Protein AF-0000000081273796 (afdb_homodimer)

Nearest PDB structures (foldseek):
  6grj-assembly1_E  TM=1.867E-01  e=2.532E+00  Aeromonas hydrophila
  4u9l-assembly1_A  TM=2.262E-01  e=6.640E+00  Thermus thermophilus HB8
  6mrt-assembly1_A  TM=1.756E-01  e=6.342E+00  Escherichia coli K-12
  4o5m-assembly1_A  TM=2.734E-01  e=5.408E+00  Brucella suis 1330
  1qkr-assembly1_A  TM=2.780E-01  e=7.416E+00  Gallus gallus

pLDDT: mean 77.75, std 23.57, range [20.02, 98.06]

Secondary structure (DSSP, 8-state):
----------TTHHHHHHHHHHHHHHHHHTTT-EEEETTEEEEHHHHHHHHHHHHHHHHHHHH-HHHHHHHHHHHHHHHHHHHHHHHHHHHSSTTSSHHHHHHHHHHTTHHHHHHHHHHHHHHHHHHHHHHHHHHHHHTTT--HHHHHHHHHHHHHHHHHHHHHHHHHBTTB-HHHHHHHHHHHHHHHHHHHHHHHHHHHHHHHHHHHHHT------S----GGGGG---HHHHHHHHHHHHHHHHHHHHHHHHTT------/----------TTHHHHHHHHHHHHHHHHHTTT-EEEETTEEEEHHHHHHHHHHHHHHHHHHHH-HHHHHHHHHHHHHHHHHHHHHHHHHHHSSTTSSHHHHHHHHHHTTHHHHHHHHHHHHHHHHHHHHHHHHHHHHHTTT--HHHHHHHHHHHHHHHHHHHHHHHHHBTTB-HHHHHHHHHHHHHHHHHHHHHHHHHHHHHHHHHHHHHT------S----GGGGG---HHHHHHHHHHHHHHHHHHHHHHHGGG------

Sequence (524 aa):
METGLQARDYKLYGLIVGLSVAIMIVCDALIYKTVNIYGLKITGSGIVFSLNFLLSTIATEVYGYRLGGRTVWVFVSCQTLFVILINVFAVIQPEGNELAKAYYFLFHDYWRVMLAVWAAVPAAYFCNGFIVSWLKIYFNGRLFIARYILSAVISQGVMLLISYPINLYGKYSNSDLVNIILTTWSYKVIMSVVLLPLGLFLALLIKRVEKTDYYDWGVPYNPFLVFRENDAAIDRNRYDRSKNEQEYYRRTDNGSAPVGGSMETGLQARDYKLYGLIVGLSVAIMIVCDALIYKTVNIYGLKITGSGIVFSLNFLLSTIATEVYGYRLGGRTVWVFVSCQTLFVILINVFAVIQPEGNELAKAYYFLFHDYWRVMLAVWAAVPAAYFCNGFIVSWLKIYFNGRLFIARYILSAVISQGVMLLISYPINLYGKYSNSDLVNIILTTWSYKVIMSVVLLPLGLFLALLIKRVEKTDYYDWGVPYNPFLVFRENDAAIDRNRYDRSKNEQEYYRRTDNGSAPVGGS

Solvent-accessible surface area (backbone atoms only — not comparable to full-atom values): 27652 Å² total; per-residue (Å²): 133,78,76,56,82,51,20,61,63,59,82,56,50,52,45,52,44,25,44,44,29,33,44,53,42,43,24,61,74,24,57,77,36,62,44,73,59,91,85,43,31,29,36,50,16,56,61,54,43,55,56,43,53,35,50,50,48,23,40,27,69,51,64,28,62,54,54,36,52,51,47,52,56,41,34,50,53,27,40,46,50,39,36,51,54,52,25,56,58,13,63,50,62,32,78,75,43,72,59,26,37,45,37,23,73,72,26,54,62,29,66,38,46,44,52,22,49,68,49,15,52,57,51,21,51,54,44,28,54,52,41,39,56,52,39,35,62,73,44,68,67,50,60,64,66,60,40,53,48,52,23,47,46,52,18,51,45,52,23,47,67,47,23,45,57,54,59,41,57,85,79,48,55,71,70,51,48,53,42,26,51,51,43,33,48,52,50,49,44,54,46,46,67,63,38,47,62,51,22,55,49,50,22,54,54,46,27,62,71,60,69,52,81,70,80,77,78,83,76,79,83,53,81,82,47,59,80,55,81,68,66,65,65,60,51,53,55,52,53,53,45,57,48,47,50,48,51,50,55,51,51,62,64,66,65,63,71,73,79,81,74,132,131,79,77,56,82,51,21,60,62,61,81,58,49,52,47,52,42,25,45,45,30,34,46,52,42,42,23,62,74,24,57,79,36,63,44,72,59,92,85,44,31,31,36,49,16,56,62,52,43,54,55,42,54,35,50,51,46,23,40,28,68,51,64,28,62,58,56,37,53,50,47,51,56,41,36,51,52,29,39,46,53,39,36,50,54,50,26,56,58,13,61,50,62,31,79,75,44,72,59,27,36,45,38,23,71,72,26,54,62,28,64,37,48,46,52,22,50,68,51,16,51,56,50,20,51,52,44,26,55,52,41,40,55,52,40,36,64,72,44,68,67,50,59,65,66,59,40,51,47,53,23,48,46,52,18,51,45,51,23,47,67,47,24,45,57,54,56,43,56,86,78,47,55,70,69,52,47,54,43,28,53,53,43,32,47,51,49,49,45,54,45,46,67,61,38,46,62,50,21,55,51,50,23,52,53,47,27,62,71,58,70,51,82,68,79,78,78,82,76,80,84,53,79,84,46,61,79,55,81,66,66,64,64,58,53,51,54,53,52,52,46,54,48,49,51,50,50,51,56,51,54,63,65,67,64,64,73,76,79,80,75,130

Foldseek 3Di:
DCPPPPPQPLVCLVVLLVVLLVLQLVLLLQVAPWDDDPNFIATPSLVSCLVNVLSLLLCCLQVNLLVSLVSLVVSLVSSLVSLVVLLVQLPPPCPPDPVSVVSVVRRVVSVLQNVLSVPQSVQLSVQLVVQLVVVCVVVVVPDNLVSNLVSQLVSVLSSLVRRQCSPCPPVDDPVNSVSHSVSSSVVSSVSSNVSNVVSVVVSVVSCVVSVCPPPVPDDDNPSVCSVPPPVVVVVVVVVVVVVVVVVVVVVVVVPPPPPPDD/DCPPPPPQPLVCLVVLLVVLLVLQLVLLLQVAPWDADPNQIATPSLVSCLVNVLSLLLCCLQVNLLVSLVSLVVSLVSSLVSLVVLLVQLPPPCPPDPVSVVSVVRRVVSVLVNVLSVPQSVQLSVQLVVQLVVVCVVVVNPDNLVSNLVSQLVSVLSSLVRRQCSPCPPVDDPVNSVSHSVSSSVVSSVSSNVSNVVSVVVSVVSCVVSVCPPPVPDDDNPSVCSVPPPVVVVVVVVVVVVVVVVVVVVVVVPPPPPPPDD

Organism: Ralstonia solanacearum (NCBI:txid305)

Radius of gyration: 27.3 Å; Cα contacts (8 Å, |Δi|>4): 592; chains: 2; bounding box: 83×91×59 Å

InterPro domains:
  IPR003744 Queuosine precursor transporter [PF02592] (43-198)
  IPR003744 Queuosine precursor transporter [PTHR34300] (6-213)
  IPR003744 Queuosine precursor transporter [TIGR00697] (20-202)

Structure (mmCIF, N/CA/C/O backbone):
data_AF-0000000081273796-model_v1
#
loop_
_entity.id
_entity.type
_entity.pdbx_description
1 polymer 'Queuosine precursor transporter'
#
loop_
_atom_site.group_PDB
_atom_site.id
_atom_site.type_symbol
_atom_site.label_atom_id
_atom_site.label_alt_id
_atom_site.label_comp_id
_atom_site.label_asym_id
_atom_site.label_entity_id
_atom_site.label_seq_id
_atom_site.pdbx_PDB_ins_code
_atom_site.Cartn_x
_atom_site.Cartn_y
_atom_site.Cartn_z
_atom_site.occupancy
_atom_site.B_iso_or_equiv
_atom_site.auth_seq_id
_atom_site.auth_comp_id
_atom_site.auth_asym_id
_atom_site.auth_atom_id
_atom_site.pdbx_PDB_model_num
ATOM 1 N N . MET A 1 1 ? -6.5 40.031 12.852 1 20.02 1 MET A N 1
ATOM 2 C CA . MET A 1 1 ? -5.812 38.938 13.547 1 20.02 1 MET A CA 1
ATOM 3 C C . MET A 1 1 ? -6.25 37.594 13.008 1 20.02 1 MET A C 1
ATOM 5 O O . MET A 1 1 ? -7.367 37.125 13.273 1 20.02 1 MET A O 1
ATOM 9 N N . GLU A 1 2 ? -6.168 37.406 11.695 1 26.08 2 GLU A N 1
ATOM 10 C CA . GLU A 1 2 ? -6.473 36.312 10.773 1 26.08 2 GLU A CA 1
ATOM 11 C C . GLU A 1 2 ? -5.957 34.969 11.312 1 26.08 2 GLU A C 1
ATOM 13 O O . GLU A 1 2 ? -4.746 34.781 11.438 1 26.08 2 GLU A O 1
ATOM 18 N N . THR A 1 3 ? -6.578 34.719 12.438 1 28.36 3 THR A N 1
ATOM 19 C CA . THR A 1 3 ? -6.27 33.438 13.055 1 28.36 3 THR A CA 1
ATOM 20 C C . THR A 1 3 ? -6.148 32.344 11.992 1 28.36 3 THR A C 1
ATOM 22 O O . THR A 1 3 ? -7.145 31.953 11.367 1 28.36 3 THR A O 1
ATOM 25 N N . GLY A 1 4 ? -5.297 32.562 11.062 1 28.94 4 GLY A N 1
ATOM 26 C CA . GLY A 1 4 ? -4.883 31.641 10.008 1 28.94 4 GLY A CA 1
ATOM 27 C C . GLY A 1 4 ? -5.047 30.172 10.383 1 28.94 4 GLY A C 1
ATOM 28 O O . GLY A 1 4 ? -5.078 29.828 11.57 1 28.94 4 GLY A O 1
ATOM 29 N N . LEU A 1 5 ? -6.027 29.578 9.641 1 32.16 5 LEU A N 1
ATOM 30 C CA . LEU A 1 5 ? -6.203 28.141 9.695 1 32.16 5 LEU A CA 1
ATOM 31 C C . LEU A 1 5 ? -4.914 27.453 10.141 1 32.16 5 LEU A C 1
ATOM 33 O O . LEU A 1 5 ? -3.896 27.516 9.445 1 32.16 5 LEU A O 1
ATOM 37 N N . GLN A 1 6 ? -4.465 27.719 11.336 1 32.59 6 GLN A N 1
ATOM 38 C CA . GLN A 1 6 ? -3.369 26.984 11.961 1 32.59 6 GLN A CA 1
ATOM 39 C C . GLN A 1 6 ? -3.248 25.578 11.391 1 32.59 6 GLN A C 1
ATOM 41 O O . GLN A 1 6 ? -4.223 24.828 11.367 1 32.59 6 GLN A O 1
ATOM 46 N N . ALA A 1 7 ? -2.68 25.484 10.305 1 39 7 ALA A N 1
ATOM 47 C CA . ALA A 1 7 ? -2.297 24.219 9.664 1 39 7 ALA A CA 1
ATOM 48 C C . ALA A 1 7 ? -2.068 23.125 10.695 1 39 7 ALA A C 1
ATOM 50 O O . ALA A 1 7 ? -1.133 23.203 11.5 1 39 7 ALA A O 1
ATOM 51 N N . ARG A 1 8 ? -3.1 22.547 11.352 1 43.69 8 ARG A N 1
ATOM 52 C CA . ARG A 1 8 ? -3.203 21.531 12.398 1 43.69 8 ARG A CA 1
ATOM 53 C C . ARG A 1 8 ? -2.434 20.281 12.008 1 43.69 8 ARG A C 1
ATOM 55 O O . ARG A 1 8 ? -2.539 19.797 10.875 1 43.69 8 ARG A O 1
ATOM 62 N N . ASP A 1 9 ? -1.229 20.062 12.43 1 49.94 9 ASP A N 1
ATOM 63 C CA . ASP A 1 9 ? -0.375 18.875 12.359 1 49.94 9 ASP A CA 1
ATOM 64 C C . ASP A 1 9 ? -1.157 17.609 12.703 1 49.94 9 ASP A C 1
ATOM 66 O O . ASP A 1 9 ? -1.448 17.359 13.875 1 49.94 9 ASP A O 1
ATOM 70 N N . TYR A 1 10 ? -2.068 17.172 11.789 1 60.41 10 TYR A N 1
ATOM 71 C CA . TYR A 1 10 ? -2.766 15.93 12.109 1 60.41 10 TYR A CA 1
ATOM 72 C C . TYR A 1 10 ? -1.779 14.789 12.32 1 60.41 10 TYR A C 1
ATOM 74 O O . TYR A 1 10 ? -1.134 14.336 11.375 1 60.41 10 TYR A O 1
ATOM 82 N N . LYS A 1 11 ? -1.51 14.555 13.617 1 66.5 11 LYS A N 1
ATOM 83 C CA . LYS A 1 11 ? -0.585 13.5 14.031 1 66.5 11 LYS A CA 1
ATOM 84 C C . LYS A 1 11 ? -0.991 12.156 13.438 1 66.5 11 LYS A C 1
ATOM 86 O O . LYS A 1 11 ? -0.135 11.375 13.016 1 66.5 11 LYS A O 1
ATOM 91 N N . LEU A 1 12 ? -2.312 12.023 13.258 1 81.94 12 LEU A N 1
ATOM 92 C CA . LEU A 1 12 ? -2.77 10.68 12.891 1 81.94 12 LEU A CA 1
ATOM 93 C C . LEU A 1 12 ? -3.182 10.625 11.43 1 81.94 12 LEU A C 1
ATOM 95 O O . LEU A 1 12 ? -3.467 9.547 10.898 1 81.94 12 LEU A O 1
ATOM 99 N N . TYR A 1 13 ? -3.145 11.727 10.812 1 82.56 13 TYR A N 1
ATOM 100 C CA . TYR A 1 13 ? -3.58 11.766 9.422 1 82.56 13 TYR A CA 1
ATOM 101 C C . TYR A 1 13 ? -2.697 10.883 8.547 1 82.56 13 TYR A C 1
ATOM 103 O O . TYR A 1 13 ? -3.199 10.117 7.719 1 82.56 13 TYR A O 1
ATOM 111 N N . GLY A 1 14 ? -1.373 10.969 8.789 1 85.5 14 GLY A N 1
ATOM 112 C CA . GLY A 1 14 ? -0.454 10.117 8.039 1 85.5 14 GLY A CA 1
ATOM 113 C C . GLY A 1 14 ? -0.741 8.641 8.211 1 85.5 14 GLY A C 1
ATOM 114 O O . GLY A 1 14 ? -0.657 7.875 7.246 1 85.5 14 GLY A O 1
ATOM 115 N N . LEU A 1 15 ? -1.118 8.312 9.336 1 90.06 15 LEU A N 1
ATOM 116 C CA . LEU A 1 15 ? -1.411 6.91 9.617 1 90.06 15 LEU A CA 1
ATOM 117 C C . LEU A 1 15 ? -2.697 6.473 8.922 1 90.06 15 LEU A C 1
ATOM 119 O O . LEU A 1 15 ? -2.764 5.375 8.367 1 90.06 15 LEU A O 1
ATOM 123 N N . ILE A 1 16 ? -3.672 7.309 8.953 1 90 16 ILE A N 1
ATOM 124 C CA . ILE A 1 16 ? -4.953 6.98 8.336 1 90 16 ILE A CA 1
ATOM 125 C C . ILE A 1 16 ? -4.777 6.852 6.824 1 90 16 ILE A C 1
ATOM 127 O O . ILE A 1 16 ? -5.297 5.914 6.211 1 90 16 ILE A O 1
ATOM 131 N N . VAL A 1 17 ? -4.02 7.75 6.293 1 91.62 17 VAL A N 1
ATOM 132 C CA . VAL A 1 17 ? -3.754 7.691 4.859 1 91.62 17 VAL A CA 1
ATOM 133 C C . VAL A 1 17 ? -2.967 6.426 4.531 1 91.62 17 VAL A C 1
ATOM 135 O O . VAL A 1 17 ? -3.307 5.703 3.59 1 91.62 17 VAL A O 1
ATOM 138 N N . GLY A 1 18 ? -1.947 6.156 5.305 1 95.25 18 GLY A N 1
ATOM 139 C CA . GLY A 1 18 ? -1.142 4.965 5.098 1 95.25 18 GLY A CA 1
ATOM 140 C C . GLY A 1 18 ? -1.945 3.68 5.188 1 95.25 18 GLY A C 1
ATOM 141 O O . GLY A 1 18 ? -1.807 2.795 4.336 1 95.25 18 GLY A O 1
ATOM 142 N N . LEU A 1 19 ? -2.77 3.646 6.145 1 95.88 19 LEU A N 1
ATOM 143 C CA . LEU A 1 19 ? -3.588 2.453 6.328 1 95.88 19 LEU A CA 1
ATOM 144 C C . LEU A 1 19 ? -4.594 2.303 5.195 1 95.88 19 LEU A C 1
ATOM 146 O O . LEU A 1 19 ? -4.859 1.188 4.738 1 95.88 19 LEU A O 1
ATOM 150 N N . SER A 1 20 ? -5.18 3.4 4.793 1 95.31 20 SER A N 1
ATOM 151 C CA . SER A 1 20 ? -6.109 3.363 3.672 1 95.31 20 SER A CA 1
ATOM 152 C C . SER A 1 20 ? -5.43 2.854 2.406 1 95.31 20 SER A C 1
ATOM 154 O O . SER A 1 20 ? -5.98 2.006 1.698 1 95.31 20 SER A O 1
ATOM 156 N N . VAL A 1 21 ? -4.25 3.332 2.172 1 96.94 21 VAL A N 1
ATOM 157 C CA . VAL A 1 21 ? -3.484 2.902 1.007 1 96.94 21 VAL A CA 1
ATOM 158 C C . VAL A 1 21 ? -3.166 1.414 1.117 1 96.94 21 VAL A C 1
ATOM 160 O O . VAL A 1 21 ? -3.355 0.66 0.16 1 96.94 21 VAL A O 1
ATOM 163 N N . ALA A 1 22 ? -2.703 1.021 2.23 1 97.94 22 ALA A N 1
ATOM 164 C CA . ALA A 1 22 ? -2.34 -0.376 2.453 1 97.94 22 ALA A CA 1
ATOM 165 C C . ALA A 1 22 ? -3.533 -1.299 2.221 1 97.94 22 ALA A C 1
ATOM 167 O O . ALA A 1 22 ? -3.422 -2.305 1.516 1 97.94 22 ALA A O 1
ATOM 168 N N . ILE A 1 23 ? -4.652 -0.933 2.766 1 97.19 23 ILE A N 1
ATOM 169 C CA . ILE A 1 23 ? -5.848 -1.763 2.65 1 97.19 23 ILE A CA 1
ATOM 170 C C . ILE A 1 23 ? -6.285 -1.843 1.189 1 97.19 23 ILE A C 1
ATOM 172 O O . ILE A 1 23 ? -6.633 -2.918 0.697 1 97.19 23 ILE A O 1
ATOM 176 N N . MET A 1 24 ? -6.23 -0.751 0.517 1 97.19 24 MET A N 1
ATOM 177 C CA . MET A 1 24 ? -6.656 -0.726 -0.879 1 97.19 24 MET A CA 1
ATOM 178 C C . MET A 1 24 ? -5.719 -1.557 -1.749 1 97.19 24 MET A C 1
ATOM 180 O O . MET A 1 24 ? -6.156 -2.209 -2.697 1 97.19 24 MET A O 1
ATOM 184 N N . ILE A 1 25 ? -4.465 -1.52 -1.419 1 98.06 25 ILE A N 1
ATOM 185 C CA . ILE A 1 25 ? -3.508 -2.322 -2.174 1 98.06 25 ILE A CA 1
ATOM 186 C C . ILE A 1 25 ? -3.734 -3.805 -1.881 1 98.06 25 ILE A C 1
ATOM 188 O O . ILE A 1 25 ? -3.643 -4.641 -2.781 1 98.06 25 ILE A O 1
ATOM 192 N N . VAL A 1 26 ? -4.031 -4.094 -0.63 1 97.88 26 VAL A N 1
ATOM 193 C CA . VAL A 1 26 ? -4.379 -5.469 -0.288 1 97.88 26 VAL A CA 1
ATOM 194 C C . VAL A 1 26 ? -5.59 -5.914 -1.102 1 97.88 26 VAL A C 1
ATOM 196 O O . VAL A 1 26 ? -5.641 -7.047 -1.589 1 97.88 26 VAL A O 1
ATOM 199 N N . CYS A 1 27 ? -6.559 -5.055 -1.239 1 97 27 CYS A N 1
ATOM 200 C CA . CYS A 1 27 ? -7.75 -5.359 -2.025 1 97 27 CYS A CA 1
ATOM 201 C C . CYS A 1 27 ? -7.379 -5.691 -3.467 1 97 27 CYS A C 1
ATOM 203 O O . CYS A 1 27 ? -7.91 -6.641 -4.043 1 97 27 CYS A O 1
ATOM 205 N N . ASP A 1 28 ? -6.457 -4.941 -3.986 1 97.19 28 ASP A N 1
ATOM 206 C CA . ASP A 1 28 ? -6.012 -5.215 -5.352 1 97.19 28 ASP A CA 1
ATOM 207 C C . ASP A 1 28 ? -5.301 -6.562 -5.438 1 97.19 28 ASP A C 1
ATOM 209 O O . ASP A 1 28 ? -5.504 -7.316 -6.391 1 97.19 28 ASP A O 1
ATOM 213 N N . ALA A 1 29 ? -4.512 -6.84 -4.465 1 97 29 ALA A N 1
ATOM 214 C CA . ALA A 1 29 ? -3.719 -8.07 -4.473 1 97 29 ALA A CA 1
ATOM 215 C C . ALA A 1 29 ? -4.613 -9.297 -4.332 1 97 29 ALA A C 1
ATOM 217 O O . ALA A 1 29 ? -4.285 -10.375 -4.844 1 97 29 ALA A O 1
ATOM 218 N N . LEU A 1 30 ? -5.762 -9.125 -3.684 1 96.69 30 LEU A N 1
ATOM 219 C CA . LEU A 1 30 ? -6.617 -10.273 -3.389 1 96.69 30 LEU A CA 1
ATOM 220 C C . LEU A 1 30 ? -7.848 -10.273 -4.289 1 96.69 30 LEU A C 1
ATOM 222 O O . LEU A 1 30 ? -8.836 -10.953 -3.99 1 96.69 30 LEU A O 1
ATOM 226 N N . ILE A 1 31 ? -7.789 -9.516 -5.32 1 95.88 31 ILE A N 1
ATOM 227 C CA . ILE A 1 31 ? -8.969 -9.328 -6.156 1 95.88 31 ILE A CA 1
ATOM 228 C C . ILE A 1 31 ? -9.359 -10.664 -6.793 1 95.88 31 ILE A C 1
ATOM 230 O O . ILE A 1 31 ? -10.547 -10.914 -7.031 1 95.88 31 ILE A O 1
ATOM 234 N N . TYR A 1 32 ? -8.445 -11.656 -7.039 1 94.94 32 TYR A N 1
ATOM 235 C CA . TYR A 1 32 ? -8.719 -12.898 -7.746 1 94.94 32 TYR A CA 1
ATOM 236 C C . TYR A 1 32 ? -8.914 -14.055 -6.766 1 94.94 32 TYR A C 1
ATOM 238 O O . TYR A 1 32 ? -9.312 -15.156 -7.16 1 94.94 32 TYR A O 1
ATOM 246 N N . LYS A 1 33 ? -8.617 -13.812 -5.539 1 95.69 33 LYS A N 1
ATOM 247 C CA . LYS A 1 33 ? -8.758 -14.867 -4.535 1 95.69 33 LYS A CA 1
ATOM 248 C C . LYS A 1 33 ? -10.188 -14.938 -4.008 1 95.69 33 LYS A C 1
ATOM 250 O O . LYS A 1 33 ? -10.688 -13.969 -3.436 1 95.69 33 LYS A O 1
ATOM 255 N N . THR A 1 34 ? -10.836 -16.078 -4.219 1 94.94 34 THR A N 1
ATOM 256 C CA . THR A 1 34 ? -12.195 -16.25 -3.732 1 94.94 34 THR A CA 1
ATOM 257 C C . THR A 1 34 ? -12.25 -17.344 -2.658 1 94.94 34 THR A C 1
ATOM 259 O O . THR A 1 34 ? -11.398 -18.234 -2.623 1 94.94 34 THR A O 1
ATOM 262 N N . VAL A 1 35 ? -13.102 -17.156 -1.763 1 94.75 35 VAL A N 1
ATOM 263 C CA . VAL A 1 35 ? -13.406 -18.141 -0.731 1 94.75 35 VAL A CA 1
ATOM 264 C C . VAL A 1 35 ? -14.844 -18.641 -0.898 1 94.75 35 VAL A C 1
ATOM 266 O O . VAL A 1 35 ? -15.758 -17.844 -1.115 1 94.75 35 VAL A O 1
ATOM 269 N N . ASN A 1 36 ? -14.992 -19.891 -0.902 1 94.75 36 ASN A N 1
ATOM 270 C CA . ASN A 1 36 ? -16.312 -20.516 -1.071 1 94.75 36 ASN A CA 1
ATOM 271 C C . ASN A 1 36 ? -16.906 -20.922 0.269 1 94.75 36 ASN A C 1
ATOM 273 O O . ASN A 1 36 ? -16.391 -21.812 0.943 1 94.75 36 ASN A O 1
ATOM 277 N N . ILE A 1 37 ? -17.969 -20.25 0.66 1 93.62 37 ILE A N 1
ATOM 278 C CA . ILE A 1 37 ? -18.672 -20.562 1.892 1 93.62 37 ILE A CA 1
ATOM 279 C C . ILE A 1 37 ? -20.031 -21.172 1.556 1 93.62 37 ILE A C 1
ATOM 281 O O . ILE A 1 37 ? -21.031 -20.453 1.415 1 93.62 37 ILE A O 1
ATOM 285 N N . TYR A 1 38 ? -20.156 -22.469 1.522 1 93.56 38 TYR A N 1
ATOM 286 C CA . TYR A 1 38 ? -21.375 -23.219 1.271 1 93.56 38 TYR A CA 1
ATOM 287 C C . TYR A 1 38 ? -22.031 -22.797 -0.042 1 93.56 38 TYR A C 1
ATOM 289 O O . TYR A 1 38 ? -23.219 -22.5 -0.087 1 93.56 38 TYR A O 1
ATOM 297 N N . GLY A 1 39 ? -21.25 -22.609 -1.067 1 92 39 GLY A N 1
ATOM 298 C CA . GLY A 1 39 ? -21.766 -22.281 -2.389 1 92 39 GLY A CA 1
ATOM 299 C C . GLY A 1 39 ? -21.75 -20.781 -2.676 1 92 39 GLY A C 1
ATOM 300 O O . GLY A 1 39 ? -21.891 -20.375 -3.828 1 92 39 GLY A O 1
ATOM 301 N N . LEU A 1 40 ? -21.578 -19.969 -1.646 1 95 40 LEU A N 1
ATOM 302 C CA . LEU A 1 40 ? -21.438 -18.516 -1.801 1 95 40 LEU A CA 1
ATOM 303 C C . LEU A 1 40 ? -19.969 -18.125 -1.9 1 95 40 LEU A C 1
ATOM 305 O O . LEU A 1 40 ? -19.203 -18.344 -0.966 1 95 40 LEU A O 1
ATOM 309 N N . LYS A 1 41 ? -19.703 -17.578 -3.029 1 95.5 41 LYS A N 1
ATOM 310 C CA . LYS A 1 41 ? -18.312 -17.203 -3.277 1 95.5 41 LYS A CA 1
ATOM 311 C C . LYS A 1 41 ? -18.094 -15.719 -3 1 95.5 41 LYS A C 1
ATOM 313 O O . LYS A 1 41 ? -18.859 -14.875 -3.459 1 95.5 41 LYS A O 1
ATOM 318 N N . ILE A 1 42 ? -17.078 -15.484 -2.238 1 95.69 42 ILE A N 1
ATOM 319 C CA . ILE A 1 42 ? -16.719 -14.109 -1.894 1 95.69 42 ILE A CA 1
ATOM 320 C C . ILE A 1 42 ? -15.234 -13.883 -2.113 1 95.69 42 ILE A C 1
ATOM 322 O O . ILE A 1 42 ? -14.414 -14.766 -1.819 1 95.69 42 ILE A O 1
ATOM 326 N N . THR A 1 43 ? -14.898 -12.758 -2.646 1 95.31 43 THR A N 1
ATOM 327 C CA . THR A 1 43 ? -13.492 -12.461 -2.881 1 95.31 43 THR A CA 1
ATOM 328 C C . THR A 1 43 ? -12.828 -11.969 -1.6 1 95.31 43 THR A C 1
ATOM 330 O O . THR A 1 43 ? -13.477 -11.336 -0.759 1 95.31 43 THR A O 1
ATOM 333 N N . GLY A 1 44 ? -11.547 -12.352 -1.471 1 95.94 44 GLY A N 1
ATOM 334 C CA . GLY A 1 44 ? -10.789 -11.789 -0.368 1 95.94 44 GLY A CA 1
ATOM 335 C C . GLY A 1 44 ? -10.797 -10.273 -0.345 1 95.94 44 GLY A C 1
ATOM 336 O O . GLY A 1 44 ? -10.891 -9.664 0.723 1 95.94 44 GLY A O 1
ATOM 337 N N . SER A 1 45 ? -10.742 -9.656 -1.513 1 96.06 45 SER A N 1
ATOM 338 C CA . SER A 1 45 ? -10.797 -8.203 -1.659 1 96.06 45 SER A CA 1
ATOM 339 C C . SER A 1 45 ? -12.078 -7.637 -1.061 1 96.06 45 SER A C 1
ATOM 341 O O . SER A 1 45 ? -12.047 -6.609 -0.376 1 96.06 45 SER A O 1
ATOM 343 N N . GLY A 1 46 ? -13.172 -8.273 -1.331 1 95.25 46 GLY A N 1
ATOM 344 C CA . GLY A 1 46 ? -14.453 -7.816 -0.809 1 95.25 46 GLY A CA 1
ATOM 345 C C . GLY A 1 46 ? -14.5 -7.785 0.707 1 95.25 46 GLY A C 1
ATOM 346 O O . GLY A 1 46 ? -15.078 -6.867 1.296 1 95.25 46 GLY A O 1
ATOM 347 N N . ILE A 1 47 ? -13.93 -8.695 1.308 1 95.69 47 ILE A N 1
ATOM 348 C CA . ILE A 1 47 ? -13.93 -8.797 2.764 1 95.69 47 ILE A CA 1
ATOM 349 C C . ILE A 1 47 ? -13.039 -7.711 3.355 1 95.69 47 ILE A C 1
ATOM 351 O O . ILE A 1 47 ? -13.445 -6.992 4.27 1 95.69 47 ILE A O 1
ATOM 355 N N . VAL A 1 48 ? -11.859 -7.574 2.84 1 95.94 48 VAL A N 1
ATOM 356 C CA . VAL A 1 48 ? -10.859 -6.648 3.361 1 95.94 48 VAL A CA 1
ATOM 357 C C . VAL A 1 48 ? -11.328 -5.207 3.146 1 95.94 48 VAL A C 1
ATOM 359 O O . VAL A 1 48 ? -11.039 -4.328 3.959 1 95.94 48 VAL A O 1
ATOM 362 N N . PHE A 1 49 ? -12.102 -4.953 2.145 1 95.06 49 PHE A N 1
ATOM 363 C CA . PHE A 1 49 ? -12.539 -3.611 1.794 1 95.06 49 PHE A CA 1
ATOM 364 C C . PHE A 1 49 ? -13.375 -3.004 2.916 1 95.06 49 PHE A C 1
ATOM 366 O O . PHE A 1 49 ? -13.461 -1.78 3.041 1 95.06 49 PHE A O 1
ATOM 373 N N . SER A 1 50 ? -14.016 -3.768 3.707 1 91.12 50 SER A N 1
ATOM 374 C CA . SER A 1 50 ? -14.805 -3.281 4.836 1 91.12 50 SER A CA 1
ATOM 375 C C . SER A 1 50 ? -13.953 -2.463 5.797 1 91.12 50 SER A C 1
ATOM 377 O O . SER A 1 50 ? -14.43 -1.5 6.395 1 91.12 50 SER A O 1
ATOM 379 N N . LEU A 1 51 ? -12.719 -2.828 5.832 1 91.25 51 LEU A N 1
ATOM 380 C CA . LEU A 1 51 ? -11.805 -2.057 6.668 1 91.25 51 LEU A CA 1
ATOM 381 C C . LEU A 1 51 ? -11.594 -0.661 6.094 1 91.25 51 LEU A C 1
ATOM 383 O O . LEU A 1 51 ? -11.453 0.309 6.844 1 91.25 51 LEU A O 1
ATOM 387 N N . ASN A 1 52 ? -11.547 -0.611 4.805 1 90.25 52 ASN A N 1
ATOM 388 C CA . ASN A 1 52 ? -11.398 0.7 4.18 1 90.25 52 ASN A CA 1
ATOM 389 C C . ASN A 1 52 ? -12.633 1.567 4.398 1 90.25 52 ASN A C 1
ATOM 391 O O . ASN A 1 52 ? -12.523 2.785 4.547 1 90.25 52 ASN A O 1
ATOM 395 N N . PHE A 1 53 ? -13.773 0.964 4.383 1 86.31 53 PHE A N 1
ATOM 396 C CA . PHE A 1 53 ? -15.008 1.688 4.684 1 86.31 53 PHE A CA 1
ATOM 397 C C . PHE A 1 53 ? -14.93 2.334 6.059 1 86.31 53 PHE A C 1
ATOM 399 O O . PHE A 1 53 ? -15.281 3.504 6.223 1 86.31 53 PHE A O 1
ATOM 406 N N . LEU A 1 54 ? -14.477 1.57 6.945 1 87.12 54 LEU A N 1
ATOM 407 C CA . LEU A 1 54 ? -14.328 2.053 8.312 1 87.12 54 LEU A CA 1
ATOM 408 C C . LEU A 1 54 ? -13.359 3.232 8.375 1 87.12 54 LEU A C 1
ATOM 410 O O . LEU A 1 54 ? -13.672 4.27 8.961 1 87.12 54 LEU A O 1
ATOM 414 N N . LEU A 1 55 ? -12.258 3.098 7.754 1 89.31 55 LEU A N 1
ATOM 415 C CA . LEU A 1 55 ? -11.234 4.137 7.766 1 89.31 55 LEU A CA 1
ATOM 416 C C . LEU A 1 55 ? -11.727 5.391 7.047 1 89.31 55 LEU A C 1
ATOM 418 O O . LEU A 1 55 ? -11.445 6.512 7.477 1 89.31 55 LEU A O 1
ATOM 422 N N . SER A 1 56 ? -12.383 5.145 5.988 1 85.12 56 SER A N 1
ATOM 423 C CA . SER A 1 56 ? -12.922 6.262 5.215 1 85.12 56 SER A CA 1
ATOM 424 C C . SER A 1 56 ? -13.953 7.047 6.02 1 85.12 56 SER A C 1
ATOM 426 O O . SER A 1 56 ? -14 8.273 5.949 1 85.12 56 SER A O 1
ATOM 428 N N . THR A 1 57 ? -14.766 6.367 6.742 1 83.12 57 THR A N 1
ATOM 429 C CA . THR A 1 57 ? -15.75 7.016 7.609 1 83.12 57 THR A CA 1
ATOM 430 C C . THR A 1 57 ? -15.055 7.836 8.695 1 83.12 57 THR A C 1
ATOM 432 O O . THR A 1 57 ? -15.43 8.984 8.945 1 83.12 57 THR A O 1
ATOM 435 N N . ILE A 1 58 ? -14.039 7.266 9.258 1 84.75 58 ILE A N 1
ATOM 436 C CA . ILE A 1 58 ? -13.273 7.957 10.297 1 84.75 58 ILE A CA 1
ATOM 437 C C . ILE A 1 58 ? -12.609 9.195 9.703 1 84.75 58 ILE A C 1
ATOM 439 O O . ILE A 1 58 ? -12.68 10.281 10.281 1 84.75 58 ILE A O 1
ATOM 443 N N . ALA A 1 59 ? -12 9.031 8.586 1 83.81 59 ALA A N 1
ATOM 444 C CA . ALA A 1 59 ? -11.273 10.125 7.949 1 83.81 59 ALA A CA 1
ATOM 445 C C . ALA A 1 59 ? -12.219 11.281 7.605 1 83.81 59 ALA A C 1
ATOM 447 O O . ALA A 1 59 ? -11.891 12.445 7.836 1 83.81 59 ALA A O 1
ATOM 448 N N . THR A 1 60 ? -13.336 10.945 7.09 1 79.19 60 THR A N 1
ATOM 449 C CA . THR A 1 60 ? -14.289 11.977 6.672 1 79.19 60 THR A CA 1
ATOM 450 C C . THR A 1 60 ? -14.891 12.688 7.883 1 79.19 60 THR A C 1
ATOM 452 O O . THR A 1 60 ? -15.078 13.898 7.863 1 79.19 60 THR A O 1
ATOM 455 N N . GLU A 1 61 ? -15.117 11.961 8.906 1 77.94 61 GLU A N 1
ATOM 456 C CA . GLU A 1 61 ? -15.719 12.523 10.109 1 77.94 61 GLU A CA 1
ATOM 457 C C . GLU A 1 61 ? -14.711 13.375 10.883 1 77.94 61 GLU A C 1
ATOM 459 O O . GLU A 1 61 ? -15.078 14.398 11.461 1 77.94 61 GLU A O 1
ATOM 464 N N . VAL A 1 62 ? -13.539 12.938 10.906 1 80.19 62 VAL A N 1
ATOM 465 C CA . VAL A 1 62 ? -12.539 13.609 11.727 1 80.19 62 VAL A CA 1
ATOM 466 C C . VAL A 1 62 ? -11.914 14.766 10.945 1 80.19 62 VAL A C 1
ATOM 468 O O . VAL A 1 62 ? -11.734 15.859 11.484 1 80.19 62 VAL A O 1
ATOM 471 N N . TYR A 1 63 ? -11.586 14.484 9.711 1 78.19 63 TYR A N 1
ATOM 472 C CA . TYR A 1 63 ? -10.805 15.461 8.961 1 78.19 63 TYR A CA 1
ATOM 473 C C . TYR A 1 63 ? -11.672 16.188 7.938 1 78.19 63 TYR A C 1
ATOM 475 O O . TYR A 1 63 ? -11.25 17.172 7.344 1 78.19 63 TYR A O 1
ATOM 483 N N . GLY A 1 64 ? -12.836 15.711 7.723 1 74.62 64 GLY A N 1
ATOM 484 C CA . GLY A 1 64 ? -13.742 16.391 6.809 1 74.62 64 GLY A CA 1
ATOM 485 C C . GLY A 1 64 ? -13.758 15.789 5.422 1 74.62 64 GLY A C 1
ATOM 486 O O . GLY A 1 64 ? -12.898 14.961 5.09 1 74.62 64 GLY A O 1
ATOM 487 N N . TYR A 1 65 ? -14.664 16.203 4.625 1 73 65 TYR A N 1
ATOM 488 C CA . TYR A 1 65 ? -14.922 15.625 3.309 1 73 65 TYR A CA 1
ATOM 489 C C . TYR A 1 65 ? -13.812 15.977 2.328 1 73 65 TYR A C 1
ATOM 491 O O . TYR A 1 65 ? -13.453 15.164 1.47 1 73 65 TYR A O 1
ATOM 499 N N . ARG A 1 66 ? -13.219 17.156 2.461 1 73.12 66 ARG A N 1
ATOM 500 C CA . ARG A 1 66 ? -12.172 17.578 1.544 1 73.12 66 ARG A CA 1
ATOM 501 C C . ARG A 1 66 ? -10.93 16.703 1.684 1 73.12 66 ARG A C 1
ATOM 503 O O . ARG A 1 66 ? -10.383 16.219 0.687 1 73.12 66 ARG A O 1
ATOM 510 N N . LEU A 1 67 ? -10.641 16.547 2.885 1 75.75 67 LEU A N 1
ATOM 511 C CA . LEU A 1 67 ? -9.461 15.711 3.125 1 75.75 67 LEU A CA 1
ATOM 512 C C . LEU A 1 67 ? -9.75 14.25 2.789 1 75.75 67 LEU A C 1
ATOM 514 O O . LEU A 1 67 ? -8.867 13.531 2.328 1 75.75 67 LEU A O 1
ATOM 518 N N . GLY A 1 68 ? -11.047 13.906 2.971 1 76.69 68 GLY A N 1
ATOM 519 C CA . GLY A 1 68 ? -11.453 12.578 2.537 1 76.69 68 GLY A CA 1
ATOM 520 C C . GLY A 1 68 ? -11.32 12.367 1.041 1 76.69 68 GLY A C 1
ATOM 521 O O . GLY A 1 68 ? -10.859 11.32 0.593 1 76.69 68 GLY A O 1
ATOM 522 N N . GLY A 1 69 ? -11.703 13.383 0.292 1 81.31 69 GLY A N 1
ATOM 523 C CA . GLY A 1 69 ? -11.547 13.312 -1.152 1 81.31 69 GLY A CA 1
ATOM 524 C C . GLY A 1 69 ? -10.102 13.25 -1.597 1 81.31 69 GLY A C 1
ATOM 525 O O . GLY A 1 69 ? -9.766 12.516 -2.535 1 81.31 69 GLY A O 1
ATOM 526 N N . ARG A 1 70 ? -9.273 13.938 -0.927 1 85.56 70 ARG A N 1
ATOM 527 C CA . ARG A 1 70 ? -7.848 13.898 -1.229 1 85.56 70 ARG A CA 1
ATOM 528 C C . ARG A 1 70 ? -7.273 12.508 -0.991 1 85.56 70 ARG A C 1
ATOM 530 O O . ARG A 1 70 ? -6.43 12.039 -1.757 1 85.56 70 ARG A O 1
ATOM 537 N N . THR A 1 71 ? -7.75 11.93 0.043 1 88.19 71 THR A N 1
ATOM 538 C CA . THR A 1 71 ? -7.273 10.594 0.381 1 88.19 71 THR A CA 1
ATOM 539 C C . THR A 1 71 ? -7.617 9.602 -0.725 1 88.19 71 THR A C 1
ATOM 541 O O . THR A 1 71 ? -6.832 8.695 -1.022 1 88.19 71 THR A O 1
ATOM 544 N N . VAL A 1 72 ? -8.734 9.805 -1.361 1 89.44 72 VAL A N 1
ATOM 545 C CA . VAL A 1 72 ? -9.164 8.914 -2.434 1 89.44 72 VAL A CA 1
ATOM 546 C C . VAL A 1 72 ? -8.203 9.023 -3.613 1 89.44 72 VAL A C 1
ATOM 548 O O . VAL A 1 72 ? -7.762 8 -4.156 1 89.44 72 VAL A O 1
ATOM 551 N N . TRP A 1 73 ? -7.82 10.188 -3.945 1 91.25 73 TRP A N 1
ATOM 552 C CA . TRP A 1 73 ? -6.902 10.375 -5.062 1 91.25 73 TRP A CA 1
ATOM 553 C C . TRP A 1 73 ? -5.508 9.859 -4.711 1 91.25 73 TRP A C 1
ATOM 555 O O . TRP A 1 73 ? -4.785 9.367 -5.582 1 91.25 73 TRP A O 1
ATOM 565 N N . VAL A 1 74 ? -5.164 9.93 -3.455 1 92.75 74 VAL A N 1
ATOM 566 C CA . VAL A 1 74 ? -3.873 9.414 -3.01 1 92.75 74 VAL A CA 1
ATOM 567 C C . VAL A 1 74 ? -3.836 7.895 -3.176 1 92.75 74 VAL A C 1
ATOM 569 O O . VAL A 1 74 ? -2.9 7.352 -3.768 1 92.75 74 VAL A O 1
ATOM 572 N N . PHE A 1 75 ? -4.906 7.23 -2.705 1 92.5 75 PHE A N 1
ATOM 573 C CA . PHE A 1 75 ? -4.766 5.781 -2.768 1 92.5 75 PHE A CA 1
ATOM 574 C C . PHE A 1 75 ? -5.023 5.273 -4.184 1 92.5 75 PHE A C 1
ATOM 576 O O . PHE A 1 75 ? -4.516 4.219 -4.57 1 92.5 75 PHE A O 1
ATOM 583 N N . VAL A 1 76 ? -5.727 6.094 -5.027 1 95.12 76 VAL A N 1
ATOM 584 C CA . VAL A 1 76 ? -5.859 5.711 -6.43 1 95.12 76 VAL A CA 1
ATOM 585 C C . VAL A 1 76 ? -4.5 5.801 -7.117 1 95.12 76 VAL A C 1
ATOM 587 O O . VAL A 1 76 ? -4.121 4.902 -7.875 1 95.12 76 VAL A O 1
ATOM 590 N N . SER A 1 77 ? -3.803 6.832 -6.867 1 96.31 77 SER A N 1
ATOM 591 C CA . SER A 1 77 ? -2.469 6.98 -7.434 1 96.31 77 SER A CA 1
ATOM 592 C C . SER A 1 77 ? -1.527 5.891 -6.934 1 96.31 77 SER A C 1
ATOM 594 O O . SER A 1 77 ? -0.75 5.328 -7.711 1 96.31 77 SER A O 1
ATOM 596 N N . CYS A 1 78 ? -1.585 5.578 -5.688 1 97.38 78 CYS A N 1
ATOM 597 C CA . CYS A 1 78 ? -0.739 4.551 -5.09 1 97.38 78 CYS A CA 1
ATOM 598 C C . CYS A 1 78 ? -1.089 3.17 -5.629 1 97.38 78 CYS A C 1
ATOM 600 O O . CYS A 1 78 ? -0.199 2.365 -5.91 1 97.38 78 CYS A O 1
ATOM 602 N N . GLN A 1 79 ? -2.375 2.9 -5.785 1 97.88 79 GLN A N 1
ATOM 603 C CA . GLN A 1 79 ? -2.809 1.643 -6.383 1 97.88 79 GLN A CA 1
ATOM 604 C C . GLN A 1 79 ? -2.289 1.505 -7.812 1 97.88 79 GLN A C 1
ATOM 606 O O . GLN A 1 79 ? -1.885 0.418 -8.227 1 97.88 79 GLN A O 1
ATOM 611 N N . THR A 1 80 ? -2.369 2.623 -8.516 1 97.25 80 THR A N 1
ATOM 612 C CA . THR A 1 80 ? -1.889 2.627 -9.891 1 97.25 80 THR A CA 1
ATOM 613 C C . THR A 1 80 ? -0.407 2.266 -9.945 1 97.25 80 THR A C 1
ATOM 615 O O . THR A 1 80 ? 0.003 1.431 -10.758 1 97.25 80 THR A O 1
ATOM 618 N N . LEU A 1 81 ? 0.334 2.842 -9.078 1 97.25 81 LEU A N 1
ATOM 619 C CA . LEU A 1 81 ? 1.759 2.537 -9.008 1 97.25 81 LEU A CA 1
ATOM 620 C C . LEU A 1 81 ? 1.983 1.064 -8.68 1 97.25 81 LEU A C 1
ATOM 622 O O . LEU A 1 81 ? 2.814 0.406 -9.305 1 97.25 81 LEU A O 1
ATOM 626 N N . PHE A 1 82 ? 1.267 0.536 -7.762 1 97.56 82 PHE A N 1
ATOM 627 C CA . PHE A 1 82 ? 1.376 -0.857 -7.344 1 97.56 82 PHE A CA 1
ATOM 628 C C . PHE A 1 82 ? 1.099 -1.795 -8.516 1 97.56 82 PHE A C 1
ATOM 630 O O . PHE A 1 82 ? 1.888 -2.699 -8.789 1 97.56 82 PHE A O 1
ATOM 637 N N . VAL A 1 83 ? 0.005 -1.499 -9.156 1 97.62 83 VAL A N 1
ATOM 638 C CA . VAL A 1 83 ? -0.458 -2.383 -10.219 1 97.62 83 VAL A CA 1
ATOM 639 C C . VAL A 1 83 ? 0.529 -2.35 -11.383 1 97.62 83 VAL A C 1
ATOM 641 O O . VAL A 1 83 ? 0.863 -3.391 -11.953 1 97.62 83 VAL A O 1
ATOM 644 N N . ILE A 1 84 ? 1.036 -1.204 -11.727 1 97.12 84 ILE A N 1
ATOM 645 C CA . ILE A 1 84 ? 1.962 -1.061 -12.844 1 97.12 84 ILE A CA 1
ATOM 646 C C . ILE A 1 84 ? 3.268 -1.789 -12.531 1 97.12 84 ILE A C 1
ATOM 648 O O . ILE A 1 84 ? 3.764 -2.564 -13.352 1 97.12 84 ILE A O 1
ATOM 652 N N . LEU A 1 85 ? 3.809 -1.608 -11.398 1 97.12 85 LEU A N 1
ATOM 653 C CA . LEU A 1 85 ? 5.102 -2.188 -11.039 1 97.12 85 LEU A CA 1
ATOM 654 C C . LEU A 1 85 ? 5.004 -3.707 -10.938 1 97.12 85 LEU A C 1
ATOM 656 O O . LEU A 1 85 ? 5.879 -4.422 -11.438 1 97.12 85 LEU A O 1
ATOM 660 N N . ILE A 1 86 ? 3.936 -4.164 -10.297 1 97.19 86 ILE A N 1
ATOM 661 C CA . ILE A 1 86 ? 3.764 -5.609 -10.164 1 97.19 86 ILE A CA 1
ATOM 662 C C . ILE A 1 86 ? 3.594 -6.234 -11.547 1 97.19 86 ILE A C 1
ATOM 664 O O . ILE A 1 86 ? 4.172 -7.285 -11.836 1 97.19 86 ILE A O 1
ATOM 668 N N . ASN A 1 87 ? 2.797 -5.559 -12.406 1 96.5 87 ASN A N 1
ATOM 669 C CA . ASN A 1 87 ? 2.566 -6.078 -13.75 1 96.5 87 ASN A CA 1
ATOM 670 C C . ASN A 1 87 ? 3.854 -6.113 -14.57 1 96.5 87 ASN A C 1
ATOM 672 O O . ASN A 1 87 ? 4.148 -7.113 -15.227 1 96.5 87 ASN A O 1
ATOM 676 N N . VAL A 1 88 ? 4.641 -5.062 -14.547 1 96.38 88 VAL A N 1
ATOM 677 C CA . VAL A 1 88 ? 5.879 -4.965 -15.312 1 96.38 88 VAL A CA 1
ATOM 678 C C . VAL A 1 88 ? 6.832 -6.086 -14.906 1 96.38 88 VAL A C 1
ATOM 680 O O . VAL A 1 88 ? 7.383 -6.781 -15.766 1 96.38 88 VAL A O 1
ATOM 683 N N . PHE A 1 89 ? 7.016 -6.398 -13.648 1 95.5 89 PHE A N 1
ATOM 684 C CA . PHE A 1 89 ? 7.957 -7.414 -13.188 1 95.5 89 PHE A CA 1
ATOM 685 C C . PHE A 1 89 ? 7.402 -8.812 -13.422 1 95.5 89 PHE A C 1
ATOM 687 O O . PHE A 1 89 ? 8.164 -9.766 -13.602 1 95.5 89 PHE A O 1
ATOM 694 N N . ALA A 1 90 ? 6.062 -8.898 -13.43 1 94.88 90 ALA A N 1
ATOM 695 C CA . ALA A 1 90 ? 5.453 -10.195 -13.703 1 94.88 90 ALA A CA 1
ATOM 696 C C . ALA A 1 90 ? 5.711 -10.633 -15.148 1 94.88 90 ALA A C 1
ATOM 698 O O . ALA A 1 90 ? 5.887 -11.82 -15.422 1 94.88 90 ALA A O 1
ATOM 699 N N . VAL A 1 91 ? 5.781 -9.625 -16.078 1 94.81 91 VAL A N 1
ATOM 700 C CA . VAL A 1 91 ? 5.898 -9.953 -17.5 1 94.81 91 VAL A CA 1
ATOM 701 C C . VAL A 1 91 ? 7.371 -10.109 -17.859 1 94.81 91 VAL A C 1
ATOM 703 O O . VAL A 1 91 ? 7.699 -10.789 -18.844 1 94.81 91 VAL A O 1
ATOM 706 N N . ILE A 1 92 ? 8.25 -9.539 -17.016 1 94.19 92 ILE A N 1
ATOM 707 C CA . ILE A 1 92 ? 9.68 -9.648 -17.297 1 94.19 92 ILE A CA 1
ATOM 708 C C . ILE A 1 92 ? 10.172 -11.039 -16.922 1 94.19 92 ILE A C 1
ATOM 710 O O . ILE A 1 92 ? 10.008 -11.484 -15.789 1 94.19 92 ILE A O 1
ATOM 714 N N . GLN A 1 93 ? 10.766 -11.812 -17.828 1 91.94 93 GLN A N 1
ATOM 715 C CA . GLN A 1 93 ? 11.352 -13.141 -17.656 1 91.94 93 GLN A CA 1
ATOM 716 C C . GLN A 1 93 ? 10.391 -14.07 -16.922 1 91.94 93 GLN A C 1
ATOM 718 O O . GLN A 1 93 ? 10.734 -14.594 -15.859 1 91.94 93 GLN A O 1
ATOM 723 N N . PRO A 1 94 ? 9.234 -14.352 -17.5 1 88.25 94 PRO A N 1
ATOM 724 C CA . PRO A 1 94 ? 8.227 -15.172 -16.828 1 88.25 94 PRO A CA 1
ATOM 725 C C . PRO A 1 94 ? 8.641 -16.641 -16.719 1 88.25 94 PRO A C 1
ATOM 727 O O . PRO A 1 94 ? 8.125 -17.375 -15.875 1 88.25 94 PRO A O 1
ATOM 730 N N . GLU A 1 95 ? 9.648 -16.984 -17.484 1 85.62 95 GLU A N 1
ATOM 731 C CA . GLU A 1 95 ? 10.023 -18.406 -17.484 1 85.62 95 GLU A CA 1
ATOM 732 C C . GLU A 1 95 ? 11.344 -18.625 -16.75 1 85.62 95 GLU A C 1
ATOM 734 O O . GLU A 1 95 ? 11.977 -19.672 -16.906 1 85.62 95 GLU A O 1
ATOM 739 N N . GLY A 1 96 ? 11.766 -17.703 -15.953 1 83.31 96 GLY A N 1
ATOM 740 C CA . GLY A 1 96 ? 13.055 -17.828 -15.289 1 83.31 96 GLY A CA 1
ATOM 741 C C . GLY A 1 96 ? 13.094 -18.922 -14.242 1 83.31 96 GLY A C 1
ATOM 742 O O . GLY A 1 96 ? 14.102 -19.609 -14.102 1 83.31 96 GLY A O 1
ATOM 743 N N . ASN A 1 97 ? 12 -19.031 -13.469 1 89.62 97 ASN A N 1
ATOM 744 C CA . ASN A 1 97 ? 11.836 -20.062 -12.445 1 89.62 97 ASN A CA 1
ATOM 745 C C . ASN A 1 97 ? 10.375 -20.281 -12.086 1 89.62 97 ASN A C 1
ATOM 747 O O . ASN A 1 97 ? 9.484 -19.703 -12.711 1 89.62 97 ASN A O 1
ATOM 751 N N . GLU A 1 98 ? 10.117 -21.156 -11.195 1 91.56 98 GLU A N 1
ATOM 752 C CA . GLU A 1 98 ? 8.75 -21.453 -10.805 1 91.56 98 GLU A CA 1
ATOM 753 C C . GLU A 1 98 ? 8.078 -20.234 -10.164 1 91.56 98 GLU A C 1
ATOM 755 O O . GLU A 1 98 ? 6.879 -20.016 -10.344 1 91.56 98 GLU A O 1
ATOM 760 N N . LEU A 1 99 ? 8.859 -19.547 -9.492 1 92.06 99 LEU A N 1
ATOM 761 C CA . LEU A 1 99 ? 8.336 -18.344 -8.867 1 92.06 99 LEU A CA 1
ATOM 762 C C . LEU A 1 99 ? 7.934 -17.312 -9.914 1 92.06 99 LEU A C 1
ATOM 764 O O . LEU A 1 99 ? 6.867 -16.703 -9.82 1 92.06 99 LEU A O 1
ATOM 768 N N . ALA A 1 100 ? 8.75 -17.141 -10.867 1 92.62 100 ALA A N 1
ATOM 769 C CA . ALA A 1 100 ? 8.469 -16.203 -11.945 1 92.62 100 ALA A CA 1
ATOM 770 C C . ALA A 1 100 ? 7.199 -16.594 -12.695 1 92.62 100 ALA A C 1
ATOM 772 O O . ALA A 1 100 ? 6.402 -15.734 -13.078 1 92.62 100 ALA A O 1
ATOM 773 N N . LYS A 1 101 ? 7.004 -17.875 -12.875 1 93.44 101 LYS A N 1
ATOM 774 C CA . LYS A 1 101 ? 5.809 -18.375 -13.547 1 93.44 101 LYS A CA 1
ATOM 775 C C . LYS A 1 101 ? 4.555 -18.078 -12.734 1 93.44 101 LYS A C 1
ATOM 777 O O . LYS A 1 101 ? 3.512 -17.719 -13.289 1 93.44 101 LYS A O 1
ATOM 782 N N . ALA A 1 102 ? 4.68 -18.25 -11.469 1 93.38 102 ALA A N 1
ATOM 783 C CA . ALA A 1 102 ? 3.555 -17.984 -10.578 1 93.38 102 ALA A CA 1
ATOM 784 C C . ALA A 1 102 ? 3.191 -16.5 -10.602 1 93.38 102 ALA A C 1
ATOM 786 O O . ALA A 1 102 ? 2.01 -16.141 -10.633 1 93.38 102 ALA A O 1
ATOM 787 N N . TYR A 1 103 ? 4.184 -15.664 -10.641 1 94.69 103 TYR A N 1
ATOM 788 C CA . TYR A 1 103 ? 3.938 -14.227 -10.727 1 94.69 103 TYR A CA 1
ATOM 789 C C . TYR A 1 103 ? 3.23 -13.875 -12.023 1 94.69 103 TYR A C 1
ATOM 791 O O . TYR A 1 103 ? 2.301 -13.062 -12.031 1 94.69 103 TYR A O 1
ATOM 799 N N . TYR A 1 104 ? 3.725 -14.438 -13.047 1 94.44 104 TYR A N 1
ATOM 800 C CA . TYR A 1 104 ? 3.111 -14.172 -14.344 1 94.44 104 TYR A CA 1
ATOM 801 C C . TYR A 1 104 ? 1.66 -14.641 -14.367 1 94.44 104 TYR A C 1
ATOM 803 O O . TYR A 1 104 ? 0.78 -13.93 -14.859 1 94.44 104 TYR A O 1
ATOM 811 N N . PHE A 1 105 ? 1.424 -15.82 -13.844 1 92.94 105 PHE A N 1
ATOM 812 C CA . PHE A 1 105 ? 0.087 -16.406 -13.836 1 92.94 105 PHE A CA 1
ATOM 813 C C . PHE A 1 105 ? -0.883 -15.516 -13.07 1 92.94 105 PHE A C 1
ATOM 815 O O . PHE A 1 105 ? -2.016 -15.297 -13.508 1 92.94 105 PHE A O 1
ATOM 822 N N . LEU A 1 106 ? -0.485 -14.922 -12.016 1 92.88 106 LEU A N 1
ATOM 823 C CA . LEU A 1 106 ? -1.371 -14.156 -11.148 1 92.88 106 LEU A CA 1
ATOM 824 C C . LEU A 1 106 ? -1.475 -12.711 -11.617 1 92.88 106 LEU A C 1
ATOM 826 O O . LEU A 1 106 ? -2.547 -12.102 -11.547 1 92.88 106 LEU A O 1
ATOM 830 N N . PHE A 1 107 ? -0.337 -12.148 -12.141 1 94.69 107 PHE A N 1
ATOM 831 C CA . PHE A 1 107 ? -0.305 -10.695 -12.203 1 94.69 107 PHE A CA 1
ATOM 832 C C . PHE A 1 107 ? -0.115 -10.211 -13.641 1 94.69 107 PHE A C 1
ATOM 834 O O . PHE A 1 107 ? -0.049 -9.008 -13.891 1 94.69 107 PHE A O 1
ATOM 841 N N . HIS A 1 108 ? -0.12 -11.078 -14.594 1 92.44 108 HIS A N 1
ATOM 842 C CA . HIS A 1 108 ? 0.084 -10.648 -15.969 1 92.44 108 HIS A CA 1
ATOM 843 C C . HIS A 1 108 ? -1.092 -9.812 -16.469 1 92.44 108 HIS A C 1
ATOM 845 O O . HIS A 1 108 ? -0.926 -8.953 -17.328 1 92.44 108 HIS A O 1
ATOM 851 N N . ASP A 1 109 ? -2.299 -9.953 -15.852 1 92 109 ASP A N 1
ATOM 852 C CA . ASP A 1 109 ? -3.506 -9.258 -16.281 1 92 109 ASP A CA 1
ATOM 853 C C . ASP A 1 109 ? -3.791 -8.047 -15.391 1 92 109 ASP A C 1
ATOM 855 O O . ASP A 1 109 ? -4.918 -7.551 -15.352 1 92 109 ASP A O 1
ATOM 859 N N . TYR A 1 110 ? -2.85 -7.66 -14.727 1 94.94 110 TYR A N 1
ATOM 860 C CA . TYR A 1 110 ? -3.078 -6.578 -13.781 1 94.94 110 TYR A CA 1
ATOM 861 C C . TYR A 1 110 ? -3.35 -5.266 -14.508 1 94.94 110 TYR A C 1
ATOM 863 O O . TYR A 1 110 ? -3.76 -4.281 -13.883 1 94.94 110 TYR A O 1
ATOM 871 N N . TRP A 1 111 ? -3.264 -5.242 -15.828 1 93 111 TRP A N 1
ATOM 872 C CA . TRP A 1 111 ? -3.719 -4.074 -16.578 1 93 111 TRP A CA 1
ATOM 873 C C . TRP A 1 111 ? -5.227 -3.902 -16.453 1 93 111 TRP A C 1
ATOM 875 O O . TRP A 1 111 ? -5.734 -2.777 -16.453 1 93 111 TRP A O 1
ATOM 885 N N . ARG A 1 112 ? -5.961 -4.938 -16.281 1 95.94 112 ARG A N 1
ATOM 886 C CA . ARG A 1 112 ? -7.402 -4.883 -16.062 1 95.94 112 ARG A CA 1
ATOM 887 C C . ARG A 1 112 ? -7.723 -4.27 -14.695 1 95.94 112 ARG A C 1
ATOM 889 O O . ARG A 1 112 ? -8.688 -3.514 -14.562 1 95.94 112 ARG A O 1
ATOM 896 N N . VAL A 1 113 ? -6.914 -4.668 -13.766 1 95.94 113 VAL A N 1
ATOM 897 C CA . VAL A 1 113 ? -7.105 -4.141 -12.414 1 95.94 113 VAL A CA 1
ATOM 898 C C . VAL A 1 113 ? -6.914 -2.625 -12.422 1 95.94 113 VAL A C 1
ATOM 900 O O . VAL A 1 113 ? -7.656 -1.896 -11.758 1 95.94 113 VAL A O 1
ATOM 903 N N . MET A 1 114 ? -5.945 -2.207 -13.203 1 96.25 114 MET A N 1
ATOM 904 C CA . MET A 1 114 ? -5.695 -0.774 -13.32 1 96.25 114 MET A CA 1
ATOM 905 C C . MET A 1 114 ? -6.918 -0.055 -13.883 1 96.25 114 MET A C 1
ATOM 907 O O . MET A 1 114 ? -7.344 0.967 -13.344 1 96.25 114 MET A O 1
ATOM 911 N N . LEU A 1 115 ? -7.469 -0.609 -14.867 1 97.12 115 LEU A N 1
ATOM 912 C CA . LEU A 1 115 ? -8.656 -0.03 -15.477 1 97.12 115 LEU A CA 1
ATOM 913 C C . LEU A 1 115 ? -9.828 -0.026 -14.492 1 97.12 115 LEU A C 1
ATOM 915 O O . LEU A 1 115 ? -10.586 0.942 -14.43 1 97.12 115 LEU A O 1
ATOM 919 N N . ALA A 1 116 ? -9.961 -1.084 -13.812 1 97.38 116 ALA A N 1
ATOM 920 C CA . ALA A 1 116 ? -11.039 -1.19 -12.828 1 97.38 116 ALA A CA 1
ATOM 921 C C . ALA A 1 116 ? -10.891 -0.131 -11.742 1 97.38 116 ALA A C 1
ATOM 923 O O . ALA A 1 116 ? -11.875 0.494 -11.336 1 97.38 116 ALA A O 1
ATOM 924 N N . VAL A 1 117 ? -9.703 0.07 -11.273 1 96.25 117 VAL A N 1
ATOM 925 C CA . VAL A 1 117 ? -9.445 1.061 -10.234 1 96.25 117 VAL A CA 1
ATOM 926 C C . VAL A 1 117 ? -9.781 2.457 -10.75 1 96.25 117 VAL A C 1
ATOM 928 O O . VAL A 1 117 ? -10.484 3.221 -10.086 1 96.25 117 VAL A O 1
ATOM 931 N N . TRP A 1 118 ? -9.367 2.752 -11.953 1 96.38 118 TRP A N 1
ATOM 932 C CA . TRP A 1 118 ? -9.539 4.082 -12.531 1 96.38 118 TRP A CA 1
ATOM 933 C C . TRP A 1 118 ? -11.016 4.363 -12.797 1 96.38 118 TRP A C 1
ATOM 935 O O . TRP A 1 118 ? -11.453 5.52 -12.758 1 96.38 118 TRP A O 1
ATOM 945 N N . ALA A 1 119 ? -11.75 3.406 -12.961 1 97.25 119 ALA A N 1
ATOM 946 C CA . ALA A 1 119 ? -13.156 3.586 -13.297 1 97.25 119 ALA A CA 1
ATOM 947 C C . ALA A 1 119 ? -14.039 3.469 -12.055 1 97.25 119 ALA A C 1
ATOM 949 O O . ALA A 1 119 ? -14.883 4.332 -11.805 1 97.25 119 ALA A O 1
ATOM 950 N N . ALA A 1 120 ? -13.805 2.48 -11.297 1 96.75 120 ALA A N 1
ATOM 951 C CA . ALA A 1 120 ? -14.734 2.107 -10.234 1 96.75 120 ALA A CA 1
ATOM 952 C C . ALA A 1 120 ? -14.57 3.01 -9.016 1 96.75 120 ALA A C 1
ATOM 954 O O . ALA A 1 120 ? -15.555 3.438 -8.406 1 96.75 120 ALA A O 1
ATOM 955 N N . VAL A 1 121 ? -13.359 3.336 -8.641 1 94.31 121 VAL A N 1
ATOM 956 C CA . VAL A 1 121 ? -13.125 4.051 -7.391 1 94.31 121 VAL A CA 1
ATOM 957 C C . VAL A 1 121 ? -13.641 5.48 -7.504 1 94.31 121 VAL A C 1
ATOM 959 O O . VAL A 1 121 ? -14.445 5.926 -6.676 1 94.31 121 VAL A O 1
ATOM 962 N N . PRO A 1 122 ? -13.234 6.254 -8.539 1 91.75 122 PRO A N 1
ATOM 963 C CA . PRO A 1 122 ? -13.812 7.594 -8.672 1 91.75 122 PRO A CA 1
ATOM 964 C C . PRO A 1 122 ? -15.328 7.566 -8.836 1 91.75 122 PRO A C 1
ATOM 966 O O . PRO A 1 122 ? -16.031 8.414 -8.273 1 91.75 122 PRO A O 1
ATOM 969 N N . ALA A 1 123 ? -15.852 6.66 -9.586 1 93.62 123 ALA A N 1
ATOM 970 C CA . ALA A 1 123 ? -17.297 6.562 -9.781 1 93.62 123 ALA A CA 1
ATOM 971 C C . ALA A 1 123 ? -18.016 6.359 -8.445 1 93.62 123 ALA A C 1
ATOM 973 O O . ALA A 1 123 ? -19.031 7.008 -8.172 1 93.62 123 ALA A O 1
ATOM 974 N N . ALA A 1 124 ? -17.484 5.43 -7.68 1 92.25 124 ALA A N 1
ATOM 975 C CA . ALA A 1 124 ? -18.078 5.156 -6.375 1 92.25 124 ALA A CA 1
ATOM 976 C C . ALA A 1 124 ? -17.969 6.371 -5.457 1 92.25 124 ALA A C 1
ATOM 978 O O . ALA A 1 124 ? -18.906 6.664 -4.703 1 92.25 124 ALA A O 1
ATOM 979 N N . TYR A 1 125 ? -16.875 7.043 -5.551 1 85.81 125 TYR A N 1
ATOM 980 C CA . TYR A 1 125 ? -16.672 8.227 -4.723 1 85.81 125 TYR A CA 1
ATOM 981 C C . TYR A 1 125 ? -17.656 9.328 -5.09 1 85.81 125 TYR A C 1
ATOM 983 O O . TYR A 1 125 ? -18.297 9.914 -4.215 1 85.81 125 TYR A O 1
ATOM 991 N N . PHE A 1 126 ? -17.781 9.609 -6.352 1 86.69 126 PHE A N 1
ATOM 992 C CA . PHE A 1 126 ? -18.703 10.648 -6.812 1 86.69 126 PHE A CA 1
ATOM 993 C C . PHE A 1 126 ? -20.141 10.25 -6.551 1 86.69 126 PHE A C 1
ATOM 995 O O . PHE A 1 126 ? -20.969 11.094 -6.172 1 86.69 126 PHE A O 1
ATOM 1002 N N . CYS A 1 127 ? -20.422 9.047 -6.723 1 89.38 127 CYS A N 1
ATOM 1003 C CA . CYS A 1 127 ? -21.766 8.547 -6.426 1 89.38 127 CYS A CA 1
ATOM 1004 C C . CYS A 1 127 ? -22.109 8.742 -4.957 1 89.38 127 CYS A C 1
ATOM 1006 O O . CYS A 1 127 ? -23.203 9.172 -4.621 1 89.38 127 CYS A O 1
ATOM 1008 N N . ASN A 1 128 ? -21.234 8.422 -4.137 1 85.75 128 ASN A N 1
ATOM 1009 C CA . ASN A 1 128 ? -21.438 8.578 -2.703 1 85.75 128 ASN A CA 1
ATOM 1010 C C . ASN A 1 128 ? -21.734 10.031 -2.334 1 85.75 128 ASN A C 1
ATOM 1012 O O . ASN A 1 128 ? -22.672 10.312 -1.592 1 85.75 128 ASN A O 1
ATOM 1016 N N . GLY A 1 129 ? -20.906 10.922 -2.818 1 78.44 129 GLY A N 1
ATOM 1017 C CA . GLY A 1 129 ? -21.141 12.336 -2.564 1 78.44 129 GLY A CA 1
ATOM 1018 C C . GLY A 1 129 ? -22.469 12.836 -3.07 1 78.44 129 GLY A C 1
ATOM 1019 O O . GLY A 1 129 ? -23.172 13.586 -2.379 1 78.44 129 GLY A O 1
ATOM 1020 N N . PHE A 1 130 ? -22.797 12.414 -4.191 1 83.56 130 PHE A N 1
ATOM 1021 C CA . PHE A 1 130 ? -24.062 12.805 -4.809 1 83.56 130 PHE A CA 1
ATOM 1022 C C . PHE A 1 130 ? -25.25 12.305 -3.986 1 83.56 130 PHE A C 1
ATOM 1024 O O . PHE A 1 130 ? -26.203 13.047 -3.738 1 83.56 130 PHE A O 1
ATOM 1031 N N . ILE A 1 131 ? -25.156 11.109 -3.559 1 85.25 131 ILE A N 1
ATOM 1032 C CA . ILE A 1 131 ? -26.281 10.5 -2.84 1 85.25 131 ILE A CA 1
ATOM 1033 C C . ILE A 1 131 ? -26.406 11.125 -1.454 1 85.25 131 ILE A C 1
ATOM 1035 O O . ILE A 1 131 ? -27.516 11.375 -0.979 1 85.25 131 ILE A O 1
ATOM 1039 N N . VAL A 1 132 ? -25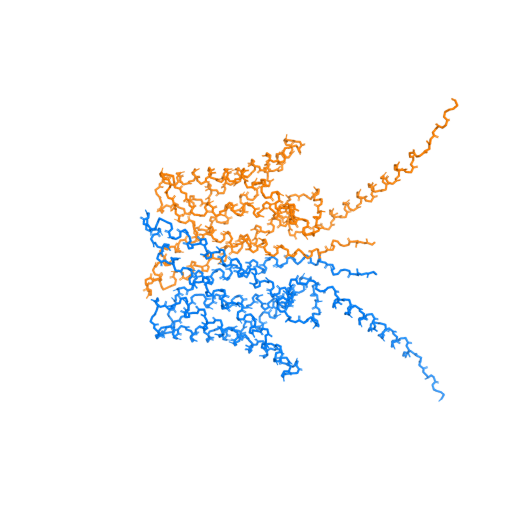.359 11.344 -0.823 1 78.25 132 VAL A N 1
ATOM 1040 C CA . VAL A 1 132 ? -25.391 11.961 0.501 1 78.25 132 VAL A CA 1
ATOM 1041 C C . VAL A 1 132 ? -26.016 13.352 0.414 1 78.25 132 VAL A C 1
ATOM 1043 O O . VAL A 1 132 ? -26.828 13.727 1.263 1 78.25 132 VAL A O 1
ATOM 1046 N N . SER A 1 133 ? -25.594 14.133 -0.56 1 76.5 133 SER A N 1
ATOM 1047 C CA . SER A 1 133 ? -26.141 15.469 -0.754 1 76.5 133 SER A CA 1
ATOM 1048 C C . SER A 1 133 ? -27.641 15.414 -1.062 1 76.5 133 SER A C 1
ATOM 1050 O O . SER A 1 133 ? -28.406 16.234 -0.555 1 76.5 133 SER A O 1
ATOM 1052 N N . TRP A 1 134 ? -27.922 14.516 -1.908 1 83.31 134 TRP A N 1
ATOM 1053 C CA . TRP A 1 134 ? -29.328 14.352 -2.295 1 83.31 134 TRP A CA 1
ATOM 1054 C C . TRP A 1 134 ? -30.172 13.922 -1.102 1 83.31 134 TRP A C 1
ATOM 1056 O O . TRP A 1 134 ? -31.297 14.406 -0.923 1 83.31 134 TRP A O 1
ATOM 1066 N N . LEU A 1 135 ? -29.672 13.07 -0.261 1 79 135 LEU A N 1
ATOM 1067 C CA . LEU A 1 135 ? -30.422 12.555 0.888 1 79 135 LEU A CA 1
ATOM 1068 C C . LEU A 1 135 ? -30.5 13.609 1.99 1 79 135 LEU A C 1
ATOM 1070 O O . LEU A 1 135 ? -31.438 13.609 2.783 1 79 135 LEU A O 1
ATOM 1074 N N . LYS A 1 136 ? -29.5 14.367 2.037 1 74.38 136 LYS A N 1
ATOM 1075 C CA . LYS A 1 136 ? -29.547 15.469 3 1 74.38 136 LYS A CA 1
ATOM 1076 C C . LYS A 1 136 ? -30.734 16.391 2.729 1 74.38 136 LYS A C 1
ATOM 1078 O O . LYS A 1 136 ? -31.391 16.844 3.658 1 74.38 136 LYS A O 1
ATOM 1083 N N . ILE A 1 137 ? -30.953 16.656 1.495 1 75.44 137 ILE A N 1
ATOM 1084 C CA . ILE A 1 137 ? -32.062 17.516 1.075 1 75.44 137 ILE A CA 1
ATOM 1085 C C . ILE A 1 137 ? -33.375 16.797 1.305 1 75.44 137 ILE A C 1
ATOM 1087 O O . ILE A 1 137 ? -34.344 17.375 1.844 1 75.44 137 ILE A O 1
ATOM 1091 N N . TYR A 1 138 ? -33.344 15.492 0.95 1 76.88 138 TYR A N 1
ATOM 1092 C CA . TYR A 1 138 ? -34.594 14.711 1.005 1 76.88 138 TYR A CA 1
ATOM 1093 C C . TYR A 1 138 ? -35.031 14.516 2.445 1 76.88 138 TYR A C 1
ATOM 1095 O O . TYR A 1 138 ? -36.25 14.57 2.736 1 76.88 138 TYR A O 1
ATOM 1103 N N . PHE A 1 139 ? -34.062 14.258 3.395 1 75.5 139 PHE A N 1
ATOM 1104 C CA . PHE A 1 139 ? -34.406 14 4.789 1 75.5 139 PHE A CA 1
ATOM 1105 C C . PHE A 1 139 ? -34.281 15.266 5.625 1 75.5 139 PHE A C 1
ATOM 1107 O O . PHE A 1 139 ? -34.281 15.203 6.855 1 75.5 139 PHE A O 1
ATOM 1114 N N . ASN A 1 140 ? -34.188 16.297 4.945 1 70 140 ASN A N 1
ATOM 1115 C CA . ASN A 1 140 ? -34.125 17.594 5.598 1 70 140 ASN A CA 1
ATOM 1116 C C . ASN A 1 140 ? -33.094 17.609 6.715 1 70 140 ASN A C 1
ATOM 1118 O O . ASN A 1 140 ? -33.344 18.078 7.816 1 70 140 ASN A O 1
ATOM 1122 N N . GLY A 1 141 ? -32.031 16.984 6.367 1 66.81 141 GLY A N 1
ATOM 1123 C CA . GLY A 1 141 ? -30.906 17 7.297 1 66.81 141 GLY A CA 1
ATOM 1124 C C . GLY A 1 141 ? -31.094 16.047 8.469 1 66.81 141 GLY A C 1
ATOM 1125 O O . GLY A 1 141 ? -30.219 15.938 9.328 1 66.81 141 GLY A O 1
ATOM 1126 N N . ARG A 1 142 ? -32.312 15.375 8.484 1 71.38 142 ARG A N 1
ATOM 1127 C CA . ARG A 1 142 ? -32.594 14.43 9.562 1 71.38 142 ARG A CA 1
ATOM 1128 C C . ARG A 1 142 ? -32.094 13.031 9.203 1 71.38 142 ARG A C 1
ATOM 1130 O O . ARG A 1 142 ? -31.656 12.789 8.07 1 71.38 142 ARG A O 1
ATOM 1137 N N . LEU A 1 143 ? -31.781 12.109 10.141 1 77.06 143 LEU A N 1
ATOM 1138 C CA . LEU A 1 143 ? -31.469 10.695 10.008 1 77.06 143 LEU A CA 1
ATOM 1139 C C . LEU A 1 143 ? -30.078 10.492 9.414 1 77.06 143 LEU A C 1
ATOM 1141 O O . LEU A 1 143 ? -29.922 9.789 8.414 1 77.06 143 LEU A O 1
ATOM 1145 N N . PHE A 1 144 ? -29.156 10.992 9.977 1 75 144 PHE A N 1
ATOM 1146 C CA . PHE A 1 144 ? -27.766 10.961 9.508 1 75 144 PHE A CA 1
ATOM 1147 C C . PHE A 1 144 ? -27.312 9.523 9.305 1 75 144 PHE A C 1
ATOM 1149 O O . PHE A 1 144 ? -26.703 9.203 8.281 1 75 144 PHE A O 1
ATOM 1156 N N . ILE A 1 145 ? -27.703 8.656 10.109 1 77.31 145 ILE A N 1
ATOM 1157 C CA . ILE A 1 145 ? -27.25 7.27 10.062 1 77.31 145 ILE A CA 1
ATOM 1158 C C . ILE A 1 145 ? -27.859 6.566 8.852 1 77.31 145 ILE A C 1
ATOM 1160 O O . ILE A 1 145 ? -27.172 5.836 8.141 1 77.31 145 ILE A O 1
ATOM 1164 N N . ALA A 1 146 ? -29.078 6.875 8.594 1 81 146 ALA A N 1
ATOM 1165 C CA . ALA A 1 146 ? -29.766 6.242 7.465 1 81 146 ALA A CA 1
ATOM 1166 C C . ALA A 1 146 ? -29.188 6.723 6.137 1 81 146 ALA A C 1
ATOM 1168 O O . ALA A 1 146 ? -29.047 5.941 5.195 1 81 146 ALA A O 1
ATOM 1169 N N . ARG A 1 147 ? -28.859 7.953 6.086 1 81.44 147 ARG A N 1
ATOM 1170 C CA . ARG A 1 147 ? -28.297 8.516 4.863 1 81.44 147 ARG A CA 1
ATOM 1171 C C . ARG A 1 147 ? -26.922 7.914 4.562 1 81.44 147 ARG A C 1
ATOM 1173 O O . ARG A 1 147 ? -26.609 7.613 3.41 1 81.44 147 ARG A O 1
ATOM 1180 N N . TYR A 1 148 ? -26.234 7.656 5.602 1 78.88 148 TYR A N 1
ATOM 1181 C CA . TYR A 1 148 ? -24.875 7.121 5.438 1 78.88 148 TYR A CA 1
ATOM 1182 C C . TYR A 1 148 ? -24.922 5.656 5.02 1 78.88 148 TYR A C 1
ATOM 1184 O O . TYR A 1 148 ? -24.156 5.227 4.156 1 78.88 148 TYR A O 1
ATOM 1192 N N . ILE A 1 149 ? -25.812 4.988 5.547 1 85.5 149 ILE A N 1
ATOM 1193 C CA . ILE A 1 149 ? -25.938 3.574 5.215 1 85.5 149 ILE A CA 1
ATOM 1194 C C . ILE A 1 149 ? -26.438 3.426 3.775 1 85.5 149 ILE A C 1
ATOM 1196 O O . ILE A 1 149 ? -25.875 2.645 3 1 85.5 149 ILE A O 1
ATOM 1200 N N . LEU A 1 150 ? -27.406 4.203 3.451 1 86.56 150 LEU A N 1
ATOM 1201 C CA . LEU A 1 150 ? -27.969 4.113 2.109 1 86.56 150 LEU A CA 1
ATOM 1202 C C . LEU A 1 150 ? -26.953 4.535 1.059 1 86.56 150 LEU A C 1
ATOM 1204 O O . LEU A 1 150 ? -26.844 3.908 0.003 1 86.56 150 LEU A O 1
ATOM 1208 N N . SER A 1 151 ? -26.266 5.586 1.297 1 86.44 151 SER A N 1
ATOM 1209 C CA . SER A 1 151 ? -25.25 6.043 0.359 1 86.44 151 SER A CA 1
ATOM 1210 C C . SER A 1 151 ? -24.141 5 0.194 1 86.44 151 SER A C 1
ATOM 1212 O O . SER A 1 151 ? -23.656 4.777 -0.915 1 86.44 151 SER A O 1
ATOM 1214 N N . ALA A 1 152 ? -23.781 4.355 1.283 1 86.31 152 ALA A N 1
ATOM 1215 C CA . ALA A 1 152 ? -22.75 3.326 1.236 1 86.31 152 ALA A CA 1
ATOM 1216 C C . ALA A 1 152 ? -23.203 2.125 0.412 1 86.31 152 ALA A C 1
ATOM 1218 O O . ALA A 1 152 ? -22.453 1.604 -0.41 1 86.31 152 ALA A O 1
ATOM 1219 N N . VAL A 1 153 ? -24.438 1.751 0.649 1 90.38 153 VAL A N 1
ATOM 1220 C CA . VAL A 1 153 ? -25 0.593 -0.037 1 90.38 153 VAL A CA 1
ATOM 1221 C C . VAL A 1 153 ? -25 0.833 -1.545 1 90.38 153 VAL A C 1
ATOM 1223 O O . VAL A 1 153 ? -24.562 -0.027 -2.316 1 90.38 153 VAL A O 1
ATOM 1226 N N . ILE A 1 154 ? -25.359 1.969 -1.961 1 92.88 154 ILE A N 1
ATOM 1227 C CA . ILE A 1 154 ? -25.484 2.281 -3.381 1 92.88 154 ILE A CA 1
ATOM 1228 C C . ILE A 1 154 ? -24.094 2.467 -3.982 1 92.88 154 ILE A C 1
ATOM 1230 O O . ILE A 1 154 ? -23.781 1.916 -5.043 1 92.88 154 ILE A O 1
ATOM 1234 N N . SER A 1 155 ? -23.266 3.209 -3.318 1 91.56 155 SER A N 1
ATOM 1235 C CA . SER A 1 155 ? -21.938 3.482 -3.852 1 91.56 155 SER A CA 1
ATOM 1236 C C . SER A 1 155 ? -21.109 2.209 -3.934 1 91.56 155 SER A C 1
ATOM 1238 O O . SER A 1 155 ? -20.328 2.025 -4.879 1 91.56 155 SER A O 1
ATOM 1240 N N . GLN A 1 156 ? -21.219 1.343 -2.992 1 92 156 GLN A N 1
ATOM 1241 C CA . GLN A 1 156 ? -20.484 0.075 -3.023 1 92 156 GLN A CA 1
ATOM 1242 C C . GLN A 1 156 ? -21.016 -0.827 -4.137 1 92 156 GLN A C 1
ATOM 1244 O O . GLN A 1 156 ? -20.25 -1.58 -4.742 1 92 156 GLN A O 1
ATOM 1249 N N . GLY A 1 157 ? -22.344 -0.78 -4.32 1 94.62 157 GLY A N 1
ATOM 1250 C CA . GLY A 1 157 ? -22.906 -1.498 -5.453 1 94.62 157 GLY A CA 1
ATOM 1251 C C . GLY A 1 157 ? -22.344 -1.033 -6.789 1 94.62 157 GLY A C 1
ATOM 1252 O O . GLY A 1 157 ? -22 -1.853 -7.645 1 94.62 157 GLY A O 1
ATOM 1253 N N . VAL A 1 158 ? -22.25 0.251 -6.922 1 95.06 158 VAL A N 1
ATOM 1254 C CA . VAL A 1 158 ? -21.703 0.833 -8.141 1 95.06 158 VAL A CA 1
ATOM 1255 C C . VAL A 1 158 ? -20.25 0.376 -8.328 1 95.06 158 VAL A C 1
ATOM 1257 O O . VAL A 1 158 ? -19.844 0.007 -9.43 1 95.06 158 VAL A O 1
ATOM 1260 N N . MET A 1 159 ? -19.547 0.386 -7.297 1 94.81 159 MET A N 1
ATOM 1261 C CA . MET A 1 159 ? -18.141 -0.03 -7.34 1 94.81 159 MET A CA 1
ATOM 1262 C C . MET A 1 159 ? -18.031 -1.476 -7.812 1 94.81 159 MET A C 1
ATOM 1264 O O . MET A 1 159 ? -17.219 -1.78 -8.695 1 94.81 159 MET A O 1
ATOM 1268 N N . LEU A 1 160 ? -18.812 -2.375 -7.285 1 96 160 LEU A N 1
ATOM 1269 C CA . LEU A 1 160 ? -18.734 -3.797 -7.598 1 96 160 LEU A CA 1
ATOM 1270 C C . LEU A 1 160 ? -19.188 -4.062 -9.031 1 96 160 LEU A C 1
ATOM 1272 O O . LEU A 1 160 ? -18.578 -4.879 -9.734 1 96 160 LEU A O 1
ATOM 1276 N N . LEU A 1 161 ? -20.188 -3.402 -9.422 1 96.75 161 LEU A N 1
ATOM 1277 C CA . LEU A 1 161 ? -20.75 -3.625 -10.75 1 96.75 161 LEU A CA 1
ATOM 1278 C C . LEU A 1 161 ? -19.781 -3.188 -11.836 1 96.75 161 LEU A C 1
ATOM 1280 O O . LEU A 1 161 ? -19.812 -3.715 -12.953 1 96.75 161 LEU A O 1
ATOM 1284 N N . ILE A 1 162 ? -18.922 -2.297 -11.484 1 97.5 162 ILE A N 1
ATOM 1285 C CA . ILE A 1 162 ? -17.953 -1.826 -12.453 1 97.5 162 ILE A CA 1
ATOM 1286 C C . ILE A 1 162 ? -16.672 -2.654 -12.344 1 97.5 162 ILE A C 1
ATOM 1288 O O . ILE A 1 162 ? -16.188 -3.197 -13.336 1 97.5 162 ILE A O 1
ATOM 1292 N N . SER A 1 163 ? -16.172 -2.803 -11.203 1 97.06 163 SER A N 1
ATOM 1293 C CA . SER A 1 163 ? -14.844 -3.365 -10.969 1 97.06 163 SER A CA 1
ATOM 1294 C C . SER A 1 163 ? -14.828 -4.871 -11.227 1 97.06 163 SER A C 1
ATOM 1296 O O . SER A 1 163 ? -13.898 -5.391 -11.844 1 97.06 163 SER A O 1
ATOM 1298 N N . TYR A 1 164 ? -15.812 -5.629 -10.766 1 97.19 164 TYR A N 1
ATOM 1299 C CA . TYR A 1 164 ? -15.742 -7.086 -10.742 1 97.19 164 TYR A CA 1
ATOM 1300 C C . TYR A 1 164 ? -15.859 -7.656 -12.156 1 97.19 164 TYR A C 1
ATOM 1302 O O . TYR A 1 164 ? -15.117 -8.57 -12.523 1 97.19 164 TYR A O 1
ATOM 1310 N N . PRO A 1 165 ? -16.797 -7.16 -12.969 1 97.31 165 PRO A N 1
ATOM 1311 C CA . PRO A 1 165 ? -16.797 -7.672 -14.344 1 97.31 165 PRO A CA 1
ATOM 1312 C C . PRO A 1 165 ? -15.469 -7.418 -15.062 1 97.31 165 PRO A C 1
ATOM 1314 O O . PRO A 1 165 ? -15.008 -8.266 -15.828 1 97.31 165 PRO A O 1
ATOM 1317 N N . ILE A 1 166 ? -14.852 -6.305 -14.836 1 97.06 166 ILE A N 1
ATOM 1318 C CA . ILE A 1 166 ? -13.586 -5.973 -15.484 1 97.06 166 ILE A CA 1
ATOM 1319 C C . ILE A 1 166 ? -12.492 -6.914 -14.992 1 97.06 166 ILE A C 1
ATOM 1321 O O . ILE A 1 166 ? -11.711 -7.441 -15.789 1 97.06 166 ILE A O 1
ATOM 1325 N N . ASN A 1 167 ? -12.438 -7.207 -13.711 1 96.12 167 ASN A N 1
ATOM 1326 C CA . ASN A 1 167 ? -11.352 -7.969 -13.102 1 96.12 167 ASN A CA 1
ATOM 1327 C C . ASN A 1 167 ? -11.562 -9.469 -13.266 1 96.12 167 ASN A C 1
ATOM 1329 O O . ASN A 1 167 ? -10.609 -10.219 -13.477 1 96.12 167 ASN A O 1
ATOM 1333 N N . LEU A 1 168 ? -12.797 -9.945 -13.172 1 95.38 168 LEU A N 1
ATOM 1334 C CA . LEU A 1 168 ? -13.023 -11.367 -12.969 1 95.38 168 LEU A CA 1
ATOM 1335 C C . LEU A 1 168 ? -13.562 -12.023 -14.242 1 95.38 168 LEU A C 1
ATOM 1337 O O . LEU A 1 168 ? -13.57 -13.25 -14.359 1 95.38 168 LEU A O 1
ATOM 1341 N N . TYR A 1 169 ? -13.93 -11.164 -15.148 1 93.94 169 TYR A N 1
ATOM 1342 C CA . TYR A 1 169 ? -14.406 -11.742 -16.391 1 93.94 169 TYR A CA 1
ATOM 1343 C C . TYR A 1 169 ? -13.328 -12.594 -17.047 1 93.94 169 TYR A C 1
ATOM 1345 O O . TYR A 1 169 ? -12.172 -12.172 -17.156 1 93.94 169 TYR A O 1
ATOM 1353 N N . GLY A 1 170 ? -13.656 -13.867 -17.5 1 91.12 170 GLY A N 1
ATOM 1354 C CA . GLY A 1 170 ? -12.703 -14.766 -18.125 1 91.12 170 GLY A CA 1
ATOM 1355 C C . GLY A 1 170 ? -12.008 -15.688 -17.141 1 91.12 170 GLY A C 1
ATOM 1356 O O . GLY A 1 170 ? -11.516 -16.75 -17.516 1 91.12 170 GLY A O 1
ATOM 1357 N N . LYS A 1 171 ? -11.898 -15.336 -15.938 1 91.12 171 LYS A N 1
ATOM 1358 C CA . LYS A 1 171 ? -11.266 -16.156 -14.914 1 91.12 171 LYS A CA 1
ATOM 1359 C C . LYS A 1 171 ? -12.289 -17.047 -14.211 1 91.12 171 LYS A C 1
ATOM 1361 O O . LYS A 1 171 ? -11.938 -18.109 -13.695 1 91.12 171 LYS A O 1
ATOM 1366 N N . TYR A 1 172 ? -13.484 -16.531 -14.125 1 92.38 172 TYR A N 1
ATOM 1367 C CA . TYR A 1 172 ? -14.602 -17.266 -13.539 1 92.38 172 TYR A CA 1
ATOM 1368 C C . TYR A 1 172 ? -15.758 -17.375 -14.531 1 92.38 172 TYR A C 1
ATOM 1370 O O . TYR A 1 172 ? -15.852 -16.594 -15.477 1 92.38 172 TYR A O 1
ATOM 1378 N N . SER A 1 173 ? -16.594 -18.406 -14.328 1 94.19 173 SER A N 1
ATOM 1379 C CA . SER A 1 173 ? -17.797 -18.547 -15.141 1 94.19 173 SER A CA 1
ATOM 1380 C C . SER A 1 173 ? -18.766 -17.391 -14.883 1 94.19 173 SER A C 1
ATOM 1382 O O . SER A 1 173 ? -18.703 -16.734 -13.844 1 94.19 173 SER A O 1
ATOM 1384 N N . ASN A 1 174 ? -19.656 -17.094 -15.789 1 95.31 174 ASN A N 1
ATOM 1385 C CA . ASN A 1 174 ? -20.625 -16 -15.648 1 95.31 174 ASN A CA 1
ATOM 1386 C C . ASN A 1 174 ? -21.531 -16.219 -14.438 1 95.31 174 ASN A C 1
ATOM 1388 O O . ASN A 1 174 ? -21.891 -15.266 -13.75 1 95.31 174 ASN A O 1
ATOM 1392 N N . SER A 1 175 ? -21.875 -17.453 -14.242 1 95.12 175 SER A N 1
ATOM 1393 C CA . SER A 1 175 ? -22.703 -17.766 -13.078 1 95.12 175 SER A CA 1
ATOM 1394 C C . SER A 1 175 ? -21.953 -17.484 -11.781 1 95.12 175 SER A C 1
ATOM 1396 O O . SER A 1 175 ? -22.531 -16.938 -10.828 1 95.12 175 SER A O 1
ATOM 1398 N N . ASP A 1 176 ? -20.656 -17.797 -11.789 1 94.56 176 ASP A N 1
ATOM 1399 C CA . ASP A 1 176 ? -19.828 -17.547 -10.617 1 94.56 176 ASP A CA 1
ATOM 1400 C C . ASP A 1 176 ? -19.641 -16.047 -10.398 1 94.56 176 ASP A C 1
ATOM 1402 O O . ASP A 1 176 ? -19.594 -15.578 -9.258 1 94.56 176 ASP A O 1
ATOM 1406 N N . LEU A 1 177 ? -19.578 -15.375 -11.492 1 96.62 177 LEU A N 1
ATOM 1407 C CA . LEU A 1 177 ? -19.375 -13.93 -11.406 1 96.62 177 LEU A CA 1
ATOM 1408 C C . LEU A 1 177 ? -20.578 -13.258 -10.742 1 96.62 177 LEU A C 1
ATOM 1410 O O . LEU A 1 177 ? -20.406 -12.4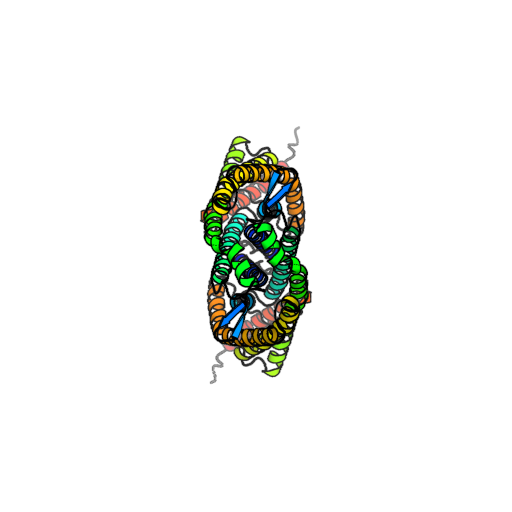3 -9.844 1 96.62 177 LEU A O 1
ATOM 1414 N N . VAL A 1 178 ? -21.719 -13.602 -11.125 1 96.62 178 VAL A N 1
ATOM 1415 C CA . VAL A 1 178 ? -22.938 -13.039 -10.539 1 96.62 178 VAL A CA 1
ATOM 1416 C C . VAL A 1 178 ? -23.031 -13.445 -9.07 1 96.62 178 VAL A C 1
ATOM 1418 O O . VAL A 1 178 ? -23.391 -12.633 -8.219 1 96.62 178 VAL A O 1
ATOM 1421 N N . ASN A 1 179 ? -22.719 -14.672 -8.812 1 97.06 179 ASN A N 1
ATOM 1422 C CA . ASN A 1 179 ? -22.703 -15.164 -7.438 1 97.06 179 ASN A CA 1
ATOM 1423 C C . ASN A 1 179 ? -21.734 -14.359 -6.57 1 97.06 179 ASN A C 1
ATOM 1425 O O . ASN A 1 179 ? -22.078 -13.945 -5.461 1 97.06 179 ASN A O 1
ATOM 1429 N N . ILE A 1 180 ? -20.609 -14.102 -7.117 1 96.75 180 ILE A N 1
ATOM 1430 C CA . ILE A 1 180 ? -19.578 -13.383 -6.387 1 96.75 180 ILE A CA 1
ATOM 1431 C C . ILE A 1 180 ? -20.031 -11.945 -6.125 1 96.75 180 ILE A C 1
ATOM 1433 O O . ILE A 1 180 ? -19.891 -11.438 -5.012 1 96.75 180 ILE A O 1
ATOM 1437 N N . ILE A 1 181 ? -20.594 -11.305 -7.129 1 97.31 181 ILE A N 1
ATOM 1438 C CA . ILE A 1 181 ? -21.016 -9.906 -7.012 1 97.31 181 ILE A CA 1
ATOM 1439 C C . ILE A 1 181 ? -22.125 -9.789 -5.965 1 97.31 181 ILE A C 1
ATOM 1441 O O . ILE A 1 181 ? -22.062 -8.945 -5.074 1 97.31 181 ILE A O 1
ATOM 1445 N N . LEU A 1 182 ? -23.031 -10.648 -5.984 1 96.94 182 LEU A N 1
ATOM 1446 C CA . LEU A 1 182 ? -24.172 -10.586 -5.082 1 96.94 182 LEU A CA 1
ATOM 1447 C C . LEU A 1 182 ? -23.766 -10.922 -3.654 1 96.94 182 LEU A C 1
ATOM 1449 O O . LEU A 1 182 ? -24.203 -10.266 -2.707 1 96.94 182 LEU A O 1
ATOM 1453 N N . THR A 1 183 ? -23 -11.922 -3.557 1 97.31 183 THR A N 1
ATOM 1454 C CA . THR A 1 183 ? -22.547 -12.32 -2.229 1 97.31 183 THR A CA 1
ATOM 1455 C C . THR A 1 183 ? -21.672 -11.234 -1.604 1 97.31 183 THR A C 1
ATOM 1457 O O . THR A 1 183 ? -21.828 -10.898 -0.43 1 97.31 183 THR A O 1
ATOM 1460 N N . THR A 1 184 ? -20.797 -10.703 -2.398 1 96.56 184 THR A N 1
ATOM 1461 C CA . THR A 1 184 ? -19.906 -9.656 -1.902 1 96.56 184 THR A CA 1
ATOM 1462 C C . THR A 1 184 ? -20.688 -8.398 -1.549 1 96.56 184 THR A C 1
ATOM 1464 O O . THR A 1 184 ? -20.438 -7.77 -0.518 1 96.56 184 THR A O 1
ATOM 1467 N N . TRP A 1 185 ? -21.641 -8.07 -2.367 1 96.06 185 TRP A N 1
ATOM 1468 C CA . TRP A 1 185 ? -22.453 -6.887 -2.104 1 96.06 185 TRP A CA 1
ATOM 1469 C C . TRP A 1 185 ? -23.266 -7.059 -0.824 1 96.06 185 TRP A C 1
ATOM 1471 O O . TRP A 1 185 ? -23.359 -6.137 -0.013 1 96.06 185 TRP A O 1
ATOM 1481 N N . SER A 1 186 ? -23.812 -8.195 -0.673 1 96.25 186 SER A N 1
ATOM 1482 C CA . SER A 1 186 ? -24.594 -8.484 0.535 1 96.25 186 SER A CA 1
ATOM 1483 C C . SER A 1 186 ? -23.719 -8.383 1.781 1 96.25 186 SER A C 1
ATOM 1485 O O . SER A 1 186 ? -24.141 -7.828 2.799 1 96.25 186 SER A O 1
ATOM 1487 N N . TYR A 1 187 ? -22.609 -8.922 1.662 1 96.12 187 TYR A N 1
ATOM 1488 C CA . TYR A 1 187 ? -21.656 -8.852 2.771 1 96.12 187 TYR A CA 1
ATOM 1489 C C . TYR A 1 187 ? -21.328 -7.402 3.104 1 96.12 187 TYR A C 1
ATOM 1491 O O . TYR A 1 187 ? -21.312 -7.012 4.273 1 96.12 187 TYR A O 1
ATOM 1499 N N . LYS A 1 188 ? -21.078 -6.594 2.102 1 92.69 188 LYS A N 1
ATOM 1500 C CA . LYS A 1 188 ? -20.688 -5.203 2.312 1 92.69 188 LYS A CA 1
ATOM 1501 C C . LYS A 1 188 ? -21.828 -4.395 2.926 1 92.69 188 LYS A C 1
ATOM 1503 O O . LYS A 1 188 ? -21.594 -3.492 3.73 1 92.69 188 LYS A O 1
ATOM 1508 N N . VAL A 1 189 ? -23 -4.734 2.582 1 92.31 189 VAL A N 1
ATOM 1509 C CA . VAL A 1 189 ? -24.172 -4.066 3.146 1 92.31 189 VAL A CA 1
ATOM 1510 C C . VAL A 1 189 ? -24.266 -4.383 4.637 1 92.31 189 VAL A C 1
ATOM 1512 O O . VAL A 1 189 ? -24.438 -3.477 5.457 1 92.31 189 VAL A O 1
ATOM 1515 N N . ILE A 1 190 ? -24.094 -5.637 4.969 1 94.5 190 ILE A N 1
ATOM 1516 C CA . ILE A 1 190 ? -24.172 -6.055 6.363 1 94.5 190 ILE A CA 1
ATOM 1517 C C . ILE A 1 190 ? -23.062 -5.387 7.164 1 94.5 190 ILE A C 1
ATOM 1519 O O . ILE A 1 190 ? -23.297 -4.871 8.258 1 94.5 190 ILE A O 1
ATOM 1523 N N . MET A 1 191 ? -21.922 -5.359 6.566 1 92.5 191 MET A N 1
ATOM 1524 C CA . MET A 1 191 ? -20.766 -4.793 7.27 1 92.5 191 MET A CA 1
ATOM 1525 C C . MET A 1 191 ? -20.938 -3.285 7.438 1 92.5 191 MET A C 1
ATOM 1527 O O . MET A 1 191 ? -20.469 -2.715 8.43 1 92.5 191 MET A O 1
ATOM 1531 N N . SER A 1 192 ? -21.547 -2.635 6.457 1 88.69 192 SER A N 1
ATOM 1532 C CA . SER A 1 192 ? -21.766 -1.198 6.57 1 88.69 192 SER A CA 1
ATOM 1533 C C . SER A 1 192 ? -22.656 -0.872 7.766 1 88.69 192 SER A C 1
ATOM 1535 O O . SER A 1 192 ? -22.422 0.118 8.461 1 88.69 192 SER A O 1
ATOM 1537 N N . VAL A 1 193 ? -23.641 -1.686 8.031 1 90.12 193 VAL A N 1
ATOM 1538 C CA . VAL A 1 193 ? -24.562 -1.477 9.141 1 90.12 193 VAL A CA 1
ATOM 1539 C C . VAL A 1 193 ? -23.844 -1.723 10.469 1 90.12 193 VAL A C 1
ATOM 1541 O O . VAL A 1 193 ? -24.031 -0.986 11.438 1 90.12 193 VAL A O 1
ATOM 1544 N N . VAL A 1 194 ? -22.953 -2.664 10.469 1 92.44 194 VAL A N 1
ATOM 1545 C CA . VAL A 1 194 ? -22.266 -3.061 11.695 1 92.44 194 VAL A CA 1
ATOM 1546 C C . VAL A 1 194 ? -21.109 -2.094 11.984 1 92.44 194 VAL A C 1
ATOM 1548 O O . VAL A 1 194 ? -20.906 -1.702 13.133 1 92.44 194 VAL A O 1
ATOM 1551 N N . LEU A 1 195 ? -20.438 -1.653 10.969 1 91.06 195 LEU A N 1
ATOM 1552 C CA . LEU A 1 195 ? -19.188 -0.916 11.156 1 91.06 195 LEU A CA 1
ATOM 1553 C C . LEU A 1 195 ? -19.453 0.583 11.25 1 91.06 195 LEU A C 1
ATOM 1555 O O . LEU A 1 195 ? -18.625 1.333 11.758 1 91.06 195 LEU A O 1
ATOM 1559 N N . LEU A 1 196 ? -20.562 1.024 10.789 1 87.12 196 LEU A N 1
ATOM 1560 C CA . LEU A 1 196 ? -20.828 2.459 10.812 1 87.12 196 LEU A CA 1
ATOM 1561 C C . LEU A 1 196 ? -20.828 2.986 12.242 1 87.12 196 LEU A C 1
ATOM 1563 O O . LEU A 1 196 ? -20.125 3.953 12.555 1 87.12 196 LEU A O 1
ATOM 1567 N N . PRO A 1 197 ? -21.609 2.33 13.172 1 87.62 197 PRO A N 1
ATOM 1568 C CA . PRO A 1 197 ? -21.547 2.807 14.555 1 87.62 197 PRO A CA 1
ATOM 1569 C C . PRO A 1 197 ? -20.125 2.738 15.141 1 87.62 197 PRO A C 1
ATOM 1571 O O . PRO A 1 197 ? -19.734 3.619 15.906 1 87.62 197 PRO A O 1
ATOM 1574 N N . LEU A 1 198 ? -19.438 1.788 14.766 1 90.5 198 LEU A N 1
ATOM 1575 C CA . LEU A 1 198 ? -18.062 1.656 15.234 1 90.5 198 LEU A CA 1
ATOM 1576 C C . LEU A 1 198 ? -17.188 2.771 14.672 1 90.5 198 LEU A C 1
ATOM 1578 O O . LEU A 1 198 ? -16.359 3.332 15.391 1 90.5 198 LEU A O 1
ATOM 1582 N N . GLY A 1 199 ? -17.375 3.033 13.477 1 88.81 199 GLY A N 1
ATOM 1583 C CA . GLY A 1 199 ? -16.625 4.109 12.852 1 88.81 199 GLY A CA 1
ATOM 1584 C C . GLY A 1 199 ? -16.891 5.465 13.477 1 88.81 199 GLY A C 1
ATOM 1585 O O . GLY A 1 199 ? -15.961 6.25 13.68 1 88.81 199 GLY A O 1
ATOM 1586 N N . LEU A 1 200 ? -18.141 5.707 13.781 1 86.5 200 LEU A N 1
ATOM 1587 C CA . LEU A 1 200 ? -18.516 6.965 14.422 1 86.5 200 LEU A CA 1
ATOM 1588 C C . LEU A 1 200 ? -17.922 7.055 15.82 1 86.5 200 LEU A C 1
ATOM 1590 O O . LEU A 1 200 ? -17.469 8.125 16.25 1 86.5 200 LEU A O 1
ATOM 1594 N N . PHE A 1 201 ? -17.922 5.957 16.391 1 90.56 201 PHE A N 1
ATOM 1595 C CA . PHE A 1 201 ? -17.359 5.898 17.75 1 90.56 201 PHE A CA 1
ATOM 1596 C C . PHE A 1 201 ? -15.852 6.16 17.719 1 90.56 201 PHE A C 1
ATOM 1598 O O . PHE A 1 201 ? -15.344 6.953 18.5 1 90.56 201 PHE A O 1
ATOM 1605 N N . LEU A 1 202 ? -15.164 5.52 16.797 1 89.56 202 LEU A N 1
ATOM 1606 C CA . LEU A 1 202 ? -13.727 5.695 16.672 1 89.56 202 LEU A CA 1
ATOM 1607 C C . LEU A 1 202 ? -13.383 7.117 16.25 1 89.56 202 LEU A C 1
ATOM 1609 O O . LEU A 1 202 ? -12.359 7.668 16.672 1 89.56 202 LEU A O 1
ATOM 1613 N N . ALA A 1 203 ? -14.203 7.648 15.461 1 87.5 203 ALA A N 1
ATOM 1614 C CA . ALA A 1 203 ? -14 9.031 15.039 1 87.5 203 ALA A CA 1
ATOM 1615 C C . ALA A 1 203 ? -14.07 9.984 16.234 1 87.5 203 ALA A C 1
ATOM 1617 O O . ALA A 1 203 ? -13.281 10.93 16.328 1 87.5 203 ALA A O 1
ATOM 1618 N N . LEU A 1 204 ? -14.961 9.68 17.156 1 86.94 204 LEU A N 1
ATOM 1619 C CA . LEU A 1 204 ? -15.086 10.5 18.344 1 86.94 204 LEU A CA 1
ATOM 1620 C C . LEU A 1 204 ? -13.844 10.391 19.219 1 86.94 204 LEU A C 1
ATOM 1622 O O . LEU A 1 204 ? -13.375 11.383 19.781 1 86.94 204 LEU A O 1
ATOM 1626 N N . LEU A 1 205 ? -13.375 9.219 19.25 1 88.19 205 LEU A N 1
ATOM 1627 C CA . LEU A 1 205 ? -12.172 8.992 20.047 1 88.19 205 LEU A CA 1
ATOM 1628 C C . LEU A 1 205 ? -10.977 9.711 19.453 1 88.19 205 LEU A C 1
ATOM 1630 O O . LEU A 1 205 ? -10.172 10.305 20.172 1 88.19 205 LEU A O 1
ATOM 1634 N N . ILE A 1 206 ? -10.867 9.656 18.156 1 86.06 206 ILE A N 1
ATOM 1635 C CA . ILE A 1 206 ? -9.742 10.258 17.469 1 86.06 206 ILE A CA 1
ATOM 1636 C C . ILE A 1 206 ? -9.844 11.781 17.547 1 86.06 206 ILE A C 1
ATOM 1638 O O . ILE A 1 206 ? -8.828 12.477 17.656 1 86.06 206 ILE A O 1
ATOM 1642 N N . LYS A 1 207 ? -11.008 12.266 17.484 1 83.19 207 LYS A N 1
ATOM 1643 C CA . LYS A 1 207 ? -11.219 13.703 17.641 1 83.19 207 LYS A CA 1
ATOM 1644 C C . LYS A 1 207 ? -10.758 14.18 19.016 1 83.19 207 LYS A C 1
ATOM 1646 O O . LYS A 1 207 ? -10.219 15.289 19.141 1 83.19 207 LYS A O 1
ATOM 1651 N N . ARG A 1 208 ? -11.016 13.383 19.891 1 81.62 208 ARG A N 1
ATOM 1652 C CA . ARG A 1 208 ? -10.594 13.711 21.25 1 81.62 208 ARG A CA 1
ATOM 1653 C C . ARG A 1 208 ? -9.07 13.758 21.359 1 81.62 208 ARG A C 1
ATOM 1655 O O . ARG A 1 208 ? -8.523 14.602 22.062 1 81.62 208 ARG A O 1
ATOM 1662 N N . VAL A 1 209 ? -8.578 12.812 20.656 1 76.75 209 VAL A N 1
ATOM 1663 C CA . VAL A 1 209 ? -7.121 12.766 20.672 1 76.75 209 VAL A CA 1
ATOM 1664 C C . VAL A 1 209 ? -6.559 13.922 19.844 1 76.75 209 VAL A C 1
ATOM 1666 O O . VAL A 1 209 ? -5.539 14.516 20.219 1 76.75 209 VAL A O 1
ATOM 1669 N N . GLU A 1 210 ? -7.211 14.055 18.625 1 72.88 210 GLU A N 1
ATOM 1670 C CA . GLU A 1 210 ? -6.785 15.148 17.75 1 72.88 210 GLU A CA 1
ATOM 1671 C C . GLU A 1 210 ? -7.348 16.484 18.219 1 72.88 210 GLU A C 1
ATOM 1673 O O . GLU A 1 210 ? -6.777 17.547 17.938 1 72.88 210 GLU A O 1
ATOM 1678 N N . LYS A 1 211 ? -7.594 16.844 19.219 1 58.59 211 LYS A N 1
ATOM 1679 C CA . LYS A 1 211 ? -8.203 18.047 19.766 1 58.59 211 LYS A CA 1
ATOM 1680 C C . LYS A 1 211 ? -8.922 18.844 18.672 1 58.59 211 LYS A C 1
ATOM 1682 O O . LYS A 1 211 ? -9.109 20.047 18.812 1 58.59 211 LYS A O 1
ATOM 1687 N N . THR A 1 212 ? -9.383 18.219 17.453 1 51.16 212 THR A N 1
ATOM 1688 C CA . THR A 1 212 ? -9.898 18.969 16.312 1 51.16 212 THR A CA 1
ATOM 1689 C C . THR A 1 212 ? -11.422 19.062 16.391 1 51.16 212 THR A C 1
ATOM 1691 O O . THR A 1 212 ? -12.125 18.062 16.266 1 51.16 212 THR A O 1
ATOM 1694 N N . ASP A 1 213 ? -12.156 19.641 17.219 1 42.22 213 ASP A N 1
ATOM 1695 C CA . ASP A 1 213 ? -13.602 19.812 17.094 1 42.22 213 ASP A CA 1
ATOM 1696 C C . ASP A 1 213 ? -13.953 20.547 15.797 1 42.22 213 ASP A C 1
ATOM 1698 O O . ASP A 1 213 ? -13.898 21.781 15.734 1 42.22 213 ASP A O 1
ATOM 1702 N N . TYR A 1 214 ? -13.547 20.141 14.562 1 39.5 214 TYR A N 1
ATOM 1703 C CA . TYR A 1 214 ? -13.914 20.938 13.391 1 39.5 214 TYR A CA 1
ATOM 1704 C C . TYR A 1 214 ? -15.414 20.859 13.125 1 39.5 214 TYR A C 1
ATOM 1706 O O . TYR A 1 214 ? -15.969 19.766 13.008 1 39.5 214 TYR A O 1
ATOM 1714 N N . TYR A 1 215 ? -16.219 21.703 13.648 1 33.62 215 TYR A N 1
ATOM 1715 C CA . TYR A 1 215 ? -17.562 21.922 13.148 1 33.62 215 TYR A CA 1
ATOM 1716 C C . TYR A 1 215 ? -17.562 22.172 11.641 1 33.62 215 TYR A C 1
ATOM 1718 O O . TYR A 1 215 ? -17.031 23.172 11.172 1 33.62 215 TYR A O 1
ATOM 1726 N N . ASP A 1 216 ? -17.312 21.219 10.859 1 35.38 216 ASP A N 1
ATOM 1727 C CA . ASP A 1 216 ? -17.344 21.391 9.414 1 35.38 216 ASP A CA 1
ATOM 1728 C C . ASP A 1 216 ? -18.734 21.797 8.945 1 35.38 216 ASP A C 1
ATOM 1730 O O . ASP A 1 216 ? -19.609 20.953 8.734 1 35.38 216 ASP A O 1
ATOM 1734 N N . TRP A 1 217 ? -19.359 22.781 9.219 1 31.44 217 TRP A N 1
ATOM 1735 C CA . TRP A 1 217 ? -20.656 23.141 8.656 1 31.44 217 TRP A CA 1
ATOM 1736 C C . TRP A 1 217 ? -20.609 23.172 7.133 1 31.44 217 TRP A C 1
ATOM 1738 O O . TRP A 1 217 ? -21.438 22.547 6.465 1 31.44 217 TRP A O 1
ATOM 1748 N N . GLY A 1 218 ? -20.328 24.312 6.309 1 30.75 218 GLY A N 1
ATOM 1749 C CA . GLY A 1 218 ? -20.797 24.875 5.047 1 30.75 218 GLY A CA 1
ATOM 1750 C C . GLY A 1 218 ? -19.875 24.547 3.885 1 30.75 218 GLY A C 1
ATOM 1751 O O . GLY A 1 218 ? -19.828 25.297 2.902 1 30.75 218 GLY A O 1
ATOM 1752 N N . VAL A 1 219 ? -18.938 23.672 3.959 1 36.34 219 VAL A N 1
ATOM 1753 C CA . VAL A 1 219 ? -18.078 23.672 2.779 1 36.34 219 VAL A CA 1
ATOM 1754 C C . VAL A 1 219 ? -18.766 22.906 1.642 1 36.34 219 VAL A C 1
ATOM 1756 O O . VAL A 1 219 ? -19.328 21.844 1.854 1 36.34 219 VAL A O 1
ATOM 1759 N N . PRO A 1 220 ? -18.953 23.516 0.463 1 35.38 220 PRO A N 1
ATOM 1760 C CA . PRO A 1 220 ? -19.547 22.891 -0.721 1 35.38 220 PRO A CA 1
ATOM 1761 C C . PRO A 1 220 ? -18.75 21.688 -1.214 1 35.38 220 PRO A C 1
ATOM 1763 O O . PRO A 1 220 ? -17.516 21.656 -1.078 1 35.38 220 PRO A O 1
ATOM 1766 N N . TYR A 1 221 ? -19.25 20.547 -1.341 1 35.84 221 TYR A N 1
ATOM 1767 C CA . TYR A 1 221 ? -18.797 19.219 -1.687 1 35.84 221 TYR A CA 1
ATOM 1768 C C . TYR A 1 221 ? -18.312 19.156 -3.131 1 35.84 221 TYR A C 1
ATOM 1770 O O . TYR A 1 221 ? -19.031 18.672 -4.012 1 35.84 221 TYR A O 1
ATOM 1778 N N . ASN A 1 222 ? -17.828 20.188 -3.797 1 30.55 222 ASN A N 1
ATOM 1779 C CA . ASN A 1 222 ? -17.328 19.922 -5.145 1 30.55 222 ASN A CA 1
ATOM 1780 C C . ASN A 1 222 ? -16.047 19.094 -5.113 1 30.55 222 ASN A C 1
ATOM 1782 O O . ASN A 1 222 ? -15.023 19.547 -4.59 1 30.55 222 ASN A O 1
ATOM 1786 N N . PRO A 1 223 ? -16.078 17.922 -5.477 1 35.66 223 PRO A N 1
ATOM 1787 C CA . PRO A 1 223 ? -14.969 16.969 -5.402 1 35.66 223 PRO A CA 1
ATOM 1788 C C . PRO A 1 223 ? -13.719 17.453 -6.137 1 35.66 223 PRO A C 1
ATOM 1790 O O . PRO A 1 223 ? -12.609 16.984 -5.852 1 35.66 223 PRO A O 1
ATOM 1793 N N . PHE A 1 224 ? -13.922 18.156 -7.23 1 35.16 224 PHE A N 1
ATOM 1794 C CA . PHE A 1 224 ? -12.789 18.562 -8.055 1 35.16 224 PHE A CA 1
ATOM 1795 C C . PHE A 1 224 ? -12.047 19.734 -7.41 1 35.16 224 PHE A C 1
ATOM 1797 O O . PHE A 1 224 ? -10.953 20.078 -7.84 1 35.16 224 PHE A O 1
ATOM 1804 N N . LEU A 1 225 ? -12.75 20.406 -6.688 1 36.88 225 LEU A N 1
ATOM 1805 C CA . LEU A 1 225 ? -12.172 21.641 -6.152 1 36.88 225 LEU A CA 1
ATOM 1806 C C . LEU A 1 225 ? -11.352 21.359 -4.898 1 36.88 225 LEU A C 1
ATOM 1808 O O . LEU A 1 225 ? -10.945 22.281 -4.199 1 36.88 225 LEU A O 1
ATOM 1812 N N . VAL A 1 226 ? -11.195 20.219 -4.551 1 39.44 226 VAL A N 1
ATOM 1813 C CA . VAL A 1 226 ? -10.57 19.875 -3.281 1 39.44 226 VAL A CA 1
ATOM 1814 C C . VAL A 1 226 ? -9.141 20.406 -3.246 1 39.44 226 VAL A C 1
ATOM 1816 O O . VAL A 1 226 ? -8.594 20.672 -2.172 1 39.44 226 VAL A O 1
ATOM 1819 N N . PHE A 1 227 ? -8.555 20.547 -4.363 1 37.91 227 PHE A N 1
ATOM 1820 C CA . PHE A 1 227 ? 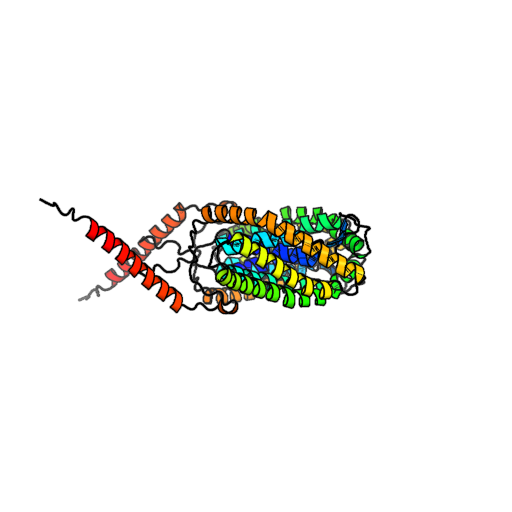-7.191 21.062 -4.348 1 37.91 227 PHE A CA 1
ATOM 1821 C C . PHE A 1 227 ? -7.191 22.594 -4.453 1 37.91 227 PHE A C 1
ATOM 1823 O O . PHE A 1 227 ? -6.133 23.219 -4.418 1 37.91 227 PHE A O 1
ATOM 1830 N N . ARG A 1 228 ? -8.367 23.219 -4.938 1 34.16 228 ARG A N 1
ATOM 1831 C CA . ARG A 1 228 ? -8.344 24.656 -5.125 1 34.16 228 ARG A CA 1
ATOM 1832 C C . ARG A 1 228 ? -8.578 25.391 -3.807 1 34.16 228 ARG A C 1
ATOM 1834 O O . ARG A 1 228 ? -9.562 25.141 -3.117 1 34.16 228 ARG A O 1
ATOM 1841 N N . GLU A 1 229 ? -7.629 25.891 -3.211 1 35.44 229 GLU A N 1
ATOM 1842 C CA . GLU A 1 229 ? -7.715 26.781 -2.057 1 35.44 229 GLU A CA 1
ATOM 1843 C C . GLU A 1 229 ? -8.656 27.953 -2.328 1 35.44 229 GLU A C 1
ATOM 1845 O O . GLU A 1 229 ? -8.32 28.859 -3.084 1 35.44 229 GLU A O 1
ATOM 1850 N N . ASN A 1 230 ? -9.969 27.781 -2.637 1 32.97 230 ASN A N 1
ATOM 1851 C CA . ASN A 1 230 ? -10.695 29.031 -2.736 1 32.97 230 ASN A CA 1
ATOM 1852 C C . ASN A 1 230 ? -10.672 29.797 -1.414 1 32.97 230 ASN A C 1
ATOM 1854 O O . ASN A 1 230 ? -11.289 29.375 -0.436 1 32.97 230 ASN A O 1
ATOM 1858 N N . ASP A 1 231 ? -9.797 30.734 -1.124 1 35.47 231 ASP A N 1
ATOM 1859 C CA . ASP A 1 231 ? -9.594 31.703 -0.047 1 35.47 231 ASP A CA 1
ATOM 1860 C C . ASP A 1 231 ? -10.898 32.438 0.277 1 35.47 231 ASP A C 1
ATOM 1862 O O . ASP A 1 231 ? -11.055 32.969 1.379 1 35.47 231 ASP A O 1
ATOM 1866 N N . ALA A 1 232 ? -11.766 32.719 -0.659 1 39.56 232 ALA A N 1
ATOM 1867 C CA . ALA A 1 232 ? -12.875 33.656 -0.487 1 39.56 232 ALA A CA 1
ATOM 1868 C C . ALA A 1 232 ? -13.945 33.062 0.436 1 39.56 232 ALA A C 1
ATOM 1870 O O . ALA A 1 232 ? -14.602 33.781 1.18 1 39.56 232 ALA A O 1
ATOM 1871 N N . ALA A 1 233 ? -14.211 31.797 0.365 1 37.88 233 ALA A N 1
ATOM 1872 C CA . ALA A 1 233 ? -15.297 31.219 1.152 1 37.88 233 ALA A CA 1
ATOM 1873 C C . ALA A 1 233 ? -14.906 31.109 2.621 1 37.88 233 ALA A C 1
ATOM 1875 O O . ALA A 1 233 ? -15.766 31.109 3.504 1 37.88 233 ALA A O 1
ATOM 1876 N N . ILE A 1 234 ? -13.672 31 2.885 1 36.19 234 ILE A N 1
ATOM 1877 C CA . ILE A 1 234 ? -13.203 31.047 4.262 1 36.19 234 ILE A CA 1
ATOM 1878 C C . ILE A 1 234 ? -13.406 32.438 4.836 1 36.19 234 ILE A C 1
ATOM 1880 O O . ILE A 1 234 ? -13.773 32.594 6.004 1 36.19 234 ILE A O 1
ATOM 1884 N N . ASP A 1 235 ? -13.297 33.469 3.992 1 33 235 ASP A N 1
ATOM 1885 C CA . ASP A 1 235 ? -13.5 34.844 4.422 1 33 235 ASP A CA 1
ATOM 1886 C C . ASP A 1 235 ? -14.969 35.125 4.738 1 33 235 ASP A C 1
ATOM 1888 O O . ASP A 1 235 ? -15.289 35.875 5.641 1 33 235 ASP A O 1
ATOM 1892 N N . ARG A 1 236 ? -15.852 34.5 4.082 1 35.06 236 ARG A N 1
ATOM 1893 C CA . ARG A 1 236 ? -17.266 34.75 4.348 1 35.06 236 ARG A CA 1
ATOM 1894 C C . ARG A 1 236 ? -17.688 34.125 5.672 1 35.06 236 ARG A C 1
ATOM 1896 O O . ARG A 1 236 ? -18.516 34.688 6.391 1 35.06 236 ARG A O 1
ATOM 1903 N N . ASN A 1 237 ? -17.125 33 5.961 1 34.12 237 ASN A N 1
ATOM 1904 C CA . ASN A 1 237 ? -17.5 32.375 7.223 1 34.12 237 ASN A CA 1
ATOM 1905 C C . ASN A 1 237 ? -16.922 33.125 8.422 1 34.12 237 ASN A C 1
ATOM 1907 O O . ASN A 1 237 ? -17.438 33 9.539 1 34.12 237 ASN A O 1
ATOM 1911 N N . ARG A 1 238 ? -15.828 33.812 8.234 1 34.88 238 ARG A N 1
ATOM 1912 C CA . ARG A 1 238 ? -15.281 34.656 9.297 1 34.88 238 ARG A CA 1
ATOM 1913 C C . ARG A 1 238 ? -16.188 35.844 9.602 1 34.88 238 ARG A C 1
ATOM 1915 O O . ARG A 1 238 ? -16.359 36.219 10.758 1 34.88 238 ARG A O 1
ATOM 1922 N N . TYR A 1 239 ? -16.766 36.312 8.508 1 34.81 239 TYR A N 1
ATOM 1923 C CA . TYR A 1 239 ? -17.641 37.469 8.719 1 34.81 239 TYR A CA 1
ATOM 1924 C C . TYR A 1 239 ? -18.891 37.062 9.484 1 34.81 239 TYR A C 1
ATOM 1926 O O . TYR A 1 239 ? -19.375 37.812 10.344 1 34.81 239 TYR A O 1
ATOM 1934 N N . ASP A 1 240 ? -19.344 35.875 9.188 1 37.59 240 ASP A N 1
ATOM 1935 C CA . ASP A 1 240 ? -20.609 35.562 9.828 1 37.59 240 ASP A CA 1
ATOM 1936 C C . ASP A 1 240 ? -20.406 35.188 11.297 1 37.59 240 ASP A C 1
ATOM 1938 O O . ASP A 1 240 ? -21.328 35.344 12.109 1 37.59 240 ASP A O 1
ATOM 1942 N N . ARG A 1 241 ? -19.203 34.719 11.703 1 38.16 241 ARG A N 1
ATOM 1943 C CA . A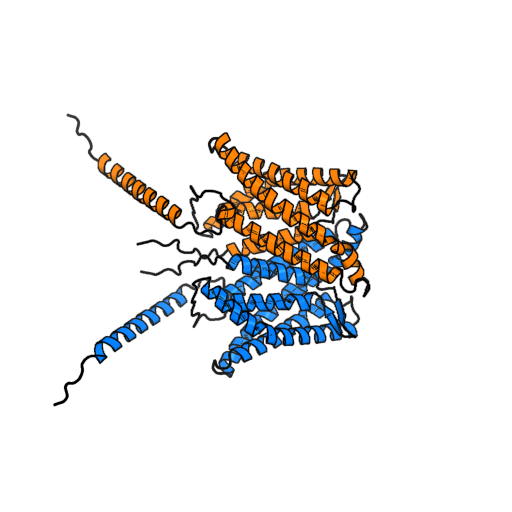RG A 1 241 ? -18.984 34.406 13.117 1 38.16 241 ARG A CA 1
ATOM 1944 C C . ARG A 1 241 ? -18.797 35.688 13.922 1 38.16 241 ARG A C 1
ATOM 1946 O O . ARG A 1 241 ? -19.297 35.812 15.039 1 38.16 241 ARG A O 1
ATOM 1953 N N . SER A 1 242 ? -18.031 36.594 13.367 1 39.41 242 SER A N 1
ATOM 1954 C CA . SER A 1 242 ? -17.875 37.844 14.094 1 39.41 242 SER A CA 1
ATOM 1955 C C . SER A 1 242 ? -19.219 38.531 14.312 1 39.41 242 SER A C 1
ATOM 1957 O O . SER A 1 242 ? -19.438 39.156 15.352 1 39.41 242 SER A O 1
ATOM 1959 N N . LYS A 1 243 ? -20.062 38.312 13.336 1 45.06 243 LYS A N 1
ATOM 1960 C CA . LYS A 1 243 ? -21.375 38.938 13.492 1 45.06 243 LYS A CA 1
ATOM 1961 C C . LYS A 1 243 ? -22.203 38.188 14.523 1 45.06 243 LYS A C 1
ATOM 1963 O O . LYS A 1 243 ? -22.906 38.781 15.336 1 45.06 243 LYS A O 1
ATOM 1968 N N . ASN A 1 244 ? -22 36.844 14.477 1 39.56 244 ASN A N 1
ATOM 1969 C CA . ASN A 1 244 ? -22.797 36.094 15.438 1 39.56 244 ASN A CA 1
ATOM 1970 C C . ASN A 1 244 ? -22.25 36.219 16.844 1 39.56 244 ASN A C 1
ATOM 1972 O O . ASN A 1 244 ? -23.016 36.25 17.812 1 39.56 244 ASN A O 1
ATOM 1976 N N . GLU A 1 245 ? -20.953 36.312 17.016 1 40.34 245 GLU A N 1
ATOM 1977 C CA . GLU A 1 245 ? -20.406 36.594 18.344 1 40.34 245 GLU A CA 1
ATOM 1978 C C . GLU A 1 245 ? -20.766 38 18.812 1 40.34 245 GLU A C 1
ATOM 1980 O O . GLU A 1 245 ? -21.062 38.219 19.984 1 40.34 245 GLU A O 1
ATOM 1985 N N . GLN A 1 246 ? -20.75 38.938 17.891 1 40.41 246 GLN A N 1
ATOM 1986 C CA . GLN A 1 246 ? -21.203 40.281 18.266 1 40.41 246 GLN A CA 1
ATOM 1987 C C . GLN A 1 246 ? -22.688 40.281 18.594 1 40.41 246 GLN A C 1
ATOM 1989 O O . GLN A 1 246 ? -23.125 40.969 19.516 1 40.41 246 GLN A O 1
ATOM 1994 N N . GLU A 1 247 ? -23.422 39.5 17.875 1 42.16 247 GLU A N 1
ATOM 1995 C CA . GLU A 1 247 ? -24.844 39.438 18.188 1 42.16 247 GLU A CA 1
ATOM 1996 C C . GLU A 1 247 ? -25.094 38.688 19.5 1 42.16 247 GLU A C 1
ATOM 1998 O O . GLU A 1 247 ? -25.984 39.062 20.266 1 42.16 247 GLU A O 1
ATOM 2003 N N . TYR A 1 248 ? -24.234 37.719 19.812 1 42.12 248 TYR A N 1
ATOM 2004 C CA . TYR A 1 248 ? -24.359 37.031 21.078 1 42.12 248 TYR A CA 1
ATOM 2005 C C . TYR A 1 248 ? -23.938 37.906 22.25 1 42.12 248 TYR A C 1
ATOM 2007 O O . TYR A 1 248 ? -24.625 37.969 23.266 1 42.12 248 TYR A O 1
ATOM 2015 N N . TYR A 1 249 ? -22.844 38.656 22.125 1 45.25 249 TYR A N 1
ATOM 2016 C CA . TYR A 1 249 ? -22.453 39.562 23.203 1 45.25 249 TYR A CA 1
ATOM 2017 C C . TYR A 1 249 ? -23.391 40.75 23.297 1 45.25 249 TYR A C 1
ATOM 2019 O O . TYR A 1 249 ? -23.531 41.375 24.359 1 45.25 249 TYR A O 1
ATOM 2027 N N . ARG A 1 250 ? -23.969 41.156 22.234 1 44.03 250 ARG A N 1
ATOM 2028 C CA . ARG A 1 250 ? -24.953 42.25 22.297 1 44.03 250 ARG A CA 1
ATOM 2029 C C . ARG A 1 250 ? -26.219 41.812 23 1 44.03 250 ARG A C 1
ATOM 2031 O O . ARG A 1 250 ? -26.875 42.594 23.672 1 44.03 250 ARG A O 1
ATOM 2038 N N . ARG A 1 251 ? -26.609 40.531 22.812 1 44.91 251 ARG A N 1
ATOM 2039 C CA . ARG A 1 251 ? -27.828 40.125 23.469 1 44.91 251 ARG A CA 1
ATOM 2040 C C . ARG A 1 251 ? -27.625 40 24.969 1 44.91 251 ARG A C 1
ATOM 2042 O O . ARG A 1 251 ? -28.547 40.219 25.766 1 44.91 251 ARG A O 1
ATOM 2049 N N . THR A 1 252 ? -26.469 39.531 25.328 1 42.94 252 THR A N 1
ATOM 2050 C CA . THR A 1 252 ? -26.266 39.344 26.766 1 42.94 252 THR A CA 1
ATOM 2051 C C . THR A 1 252 ? -26.156 40.688 27.484 1 42.94 252 THR A C 1
ATOM 2053 O O . THR A 1 252 ? -26.375 40.781 28.688 1 42.94 252 THR A O 1
ATOM 2056 N N . ASP A 1 253 ? -25.625 41.719 26.875 1 39.56 253 ASP A N 1
ATOM 2057 C CA . ASP A 1 253 ? -25.531 43 27.578 1 39.56 253 ASP A CA 1
ATOM 2058 C C . ASP A 1 253 ? -26.906 43.625 27.75 1 39.56 253 ASP A C 1
ATOM 2060 O O . ASP A 1 253 ? -27.109 44.438 28.656 1 39.56 253 ASP A O 1
ATOM 2064 N N . ASN A 1 254 ? -27.797 43.469 26.766 1 38.94 254 ASN A N 1
ATOM 2065 C CA . ASN A 1 254 ? -29.062 44.188 26.875 1 38.94 254 ASN A CA 1
ATOM 2066 C C . ASN A 1 254 ? -30 43.531 27.891 1 38.94 254 ASN A C 1
ATOM 2068 O O . ASN A 1 254 ? -31.125 43.969 28.094 1 38.94 254 ASN A O 1
ATOM 2072 N N . GLY A 1 255 ? -29.781 42.188 28.219 1 38.91 255 GLY A N 1
ATOM 2073 C CA . GLY A 1 255 ? -30.828 41.562 29.016 1 38.91 255 GLY A CA 1
ATOM 2074 C C . GLY A 1 255 ? -30.797 41.969 30.484 1 38.91 255 GLY A C 1
ATOM 2075 O O . GLY A 1 255 ? -31.562 41.469 31.297 1 38.91 255 GLY A O 1
ATOM 2076 N N . SER A 1 256 ? -29.641 42.625 30.938 1 35.81 256 SER A N 1
ATOM 2077 C CA . SER A 1 256 ? -29.656 42.688 32.406 1 35.81 256 SER A CA 1
ATOM 2078 C C . SER A 1 256 ? -30.594 43.781 32.875 1 35.81 256 SER A C 1
ATOM 2080 O O . SER A 1 256 ? -30.594 44.125 34.062 1 35.81 256 SER A O 1
ATOM 2082 N N . ALA A 1 257 ? -31.047 44.688 32.031 1 38.19 257 ALA A N 1
ATOM 2083 C CA . ALA A 1 257 ? -31.672 45.781 32.781 1 38.19 257 ALA A CA 1
ATOM 2084 C C . ALA A 1 257 ? -32.969 45.312 33.438 1 38.19 257 ALA A C 1
ATOM 2086 O O . ALA A 1 257 ? -33.906 44.906 32.75 1 38.19 257 ALA A O 1
ATOM 2087 N N . PRO A 1 258 ? -32.969 44.625 34.688 1 36.72 258 PRO A N 1
ATOM 2088 C CA . PRO A 1 258 ? -34.188 44.312 35.438 1 36.72 258 PRO A CA 1
ATOM 2089 C C . PRO A 1 258 ? -35.125 45.469 35.562 1 36.72 258 PRO A C 1
ATOM 2091 O O . PRO A 1 258 ? -34.719 46.594 35.844 1 36.72 258 PRO A O 1
ATOM 2094 N N . VAL A 1 259 ? -36.094 45.688 34.656 1 33.34 259 VAL A N 1
ATOM 2095 C CA . VAL A 1 259 ? -37.125 46.719 34.75 1 33.34 259 VAL A CA 1
ATOM 2096 C C . VAL A 1 259 ? -37.812 46.656 36.094 1 33.34 259 VAL A C 1
ATOM 2098 O O . VAL A 1 259 ? -38.344 45.594 36.5 1 33.34 259 VAL A O 1
ATOM 2101 N N . GLY A 1 260 ? -37.25 47.281 37.156 1 30.41 260 GLY A N 1
ATOM 2102 C CA . GLY A 1 260 ? -37.844 47.562 38.469 1 30.41 260 GLY A CA 1
ATOM 2103 C C . GLY A 1 260 ? -39.25 48.094 38.344 1 30.41 260 GLY A C 1
ATOM 2104 O O . GLY A 1 260 ? -39.469 49.219 37.844 1 30.41 260 GLY A O 1
ATOM 2105 N N . GLY A 1 261 ? -40.188 47.344 37.781 1 25.59 261 GLY A N 1
ATOM 2106 C CA . GLY A 1 261 ? -41.594 47.719 37.844 1 25.59 261 GLY A CA 1
ATOM 2107 C C . GLY A 1 261 ? -42.062 48.062 39.25 1 25.59 261 GLY A C 1
ATOM 2108 O O . GLY A 1 261 ? -41.688 47.375 40.219 1 25.59 261 GLY A O 1
ATOM 2109 N N . SER A 1 262 ? -42.5 49.406 39.531 1 24.89 262 SER A N 1
ATOM 2110 C CA . SER A 1 262 ? -43.344 49.875 40.594 1 24.89 262 SER A CA 1
ATOM 2111 C C . SER A 1 262 ? -44.594 49.031 40.75 1 24.89 262 SER A C 1
ATOM 2113 O O . SER A 1 262 ? -45.156 48.531 39.75 1 24.89 262 SER A O 1
ATOM 2115 N N . MET B 1 1 ? 2.773 36.094 22.797 1 20.09 1 MET B N 1
ATOM 2116 C CA . MET B 1 1 ? 2.184 35.875 21.484 1 20.09 1 MET B CA 1
ATOM 2117 C C . MET B 1 1 ? 2.758 34.625 20.844 1 20.09 1 MET B C 1
ATOM 2119 O O . MET B 1 1 ? 3.906 34.594 20.391 1 20.09 1 MET B O 1
ATOM 2123 N N . GLU B 1 2 ? 2.721 33.469 21.547 1 26.17 2 GLU B N 1
ATOM 2124 C CA . GLU B 1 2 ? 3.148 32.094 21.344 1 26.17 2 GLU B CA 1
ATOM 2125 C C . GLU B 1 2 ? 2.771 31.594 19.953 1 26.17 2 GLU B C 1
ATOM 2127 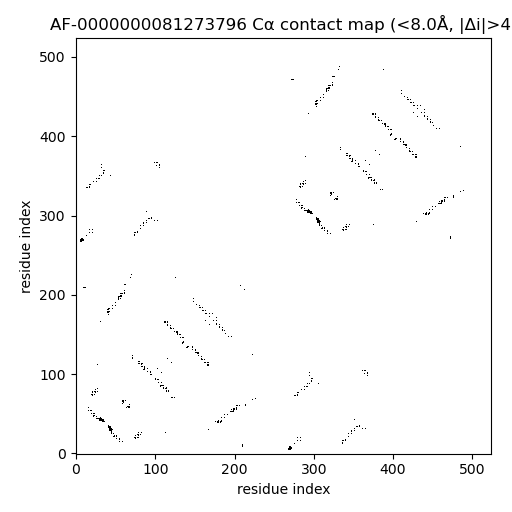O O . GLU B 1 2 ? 1.588 31.469 19.641 1 26.17 2 GLU B O 1
ATOM 2132 N N . THR B 1 3 ? 3.389 32.344 19.047 1 28.58 3 THR B N 1
ATOM 2133 C CA . THR B 1 3 ? 3.215 31.953 17.656 1 28.58 3 THR B CA 1
ATOM 2134 C C . THR B 1 3 ? 3.232 30.438 17.5 1 28.58 3 THR B C 1
ATOM 2136 O O . THR B 1 3 ? 4.27 29.797 17.703 1 28.58 3 THR B O 1
ATOM 2139 N N . GLY B 1 4 ? 2.373 29.797 18.203 1 28.86 4 GLY B N 1
ATOM 2140 C CA . GLY B 1 4 ? 2.074 28.375 18.172 1 28.86 4 GLY B CA 1
ATOM 2141 C C . GLY B 1 4 ? 2.387 27.719 16.844 1 28.86 4 GLY B C 1
ATOM 2142 O O . GLY B 1 4 ? 2.422 28.391 15.812 1 28.86 4 GLY B O 1
ATOM 2143 N N . LEU B 1 5 ? 3.441 26.859 16.953 1 32.16 5 LEU B N 1
ATOM 2144 C CA . LEU B 1 5 ? 3.76 25.969 15.844 1 32.16 5 LEU B CA 1
ATOM 2145 C C . LEU B 1 5 ? 2.541 25.75 14.953 1 32.16 5 LEU B C 1
ATOM 2147 O O . LEU B 1 5 ? 1.538 25.188 15.398 1 32.16 5 LEU B O 1
ATOM 2151 N N . GLN B 1 6 ? 2.035 26.781 14.352 1 32.5 6 GLN B N 1
ATOM 2152 C CA . GLN B 1 6 ? 1.006 26.703 13.32 1 32.5 6 GLN B CA 1
ATOM 2153 C C . GLN B 1 6 ? 1.048 25.344 12.609 1 32.5 6 GLN B C 1
ATOM 2155 O O . GLN B 1 6 ? 2.092 24.938 12.094 1 32.5 6 GLN B O 1
ATOM 2160 N N . ALA B 1 7 ? 0.539 24.406 13.203 1 38.94 7 ALA B N 1
ATOM 2161 C CA . ALA B 1 7 ? 0.313 23.078 12.648 1 38.94 7 ALA B CA 1
ATOM 2162 C C . ALA B 1 7 ? 0.143 23.141 11.133 1 38.94 7 ALA B C 1
ATOM 2164 O O . ALA B 1 7 ? -0.828 23.719 10.633 1 38.94 7 ALA B O 1
ATOM 2165 N N . ARG B 1 8 ? 1.177 23.344 10.305 1 43.88 8 ARG B N 1
ATOM 2166 C CA . ARG B 1 8 ? 1.327 23.5 8.859 1 43.88 8 ARG B CA 1
ATOM 2167 C C . ARG B 1 8 ? 0.667 22.344 8.117 1 43.88 8 ARG B C 1
ATOM 2169 O O . ARG B 1 8 ? 0.822 21.188 8.492 1 43.88 8 ARG B O 1
ATOM 2176 N N . ASP B 1 9 ? -0.498 22.438 7.602 1 50.12 9 ASP B N 1
ATOM 2177 C CA . ASP B 1 9 ? -1.249 21.562 6.707 1 50.12 9 ASP B CA 1
ATOM 2178 C C . ASP B 1 9 ? -0.37 21.062 5.559 1 50.12 9 ASP B C 1
ATOM 2180 O O . ASP B 1 9 ? -0.115 21.797 4.602 1 50.12 9 ASP B O 1
ATOM 2184 N N . TYR B 1 10 ? 0.598 20.156 5.863 1 60.59 10 TYR B N 1
ATOM 2185 C CA . TYR B 1 10 ? 1.391 19.641 4.75 1 60.59 10 TYR B CA 1
ATOM 2186 C C . TYR B 1 10 ? 0.499 18.984 3.703 1 60.59 10 TYR B C 1
ATOM 2188 O O . TYR B 1 10 ? -0.083 17.922 3.947 1 60.59 10 TYR B O 1
ATOM 2196 N N . LYS B 1 11 ? 0.21 19.797 2.646 1 67.12 11 LYS B N 1
ATOM 2197 C CA . LYS B 1 11 ? -0.64 19.359 1.544 1 67.12 11 LYS B CA 1
ATOM 2198 C C . LYS B 1 11 ? -0.097 18.078 0.91 1 67.12 11 LYS B C 1
ATOM 2200 O O . LYS B 1 11 ? -0.864 17.188 0.547 1 67.12 11 LYS B O 1
ATOM 2205 N N . LEU B 1 12 ? 1.251 17.969 0.95 1 82.69 12 LEU B N 1
ATOM 2206 C CA . LEU B 1 12 ? 1.833 16.875 0.178 1 82.69 12 LEU B CA 1
ATOM 2207 C C . LEU B 1 12 ? 2.301 15.75 1.095 1 82.69 12 LEU B C 1
ATOM 2209 O O . LEU B 1 12 ? 2.707 14.688 0.623 1 82.69 12 LEU B O 1
ATOM 2213 N N . TYR B 1 13 ? 2.197 15.977 2.316 1 82.69 13 TYR B N 1
ATOM 2214 C CA . TYR B 1 13 ? 2.682 14.977 3.256 1 82.69 13 TYR B CA 1
ATOM 2215 C C . TYR B 1 13 ? 1.916 13.664 3.1 1 82.69 13 TYR B C 1
ATOM 2217 O O . TYR B 1 13 ? 2.516 12.586 3.066 1 82.69 13 TYR B O 1
ATOM 2225 N N . GLY B 1 14 ? 0.58 13.805 2.973 1 85.75 14 GLY B N 1
ATOM 2226 C CA . GLY B 1 14 ? -0.229 12.609 2.768 1 85.75 14 GLY B CA 1
ATOM 2227 C C . GLY B 1 14 ? 0.175 11.82 1.537 1 85.75 14 GLY B C 1
ATOM 2228 O O . GLY B 1 14 ? 0.192 10.586 1.563 1 85.75 14 GLY B O 1
ATOM 2229 N N . LEU B 1 15 ? 0.537 12.5 0.591 1 90.12 15 LEU B N 1
ATOM 2230 C CA . LEU B 1 15 ? 0.938 11.852 -0.653 1 90.12 15 LEU B CA 1
ATOM 2231 C C . LEU B 1 15 ? 2.285 11.156 -0.493 1 90.12 15 LEU B C 1
ATOM 2233 O O . LEU B 1 15 ? 2.469 10.031 -0.975 1 90.12 15 LEU B O 1
ATOM 2237 N N . ILE B 1 16 ? 3.176 11.797 0.17 1 90.12 16 ILE B N 1
ATOM 2238 C CA . ILE B 1 16 ? 4.504 11.227 0.367 1 90.12 16 ILE B CA 1
ATOM 2239 C C . ILE B 1 16 ? 4.402 9.969 1.227 1 90.12 16 ILE B C 1
ATOM 2241 O O . ILE B 1 16 ? 5.027 8.945 0.921 1 90.12 16 ILE B O 1
ATOM 2245 N N . VAL B 1 17 ? 3.594 10.062 2.232 1 91.69 17 VAL B N 1
ATOM 2246 C CA . VAL B 1 17 ? 3.393 8.906 3.094 1 91.69 17 VAL B CA 1
ATOM 2247 C C . VAL B 1 17 ? 2.73 7.781 2.301 1 91.69 17 VAL B C 1
ATOM 2249 O O . VAL B 1 17 ? 3.166 6.629 2.363 1 91.69 17 VAL B O 1
ATOM 2252 N N . GLY B 1 18 ? 1.715 8.117 1.555 1 95.25 18 GLY B N 1
ATOM 2253 C CA . GLY B 1 18 ? 1.025 7.133 0.738 1 95.25 18 GLY B CA 1
ATOM 2254 C C . GLY B 1 18 ? 1.935 6.453 -0.269 1 95.25 18 GLY B C 1
ATOM 2255 O O . GLY B 1 18 ? 1.906 5.227 -0.41 1 95.25 18 GLY B O 1
ATOM 2256 N N . LEU B 1 19 ? 2.717 7.23 -0.876 1 96 19 LEU B N 1
ATOM 2257 C CA . LEU B 1 19 ? 3.629 6.684 -1.875 1 96 19 LEU B CA 1
ATOM 2258 C C . LEU B 1 19 ? 4.691 5.805 -1.222 1 96 19 LEU B C 1
ATOM 2260 O O . LEU B 1 19 ? 5.07 4.77 -1.772 1 96 19 LEU B O 1
ATOM 2264 N N . SER B 1 20 ? 5.191 6.25 -0.097 1 95.44 20 SER B N 1
ATOM 2265 C CA . SER B 1 20 ? 6.168 5.445 0.632 1 95.44 20 SER B CA 1
ATOM 2266 C C . SER B 1 20 ? 5.586 4.09 1.021 1 95.44 20 SER B C 1
ATOM 2268 O O . SER B 1 20 ? 6.234 3.059 0.845 1 95.44 20 SER B O 1
ATOM 2270 N N . VAL B 1 21 ? 4.375 4.117 1.487 1 96.94 21 VAL B N 1
ATOM 2271 C CA . VAL B 1 21 ? 3.697 2.883 1.871 1 96.94 21 VAL B CA 1
ATOM 2272 C C . VAL B 1 21 ? 3.506 1.994 0.644 1 96.94 21 VAL B C 1
ATOM 2274 O O . VAL B 1 21 ? 3.801 0.798 0.684 1 96.94 21 VAL B O 1
ATOM 2277 N N . ALA B 1 22 ? 3.039 2.559 -0.392 1 97.94 22 ALA B N 1
ATOM 2278 C CA . ALA B 1 22 ? 2.787 1.811 -1.621 1 97.94 22 ALA B CA 1
ATOM 2279 C C . ALA B 1 22 ? 4.066 1.152 -2.133 1 97.94 22 ALA B C 1
ATOM 2281 O O . ALA B 1 22 ? 4.07 -0.037 -2.459 1 97.94 22 ALA B O 1
ATOM 2282 N N . ILE B 1 23 ? 5.129 1.892 -2.152 1 97.25 23 ILE B N 1
ATOM 2283 C CA . ILE B 1 23 ? 6.395 1.384 -2.668 1 97.25 23 ILE B CA 1
ATOM 2284 C C . ILE B 1 23 ? 6.895 0.249 -1.776 1 97.25 23 ILE B C 1
ATOM 2286 O O . ILE B 1 23 ? 7.355 -0.782 -2.273 1 97.25 23 ILE B O 1
ATOM 2290 N N . MET B 1 24 ? 6.77 0.422 -0.51 1 97.19 24 MET B N 1
ATOM 2291 C CA . MET B 1 24 ? 7.246 -0.597 0.419 1 97.19 24 MET B CA 1
ATOM 2292 C C . MET B 1 24 ? 6.422 -1.873 0.301 1 97.19 24 MET B C 1
ATOM 2294 O O . MET B 1 24 ? 6.953 -2.977 0.421 1 97.19 24 MET B O 1
ATOM 2298 N N . ILE B 1 25 ? 5.164 -1.704 0.069 1 98.06 25 ILE B N 1
ATOM 2299 C CA . ILE B 1 25 ? 4.312 -2.877 -0.102 1 98.06 25 ILE B CA 1
ATOM 2300 C C . ILE B 1 25 ? 4.652 -3.574 -1.417 1 98.06 25 ILE B C 1
ATOM 2302 O O . ILE B 1 25 ? 4.672 -4.805 -1.488 1 98.06 25 ILE B O 1
ATOM 2306 N N . VAL B 1 26 ? 4.922 -2.771 -2.432 1 97.94 26 VAL B N 1
ATOM 2307 C CA . VAL B 1 26 ? 5.371 -3.354 -3.691 1 97.94 26 VAL B CA 1
ATOM 2308 C C . VAL B 1 26 ? 6.652 -4.156 -3.463 1 97.94 26 VAL B C 1
ATOM 2310 O O . VAL B 1 26 ? 6.816 -5.246 -4.02 1 97.94 26 VAL B O 1
ATOM 2313 N N . CYS B 1 27 ? 7.543 -3.635 -2.674 1 97 27 CYS B N 1
ATOM 2314 C CA . CYS B 1 27 ? 8.781 -4.328 -2.357 1 97 27 CYS B CA 1
ATOM 2315 C C . CYS B 1 27 ? 8.508 -5.676 -1.706 1 97 27 CYS B C 1
ATOM 2317 O O . CYS B 1 27 ? 9.141 -6.68 -2.043 1 97 27 CYS B O 1
ATOM 2319 N N . ASP B 1 28 ? 7.547 -5.676 -0.83 1 97.19 28 ASP B N 1
ATOM 2320 C CA . ASP B 1 28 ? 7.188 -6.934 -0.183 1 97.19 28 ASP B CA 1
ATOM 2321 C C . ASP B 1 28 ? 6.598 -7.918 -1.189 1 97.19 28 ASP B C 1
ATOM 2323 O O . ASP B 1 28 ? 6.902 -9.117 -1.148 1 97.19 28 ASP B O 1
ATOM 2327 N N . ALA B 1 29 ? 5.789 -7.422 -2.059 1 97 29 ALA B N 1
ATOM 2328 C CA . ALA B 1 29 ? 5.109 -8.273 -3.029 1 97 29 ALA B CA 1
ATOM 2329 C C . ALA B 1 29 ? 6.102 -8.875 -4.023 1 97 29 ALA B C 1
ATOM 2331 O O . ALA B 1 29 ? 5.887 -9.977 -4.531 1 97 29 ALA B O 1
ATOM 2332 N N . LEU B 1 30 ? 7.203 -8.172 -4.27 1 96.69 30 LEU B N 1
ATOM 2333 C CA . LEU B 1 30 ? 8.141 -8.594 -5.301 1 96.69 30 LEU B CA 1
ATOM 2334 C C . LEU B 1 30 ? 9.406 -9.18 -4.676 1 96.69 30 LEU B C 1
ATOM 2336 O O . LEU B 1 30 ? 10.438 -9.305 -5.344 1 96.69 30 LEU B O 1
ATOM 2340 N N . ILE B 1 31 ? 9.32 -9.484 -3.436 1 95.88 31 ILE B N 1
ATOM 2341 C CA . ILE B 1 31 ? 10.508 -9.914 -2.711 1 95.88 31 ILE B CA 1
ATOM 2342 C C . ILE B 1 31 ? 11.047 -11.211 -3.309 1 95.88 31 ILE B C 1
ATOM 2344 O O . ILE B 1 31 ? 12.25 -11.453 -3.307 1 95.88 31 ILE B O 1
ATOM 2348 N N . TYR B 1 32 ? 10.227 -12.109 -3.951 1 95 32 TYR B N 1
ATOM 2349 C CA . TYR B 1 32 ? 10.641 -13.422 -4.441 1 95 32 TYR B CA 1
ATOM 2350 C C . TYR B 1 32 ? 10.898 -13.383 -5.945 1 95 32 TYR B C 1
ATOM 2352 O O . TYR B 1 32 ? 11.414 -14.344 -6.516 1 95 32 TYR B O 1
ATOM 2360 N N . LYS B 1 33 ? 10.531 -12.32 -6.566 1 95.69 33 LYS B N 1
ATOM 2361 C CA . LYS B 1 33 ? 10.727 -12.211 -8.008 1 95.69 33 LYS B CA 1
ATOM 2362 C C . LYS B 1 33 ? 12.133 -11.727 -8.344 1 95.69 33 LYS B C 1
ATOM 2364 O O . LYS B 1 33 ? 12.523 -10.633 -7.938 1 95.69 33 LYS B O 1
ATOM 2369 N N . THR B 1 34 ? 12.883 -12.547 -9.062 1 94.88 34 THR B N 1
ATOM 2370 C CA . THR B 1 34 ? 14.234 -12.172 -9.453 1 94.88 34 THR B CA 1
ATOM 2371 C C . THR B 1 34 ? 14.344 -12.031 -10.969 1 94.88 34 THR B C 1
ATOM 2373 O O . THR B 1 34 ? 13.57 -12.641 -11.711 1 94.88 34 THR B O 1
ATOM 2376 N N . VAL B 1 35 ? 15.133 -11.148 -11.359 1 94.81 35 VAL B N 1
ATOM 2377 C CA . VAL B 1 35 ? 15.477 -10.961 -12.766 1 94.81 35 VAL B CA 1
ATOM 2378 C C . VAL B 1 35 ? 16.953 -11.273 -12.984 1 94.81 35 VAL B C 1
ATOM 2380 O O . VAL B 1 35 ? 17.812 -10.859 -12.195 1 94.81 35 VAL B O 1
ATOM 2383 N N . ASN B 1 36 ? 17.219 -12.062 -13.938 1 94.81 36 ASN B N 1
ATOM 2384 C CA . ASN B 1 36 ? 18.594 -12.469 -14.25 1 94.81 36 ASN B CA 1
ATOM 2385 C C . ASN B 1 36 ? 19.172 -11.648 -15.391 1 94.81 36 ASN B C 1
ATOM 2387 O O . ASN B 1 36 ? 18.703 -11.734 -16.531 1 94.81 36 ASN B O 1
ATOM 2391 N N . ILE B 1 37 ? 20.141 -10.828 -15.086 1 93.69 37 ILE B N 1
ATOM 2392 C CA . ILE B 1 37 ? 20.828 -10.023 -16.094 1 93.69 37 ILE B CA 1
ATOM 2393 C C . ILE B 1 37 ? 22.25 -10.555 -16.297 1 93.69 37 ILE B C 1
ATOM 2395 O O . ILE B 1 37 ? 23.188 -10.117 -15.617 1 93.69 37 ILE B O 1
ATOM 2399 N N . TYR B 1 38 ? 22.469 -11.391 -17.25 1 93.56 38 TYR B N 1
ATOM 2400 C CA . TYR B 1 38 ? 23.766 -11.961 -17.625 1 93.56 38 TYR B CA 1
ATOM 2401 C C . TYR B 1 38 ? 24.422 -12.641 -16.438 1 93.56 38 TYR B C 1
ATOM 2403 O O . TYR B 1 38 ? 25.594 -12.391 -16.141 1 93.56 38 TYR B O 1
ATOM 2411 N N . GLY B 1 39 ? 23.672 -13.367 -15.664 1 92.12 39 GLY B N 1
ATOM 2412 C CA . GLY B 1 39 ? 24.203 -14.133 -14.547 1 92.12 39 GLY B CA 1
ATOM 2413 C C . GLY B 1 39 ? 24.078 -13.406 -13.219 1 92.12 39 GLY B C 1
ATOM 2414 O O . GLY B 1 39 ? 24.219 -14.016 -12.156 1 92.12 39 GLY B O 1
ATOM 2415 N N . LEU B 1 40 ? 23.812 -12.109 -13.258 1 95.06 40 LEU B N 1
ATOM 2416 C CA . LEU B 1 40 ? 23.547 -11.32 -12.055 1 95.06 40 LEU B CA 1
ATOM 2417 C C . LEU B 1 40 ? 22.062 -11.273 -11.742 1 95.06 40 LEU B C 1
ATOM 2419 O O . LEU B 1 40 ? 21.266 -10.766 -12.547 1 95.06 40 LEU B O 1
ATOM 2423 N N . LYS B 1 41 ? 21.781 -11.82 -10.617 1 95.56 41 LYS B N 1
ATOM 2424 C CA . LYS B 1 41 ? 20.375 -11.891 -10.227 1 95.56 41 LYS B CA 1
ATOM 2425 C C . LYS B 1 41 ? 20.016 -10.758 -9.273 1 95.56 41 LYS B C 1
ATOM 2427 O O . LYS B 1 41 ? 20.719 -10.516 -8.297 1 95.56 41 LYS B O 1
ATOM 2432 N N . ILE B 1 42 ? 18.953 -10.102 -9.625 1 95.75 42 ILE B N 1
ATOM 2433 C CA . ILE B 1 42 ? 18.469 -9 -8.805 1 95.75 42 ILE B CA 1
ATOM 2434 C C . ILE B 1 42 ? 16.969 -9.156 -8.555 1 95.75 42 ILE B C 1
ATOM 2436 O O . ILE B 1 42 ? 16.234 -9.562 -9.453 1 95.75 42 ILE B O 1
ATOM 2440 N N . THR B 1 43 ? 16.578 -8.891 -7.359 1 95.31 43 THR B N 1
ATOM 2441 C CA . THR B 1 43 ? 15.156 -9 -7.035 1 95.31 43 THR B CA 1
ATOM 2442 C C . THR B 1 43 ? 14.398 -7.758 -7.504 1 95.31 43 THR B C 1
ATOM 2444 O O . THR B 1 43 ? 14.953 -6.66 -7.531 1 95.31 43 THR B O 1
ATOM 2447 N N . GLY B 1 44 ? 13.156 -8.008 -7.926 1 95.94 44 GLY B N 1
ATOM 2448 C CA . GLY B 1 44 ? 12.305 -6.875 -8.227 1 95.94 44 GLY B CA 1
ATOM 2449 C C . GLY B 1 44 ? 12.188 -5.891 -7.078 1 95.94 44 GLY B C 1
ATOM 2450 O O . GLY B 1 44 ? 12.18 -4.68 -7.293 1 95.94 44 GLY B O 1
ATOM 2451 N N . SER B 1 45 ? 12.117 -6.406 -5.863 1 96.06 45 SER B N 1
ATOM 2452 C CA . SER B 1 45 ? 12.047 -5.594 -4.652 1 96.06 45 SER B CA 1
ATOM 2453 C C . SER B 1 45 ? 13.25 -4.656 -4.551 1 96.06 45 SER B C 1
ATOM 2455 O O . SER B 1 45 ? 13.102 -3.482 -4.211 1 96.06 45 SER B O 1
ATOM 2457 N N . GLY B 1 46 ? 14.422 -5.176 -4.816 1 95.25 46 GLY B N 1
ATOM 2458 C CA . GLY B 1 46 ? 15.625 -4.371 -4.746 1 95.25 46 GLY B CA 1
ATOM 2459 C C . GLY B 1 46 ? 15.609 -3.184 -5.691 1 95.25 46 GLY B C 1
ATOM 2460 O O . GLY B 1 46 ? 16.078 -2.1 -5.34 1 95.25 46 GLY B O 1
ATOM 2461 N N . ILE B 1 47 ? 15.094 -3.357 -6.801 1 95.69 47 ILE B N 1
ATOM 2462 C CA . ILE B 1 47 ? 15.047 -2.303 -7.809 1 95.69 47 ILE B CA 1
ATOM 2463 C C . ILE B 1 47 ? 14.031 -1.236 -7.391 1 95.69 47 ILE B C 1
ATOM 2465 O O . ILE B 1 47 ? 14.336 -0.042 -7.41 1 95.69 47 ILE B O 1
ATOM 2469 N N . VAL B 1 48 ? 12.875 -1.646 -7 1 95.88 48 VAL B N 1
ATOM 2470 C CA . VAL B 1 48 ? 11.773 -0.743 -6.664 1 95.88 48 VAL B CA 1
ATOM 2471 C C . VAL B 1 48 ? 12.125 0.046 -5.402 1 95.88 48 VAL B C 1
ATOM 2473 O O . VAL B 1 48 ? 11.734 1.205 -5.258 1 95.88 48 VAL B O 1
ATOM 2476 N N . PHE B 1 49 ? 12.906 -0.5 -4.531 1 94.94 49 PHE B N 1
ATOM 2477 C CA . PHE B 1 49 ? 13.25 0.124 -3.258 1 94.94 49 PHE B CA 1
ATOM 2478 C C . PHE B 1 49 ? 13.984 1.441 -3.479 1 94.94 49 PHE B C 1
ATOM 2480 O O . PHE B 1 49 ? 13.961 2.322 -2.617 1 94.94 49 PHE B O 1
ATOM 2487 N N . SER B 1 50 ? 14.656 1.614 -4.551 1 91.06 50 SER B N 1
ATOM 2488 C CA . SER B 1 50 ? 15.352 2.855 -4.871 1 91.06 50 SER B CA 1
ATOM 2489 C C . SER B 1 50 ? 14.391 4.039 -4.891 1 91.06 50 SER B C 1
ATOM 2491 O O . SER B 1 50 ? 14.766 5.152 -4.516 1 91.06 50 SER B O 1
ATOM 2493 N N . LEU B 1 51 ? 13.203 3.734 -5.238 1 91.12 51 LEU B N 1
ATOM 2494 C CA . LEU B 1 51 ? 12.188 4.789 -5.215 1 91.12 51 LEU B CA 1
ATOM 2495 C C . LEU B 1 51 ? 11.883 5.215 -3.785 1 91.12 51 LEU B C 1
ATOM 2497 O O . LEU B 1 51 ? 11.625 6.395 -3.525 1 91.12 51 LEU B O 1
ATOM 2501 N N . ASN B 1 52 ? 11.875 4.262 -2.924 1 90.19 52 ASN B N 1
ATOM 2502 C CA . ASN B 1 52 ? 11.648 4.602 -1.524 1 90.19 52 ASN B CA 1
ATOM 2503 C C . ASN B 1 52 ? 12.789 5.43 -0.95 1 90.19 52 ASN B C 1
ATOM 2505 O O . ASN B 1 52 ? 12.57 6.309 -0.115 1 90.19 52 ASN B O 1
ATOM 2509 N N . PHE B 1 53 ? 13.977 5.129 -1.361 1 86.19 53 PHE B N 1
ATOM 2510 C CA . PHE B 1 53 ? 15.125 5.922 -0.947 1 86.19 53 PHE B CA 1
ATOM 2511 C C . PHE B 1 53 ? 14.945 7.383 -1.336 1 86.19 53 PHE B C 1
ATOM 2513 O O . PHE B 1 53 ? 15.188 8.281 -0.528 1 86.19 53 PHE B O 1
ATOM 2520 N N . LEU B 1 54 ? 14.531 7.543 -2.514 1 87.12 54 LEU B N 1
ATOM 2521 C CA . LEU B 1 54 ? 14.281 8.883 -3.025 1 87.12 54 LEU B CA 1
ATOM 2522 C C . LEU B 1 54 ? 13.219 9.594 -2.195 1 87.12 54 LEU B C 1
ATOM 2524 O O . LEU B 1 54 ? 13.422 10.734 -1.762 1 87.12 54 LEU B O 1
ATOM 2528 N N . LEU B 1 55 ? 12.156 8.938 -1.945 1 89.19 55 LEU B N 1
ATOM 2529 C CA . LEU B 1 55 ? 11.055 9.523 -1.195 1 89.19 55 LEU B CA 1
ATOM 2530 C C . LEU B 1 55 ? 11.461 9.805 0.246 1 89.19 55 LEU B C 1
ATOM 2532 O O . LEU B 1 55 ? 11.07 10.828 0.819 1 89.19 55 LEU B O 1
ATOM 2536 N N . SER B 1 56 ? 12.18 8.898 0.755 1 85 56 SER B N 1
ATOM 2537 C CA . SER B 1 56 ? 12.641 9.062 2.129 1 85 56 SER B CA 1
ATOM 2538 C C . SER B 1 56 ? 13.57 10.266 2.26 1 85 56 SER B C 1
ATOM 2540 O O . SER B 1 56 ? 13.508 10.992 3.25 1 85 56 SER B O 1
ATOM 2542 N N . THR B 1 57 ? 14.414 10.461 1.312 1 83.06 57 THR B N 1
ATOM 2543 C CA . THR B 1 57 ? 15.289 11.625 1.294 1 83.06 57 THR B CA 1
ATOM 2544 C C . THR B 1 57 ? 14.484 12.914 1.206 1 83.06 57 THR B C 1
ATOM 2546 O O . THR B 1 57 ? 14.75 13.867 1.942 1 83.06 57 THR B O 1
ATOM 2549 N N . ILE B 1 58 ? 13.5 12.891 0.365 1 84.75 58 ILE B N 1
ATOM 2550 C CA . ILE B 1 58 ? 12.641 14.062 0.202 1 84.75 58 ILE B CA 1
ATOM 2551 C C . ILE B 1 58 ? 11.891 14.336 1.504 1 84.75 58 ILE B C 1
ATOM 2553 O O . ILE B 1 58 ? 11.844 15.477 1.973 1 84.75 58 ILE B O 1
ATOM 2557 N N . ALA B 1 59 ? 11.344 13.328 2.064 1 83.81 59 ALA B N 1
ATOM 2558 C CA . ALA B 1 59 ? 10.555 13.469 3.285 1 83.81 59 ALA B CA 1
ATOM 2559 C C . ALA B 1 59 ? 11.406 14.016 4.426 1 83.81 59 ALA B C 1
ATOM 2561 O O . ALA B 1 59 ? 10.969 14.906 5.164 1 83.81 59 ALA B O 1
ATOM 2562 N N . THR B 1 60 ? 12.57 13.508 4.551 1 79.25 60 THR B N 1
ATOM 2563 C CA . THR B 1 60 ? 13.445 13.922 5.645 1 79.25 60 THR B CA 1
ATOM 2564 C C . THR B 1 60 ? 13.93 15.352 5.438 1 79.25 60 THR B C 1
ATOM 2566 O O . THR B 1 60 ? 14.016 16.125 6.391 1 79.25 60 THR B O 1
ATOM 2569 N N . GLU B 1 61 ? 14.18 15.695 4.23 1 78 61 GLU B N 1
ATOM 2570 C CA . GLU B 1 61 ? 14.68 17.031 3.916 1 78 61 GLU B CA 1
ATOM 2571 C C . GLU B 1 61 ? 13.578 18.078 4.031 1 78 61 GLU B C 1
ATOM 2573 O O . GLU B 1 61 ? 13.828 19.203 4.461 1 78 61 GLU B O 1
ATOM 2578 N N . VAL B 1 62 ? 12.445 17.719 3.631 1 80 62 VAL B N 1
ATOM 2579 C CA . VAL B 1 62 ? 11.359 18.688 3.582 1 80 62 VAL B CA 1
ATOM 2580 C C . VAL B 1 62 ? 10.68 18.766 4.945 1 80 62 VAL B C 1
ATOM 2582 O O . VAL B 1 62 ? 10.375 19.859 5.43 1 80 62 VAL B O 1
ATOM 2585 N N . TYR B 1 63 ? 10.43 17.609 5.508 1 78.12 63 TYR B N 1
ATOM 2586 C CA . TYR B 1 63 ? 9.602 17.594 6.707 1 78.12 63 TYR B CA 1
ATOM 2587 C C . TYR B 1 63 ? 10.445 17.344 7.949 1 78.12 63 TYR B C 1
ATOM 2589 O O . TYR B 1 63 ? 9.961 17.469 9.078 1 78.12 63 TYR B O 1
ATOM 2597 N N . GLY B 1 64 ? 11.641 17 7.781 1 74.62 64 GLY B N 1
ATOM 2598 C CA . GLY B 1 64 ? 12.516 16.797 8.922 1 74.62 64 GLY B CA 1
ATOM 2599 C C . GLY B 1 64 ? 12.641 15.352 9.344 1 74.62 64 GLY B C 1
ATOM 2600 O O . GLY B 1 64 ? 11.867 14.5 8.891 1 74.62 64 GLY B O 1
ATOM 2601 N N . TYR B 1 65 ? 13.531 15.062 10.219 1 72.88 65 TYR B N 1
ATOM 2602 C CA . TYR B 1 65 ? 13.891 13.711 10.625 1 72.88 65 TYR B CA 1
ATOM 2603 C C . TYR B 1 65 ? 12.797 13.086 11.477 1 72.88 65 TYR B C 1
ATOM 2605 O O . TYR B 1 65 ? 12.531 11.891 11.375 1 72.88 65 TYR B O 1
ATOM 2613 N N . ARG B 1 66 ? 12.102 13.883 12.266 1 73.12 66 ARG B N 1
ATOM 2614 C CA . ARG B 1 66 ? 11.055 13.367 13.141 1 73.12 66 ARG B CA 1
ATOM 2615 C C . ARG B 1 66 ? 9.891 12.812 12.32 1 73.12 66 ARG B C 1
ATOM 2617 O O . ARG B 1 66 ? 9.422 11.703 12.57 1 73.12 66 ARG B O 1
ATOM 2624 N N . LEU B 1 67 ? 9.57 13.609 11.422 1 75.94 67 LEU B N 1
ATOM 2625 C CA . LEU B 1 67 ? 8.461 13.172 10.578 1 75.94 67 LEU B CA 1
ATOM 2626 C C . LEU B 1 67 ? 8.883 12.016 9.68 1 75.94 67 LEU B C 1
ATOM 2628 O O . LEU B 1 67 ? 8.086 11.125 9.391 1 75.94 67 LEU B O 1
ATOM 2632 N N . GLY B 1 68 ? 10.195 12.047 9.352 1 76.81 68 GLY B N 1
ATOM 2633 C CA . GLY B 1 68 ? 10.727 10.906 8.617 1 76.81 68 GLY B CA 1
ATOM 2634 C C . GLY B 1 68 ? 10.68 9.617 9.406 1 76.81 68 GLY B C 1
ATOM 2635 O O . GLY B 1 68 ? 10.336 8.562 8.867 1 76.81 68 GLY B O 1
ATOM 2636 N N . GLY B 1 69 ? 11 9.711 10.68 1 81.38 69 GLY B N 1
ATOM 2637 C CA . GLY B 1 69 ? 10.922 8.547 11.547 1 81.38 69 GLY B CA 1
ATOM 2638 C C . GLY B 1 69 ? 9.5 8.031 11.727 1 81.38 69 GLY B C 1
ATOM 2639 O O . GLY B 1 69 ? 9.273 6.82 11.758 1 81.38 69 GLY B O 1
ATOM 2640 N N . ARG B 1 70 ? 8.602 8.914 11.797 1 85.62 70 ARG B N 1
ATOM 2641 C CA . ARG B 1 70 ? 7.195 8.531 11.906 1 85.62 70 ARG B CA 1
ATOM 2642 C C . ARG B 1 70 ? 6.73 7.781 10.664 1 85.62 70 ARG B C 1
ATOM 2644 O O . ARG B 1 70 ? 5.961 6.824 10.766 1 85.62 70 ARG B O 1
ATOM 2651 N N . THR B 1 71 ? 7.211 8.242 9.578 1 88.25 71 THR B N 1
ATOM 2652 C CA . THR B 1 71 ? 6.832 7.609 8.32 1 88.25 71 THR B CA 1
ATOM 2653 C C . THR B 1 71 ? 7.305 6.16 8.273 1 88.25 71 THR B C 1
ATOM 2655 O O . THR B 1 71 ? 6.613 5.289 7.742 1 88.25 71 THR B O 1
ATOM 2658 N N . VAL B 1 72 ? 8.43 5.902 8.898 1 89.56 72 VAL B N 1
ATOM 2659 C CA . VAL B 1 72 ? 8.984 4.551 8.914 1 89.56 72 VAL B CA 1
ATOM 2660 C C . VAL B 1 72 ? 8.062 3.627 9.703 1 89.56 72 VAL B C 1
ATOM 2662 O O . VAL B 1 72 ? 7.734 2.527 9.25 1 89.56 72 VAL B O 1
ATOM 2665 N N . TRP B 1 73 ? 7.59 4.082 10.797 1 91.31 73 TRP B N 1
ATOM 2666 C CA . TRP B 1 73 ? 6.703 3.262 11.617 1 91.31 73 TRP B CA 1
ATOM 2667 C C . TRP B 1 73 ? 5.344 3.088 10.945 1 91.31 73 TRP B C 1
ATOM 2669 O O . TRP B 1 73 ? 4.703 2.045 11.094 1 91.31 73 TRP B O 1
ATOM 2679 N N . VAL B 1 74 ? 4.945 4.062 10.172 1 92.88 74 VAL B N 1
ATOM 2680 C CA . VAL B 1 74 ? 3.688 3.967 9.438 1 92.88 74 VAL B CA 1
ATOM 2681 C C . VAL B 1 74 ? 3.785 2.871 8.375 1 92.88 74 VAL B C 1
ATOM 2683 O O . VAL B 1 74 ? 2.926 1.99 8.305 1 92.88 74 VAL B O 1
ATOM 2686 N N . PHE B 1 75 ? 4.891 2.898 7.613 1 92.69 75 PHE B N 1
ATOM 2687 C CA . PHE B 1 75 ? 4.879 1.916 6.535 1 92.69 75 PHE B CA 1
ATOM 2688 C C . PHE B 1 75 ? 5.238 0.531 7.062 1 92.69 75 PHE B C 1
ATOM 2690 O O . PHE B 1 75 ? 4.832 -0.481 6.484 1 92.69 75 PHE B O 1
ATOM 2697 N N . VAL B 1 76 ? 5.906 0.467 8.258 1 95.19 76 VAL B N 1
ATOM 2698 C CA . VAL B 1 76 ? 6.129 -0.839 8.867 1 95.19 76 VAL B CA 1
ATOM 2699 C C . VAL B 1 76 ? 4.797 -1.431 9.328 1 95.19 76 VAL B C 1
ATOM 2701 O O . VAL B 1 76 ? 4.527 -2.613 9.109 1 95.19 76 VAL B O 1
ATOM 2704 N N . SER B 1 77 ? 4.004 -0.638 9.922 1 96.38 77 SER B N 1
ATOM 2705 C CA . SER B 1 77 ? 2.686 -1.096 10.352 1 96.38 77 SER B CA 1
ATOM 2706 C C . SER B 1 77 ? 1.821 -1.488 9.164 1 96.38 77 SER B C 1
ATOM 2708 O O . SER B 1 77 ? 1.131 -2.508 9.195 1 96.38 77 SER B O 1
ATOM 2710 N N . CYS B 1 78 ? 1.851 -0.725 8.133 1 97.31 78 CYS B N 1
ATOM 2711 C CA . CYS B 1 78 ? 1.071 -0.992 6.926 1 97.31 78 CYS B CA 1
ATOM 2712 C C . CYS B 1 78 ? 1.562 -2.254 6.227 1 97.31 78 CYS B C 1
ATOM 2714 O O . CYS B 1 78 ? 0.759 -3.057 5.75 1 97.31 78 CYS B O 1
ATOM 2716 N N . GLN B 1 79 ? 2.871 -2.428 6.168 1 97.94 79 GLN B N 1
ATOM 2717 C CA . GLN B 1 79 ? 3.438 -3.648 5.605 1 97.94 79 GLN B CA 1
ATOM 2718 C C . GLN B 1 79 ? 2.988 -4.875 6.391 1 97.94 79 GLN B C 1
ATOM 2720 O O . GLN B 1 79 ? 2.695 -5.922 5.809 1 97.94 79 GLN B O 1
ATOM 2725 N N . THR B 1 80 ? 3.008 -4.695 7.695 1 97.31 80 THR B N 1
ATOM 2726 C CA . THR B 1 80 ? 2.588 -5.793 8.562 1 97.31 80 THR B CA 1
ATOM 2727 C C . THR B 1 80 ? 1.146 -6.191 8.266 1 97.31 80 THR B C 1
ATOM 2729 O O . THR B 1 80 ? 0.842 -7.379 8.125 1 97.31 80 THR B O 1
ATOM 2732 N N . LEU B 1 81 ? 0.321 -5.227 8.125 1 97.25 81 LEU B N 1
ATOM 2733 C CA . LEU B 1 81 ? -1.075 -5.488 7.789 1 97.25 81 LEU B CA 1
ATOM 2734 C C . LEU B 1 81 ? -1.188 -6.191 6.441 1 97.25 81 LEU B C 1
ATOM 2736 O O . LEU B 1 81 ? -1.935 -7.164 6.305 1 97.25 81 LEU B O 1
ATOM 2740 N N . PHE B 1 82 ? -0.466 -5.766 5.477 1 97.62 82 PHE B N 1
ATOM 2741 C CA . PHE B 1 82 ? -0.473 -6.344 4.137 1 97.62 82 PHE B CA 1
ATOM 2742 C C . PHE B 1 82 ? -0.067 -7.812 4.176 1 97.62 82 PHE B C 1
ATOM 2744 O O . PHE B 1 82 ? -0.765 -8.672 3.629 1 97.62 82 PHE B O 1
ATOM 2751 N N . VAL B 1 83 ? 1.026 -8.016 4.855 1 97.69 83 VAL B N 1
ATOM 2752 C CA . VAL B 1 83 ? 1.606 -9.359 4.875 1 97.69 83 VAL B CA 1
ATOM 2753 C C . VAL B 1 83 ? 0.669 -10.312 5.609 1 97.69 83 VAL B C 1
ATOM 2755 O O . VAL B 1 83 ? 0.45 -11.445 5.16 1 97.69 83 VAL B O 1
ATOM 2758 N N . ILE B 1 84 ? 0.078 -9.883 6.684 1 97.12 84 ILE B N 1
ATOM 2759 C CA . ILE B 1 84 ? -0.811 -10.734 7.473 1 97.12 84 ILE B CA 1
ATOM 2760 C C . ILE B 1 84 ? -2.061 -11.062 6.664 1 97.12 84 ILE B C 1
ATOM 2762 O O . ILE B 1 84 ? -2.459 -12.227 6.574 1 97.12 84 ILE B O 1
ATOM 2766 N N . LEU B 1 85 ? -2.66 -10.125 6.047 1 97.12 85 LEU B N 1
ATOM 2767 C CA . LEU B 1 85 ? -3.91 -10.328 5.324 1 97.12 85 LEU B CA 1
ATOM 2768 C C . LEU B 1 85 ? -3.691 -11.211 4.098 1 97.12 85 LEU B C 1
ATOM 2770 O O . LEU B 1 85 ? -4.48 -12.125 3.834 1 97.12 85 LEU B O 1
ATOM 2774 N N . ILE B 1 86 ? -2.617 -10.922 3.371 1 97.19 86 ILE B N 1
ATOM 2775 C CA . ILE B 1 86 ? -2.328 -11.727 2.189 1 97.19 86 ILE B CA 1
ATOM 2776 C C . ILE B 1 86 ? -2.053 -13.172 2.6 1 97.19 86 ILE B C 1
ATOM 2778 O O . ILE B 1 86 ? -2.531 -14.109 1.957 1 97.19 86 ILE B O 1
ATOM 2782 N N . ASN B 1 87 ? -1.278 -13.328 3.703 1 96.56 87 ASN B N 1
ATOM 2783 C CA . ASN B 1 87 ? -0.949 -14.672 4.172 1 96.56 87 ASN B CA 1
ATOM 2784 C C . ASN B 1 87 ? -2.195 -15.43 4.617 1 96.56 87 ASN B C 1
ATOM 2786 O O . ASN B 1 87 ? -2.377 -16.594 4.262 1 96.56 87 ASN B O 1
ATOM 2790 N N . VAL B 1 88 ? -3.074 -14.82 5.383 1 96.38 88 VAL B N 1
ATOM 2791 C CA . VAL B 1 88 ? -4.281 -15.453 5.902 1 96.38 88 VAL B CA 1
ATOM 2792 C C . VAL B 1 88 ? -5.152 -15.938 4.742 1 96.38 88 VAL B C 1
ATOM 2794 O O . VAL B 1 88 ? -5.605 -17.078 4.738 1 96.38 88 VAL B O 1
ATOM 2797 N N . PHE B 1 89 ? -5.359 -15.188 3.688 1 95.44 89 PHE B N 1
ATOM 2798 C CA . PHE B 1 89 ? -6.23 -15.562 2.58 1 95.44 89 PHE B CA 1
ATOM 2799 C C . PHE B 1 89 ? -5.547 -16.578 1.681 1 95.44 89 PHE B C 1
ATOM 2801 O O . PHE B 1 89 ? -6.215 -17.406 1.039 1 95.44 89 PHE B O 1
ATOM 2808 N N . ALA B 1 90 ? -4.203 -16.531 1.671 1 94.88 90 ALA B N 1
ATOM 2809 C CA . ALA B 1 90 ? -3.471 -17.5 0.874 1 94.88 90 ALA B CA 1
ATOM 2810 C C . ALA B 1 90 ? -3.629 -18.906 1.451 1 94.88 90 ALA B C 1
ATOM 2812 O O . ALA B 1 90 ? -3.691 -19.891 0.706 1 94.88 90 ALA B O 1
ATOM 2813 N N . VAL B 1 91 ? -3.746 -18.984 2.811 1 94.88 91 VAL B N 1
ATOM 2814 C CA . VAL B 1 91 ? -3.773 -20.297 3.461 1 94.88 91 VAL B CA 1
ATOM 2815 C C . VAL B 1 91 ? -5.207 -20.812 3.52 1 94.88 91 VAL B C 1
ATOM 2817 O O . VAL B 1 91 ? -5.434 -22.016 3.619 1 94.88 91 VAL B O 1
ATOM 2820 N N . ILE B 1 92 ? -6.18 -19.875 3.379 1 94.12 92 ILE B N 1
ATOM 2821 C CA . ILE B 1 92 ? -7.578 -20.281 3.414 1 94.12 92 ILE B CA 1
ATOM 2822 C C . ILE B 1 92 ? -7.965 -20.922 2.084 1 94.12 92 ILE B C 1
ATOM 2824 O O . ILE B 1 92 ? -7.797 -20.312 1.023 1 94.12 92 ILE B O 1
ATOM 2828 N N . GLN B 1 93 ? -8.453 -22.156 2.051 1 92 93 GLN B N 1
ATOM 2829 C CA . GLN B 1 93 ? -8.922 -22.922 0.902 1 92 93 GLN B CA 1
ATOM 2830 C C . GLN B 1 93 ? -7.922 -22.859 -0.249 1 92 93 GLN B C 1
ATOM 2832 O O . GLN B 1 93 ? -8.258 -22.406 -1.346 1 92 93 GLN B O 1
ATOM 2837 N N . PRO B 1 94 ? -6.719 -23.375 -0.047 1 88.19 94 PRO B N 1
ATOM 2838 C CA . PRO B 1 94 ? -5.672 -23.312 -1.068 1 88.19 94 PRO B CA 1
ATOM 2839 C C . PRO B 1 94 ? -5.969 -24.188 -2.283 1 88.19 94 PRO B C 1
ATOM 2841 O O . PRO B 1 94 ? -5.422 -23.953 -3.365 1 88.19 94 PRO B O 1
ATOM 2844 N N . GLU B 1 95 ? -6.902 -25.078 -2.111 1 85.62 95 GLU B N 1
ATOM 2845 C CA . GLU B 1 95 ? -7.16 -26 -3.203 1 85.62 95 GLU B CA 1
ATOM 2846 C C . GLU B 1 95 ? -8.484 -25.688 -3.898 1 85.62 95 GLU B C 1
ATOM 2848 O O . GLU B 1 95 ? -9.023 -26.531 -4.621 1 85.62 95 GLU B O 1
ATOM 2853 N N . GLY B 1 96 ? -9.008 -24.531 -3.73 1 83.38 96 GLY B N 1
ATOM 2854 C CA . GLY B 1 96 ? -10.312 -24.219 -4.293 1 83.38 96 GLY B CA 1
ATOM 2855 C C . GLY B 1 96 ? -10.297 -24.109 -5.805 1 83.38 96 GLY B C 1
ATOM 2856 O O . GLY B 1 96 ? -11.25 -24.531 -6.469 1 83.38 96 GLY B O 1
ATOM 2857 N N . ASN B 1 97 ? -9.234 -23.484 -6.352 1 89.56 97 ASN B N 1
ATOM 2858 C CA . ASN B 1 97 ? -9.023 -23.344 -7.789 1 89.56 97 ASN B CA 1
ATOM 2859 C C . ASN B 1 97 ? -7.562 -23.078 -8.117 1 89.56 97 ASN B C 1
ATOM 2861 O O . ASN B 1 97 ? -6.703 -23.125 -7.238 1 89.56 97 ASN B O 1
ATOM 2865 N N . GLU B 1 98 ? -7.266 -22.938 -9.344 1 91.44 98 GLU B N 1
ATOM 2866 C CA . GLU B 1 98 ? -5.887 -22.719 -9.766 1 91.44 98 GLU B CA 1
ATOM 2867 C C . GLU B 1 98 ? -5.352 -21.391 -9.227 1 91.44 98 GLU B C 1
ATOM 2869 O O . GLU B 1 98 ? -4.168 -21.281 -8.891 1 91.44 98 GLU B O 1
ATOM 2874 N N . LEU B 1 99 ? -6.227 -20.516 -9.148 1 92.06 99 LEU B N 1
ATOM 2875 C CA . LEU B 1 99 ? -5.828 -19.219 -8.602 1 92.06 99 LEU B CA 1
ATOM 2876 C C . LEU B 1 99 ? -5.477 -19.328 -7.125 1 92.06 99 LEU B C 1
ATOM 2878 O O . LEU B 1 99 ? -4.469 -18.781 -6.676 1 92.06 99 LEU B O 1
ATOM 2882 N N . ALA B 1 100 ? -6.27 -20.016 -6.426 1 92.69 100 ALA B N 1
ATOM 2883 C CA . ALA B 1 100 ? -6.023 -20.219 -5 1 92.69 100 ALA B CA 1
ATOM 2884 C C . ALA B 1 100 ? -4.695 -20.938 -4.77 1 92.69 100 ALA B C 1
ATOM 2886 O O . ALA B 1 100 ? -3.963 -20.625 -3.834 1 92.69 100 ALA B O 1
ATOM 2887 N N . LYS B 1 101 ? -4.383 -21.891 -5.625 1 93.5 101 LYS B N 1
ATOM 2888 C CA . LYS B 1 101 ? -3.121 -22.609 -5.527 1 93.5 101 LYS B CA 1
ATOM 2889 C C . LYS B 1 101 ? -1.933 -21.688 -5.766 1 93.5 101 LYS B C 1
ATOM 2891 O O . LYS B 1 101 ? -0.904 -21.812 -5.098 1 93.5 101 LYS B O 1
ATOM 2896 N N . ALA B 1 102 ? -2.092 -20.844 -6.723 1 93.38 102 ALA B N 1
ATOM 2897 C CA . ALA B 1 102 ? -1.031 -19.891 -7.027 1 93.38 102 ALA B CA 1
ATOM 2898 C C . ALA B 1 102 ? -0.796 -18.938 -5.863 1 93.38 102 ALA B C 1
ATOM 2900 O O . ALA B 1 102 ? 0.349 -18.625 -5.523 1 93.38 102 ALA B O 1
ATOM 2901 N N . TYR B 1 103 ? -1.847 -18.516 -5.25 1 94.69 103 TYR B N 1
ATOM 2902 C CA . TYR B 1 103 ? -1.725 -17.656 -4.082 1 94.69 103 TYR B CA 1
ATOM 2903 C C . TYR B 1 103 ? -0.998 -18.359 -2.947 1 94.69 103 TYR B C 1
ATOM 2905 O O . TYR B 1 103 ? -0.139 -17.781 -2.285 1 94.69 103 TYR B O 1
ATOM 2913 N N . TYR B 1 104 ? -1.409 -19.547 -2.742 1 94.38 104 TYR B N 1
ATOM 2914 C CA . TYR B 1 104 ? -0.769 -20.328 -1.688 1 94.38 104 TYR B CA 1
ATOM 2915 C C . TYR B 1 104 ? 0.716 -20.516 -1.973 1 94.38 104 TYR B C 1
ATOM 2917 O O . TYR B 1 104 ? 1.55 -20.375 -1.076 1 94.38 104 TYR B O 1
ATOM 2925 N N . PHE B 1 105 ? 1.029 -20.844 -3.201 1 93.06 105 PHE B N 1
ATOM 2926 C CA . PHE B 1 105 ? 2.408 -21.094 -3.604 1 93.06 105 PHE B CA 1
ATOM 2927 C C . PHE B 1 105 ? 3.268 -19.859 -3.369 1 93.06 105 PHE B C 1
ATOM 2929 O O . PHE B 1 105 ? 4.395 -19.953 -2.877 1 93.06 105 PHE B O 1
ATOM 2936 N N . LEU B 1 106 ? 2.785 -18.703 -3.602 1 92.88 106 LEU B N 1
ATOM 2937 C CA . LEU B 1 106 ? 3.566 -17.469 -3.533 1 92.88 106 LEU B CA 1
ATOM 2938 C C . LEU B 1 106 ? 3.562 -16.906 -2.119 1 92.88 106 LEU B C 1
ATOM 2940 O O . LEU B 1 106 ? 4.578 -16.375 -1.654 1 92.88 106 LEU B O 1
ATOM 2944 N N . PHE B 1 107 ? 2.4 -17.047 -1.393 1 94.75 107 PHE B N 1
ATOM 2945 C CA . PHE B 1 107 ? 2.244 -16.172 -0.237 1 94.75 107 PHE B CA 1
ATOM 2946 C C . PHE B 1 107 ? 2.074 -16.984 1.04 1 94.75 107 PHE B C 1
ATOM 2948 O O . PHE B 1 107 ? 1.917 -16.422 2.125 1 94.75 107 PHE B O 1
ATOM 2955 N N . HIS B 1 108 ? 2.191 -18.25 0.986 1 92.5 108 HIS B N 1
ATOM 2956 C CA . HIS B 1 108 ? 2.01 -19.062 2.191 1 92.5 108 HIS B CA 1
ATOM 2957 C C . HIS B 1 108 ? 3.133 -18.812 3.193 1 92.5 108 HIS B C 1
ATOM 2959 O O . HIS B 1 108 ? 2.93 -18.938 4.402 1 92.5 108 HIS B O 1
ATOM 2965 N N . ASP B 1 109 ? 4.316 -18.328 2.744 1 92.12 109 ASP B N 1
ATOM 2966 C CA . ASP B 1 109 ? 5.48 -18.109 3.602 1 92.12 109 ASP B CA 1
ATOM 2967 C C . ASP B 1 109 ? 5.625 -16.641 3.971 1 92.12 109 ASP B C 1
ATOM 2969 O O . ASP B 1 109 ? 6.699 -16.203 4.383 1 92.12 109 ASP B O 1
ATOM 2973 N N . TYR B 1 110 ? 4.629 -15.969 3.811 1 95.06 110 TYR B N 1
ATOM 2974 C CA . TYR B 1 110 ? 4.727 -14.531 4.047 1 95.06 110 TYR B CA 1
ATOM 2975 C C . TYR B 1 110 ? 4.91 -14.234 5.527 1 95.06 110 TYR B C 1
ATOM 2977 O O . TYR B 1 110 ? 5.215 -13.094 5.906 1 95.06 110 TYR B O 1
ATOM 2985 N N . TRP B 1 111 ? 4.871 -15.234 6.391 1 93.06 111 TRP B N 1
ATOM 2986 C CA . TRP B 1 111 ? 5.254 -15.031 7.781 1 93.06 111 TRP B CA 1
ATOM 2987 C C . TRP B 1 111 ? 6.738 -14.695 7.895 1 93.06 111 TRP B C 1
ATOM 2989 O O . TRP B 1 111 ? 7.148 -13.938 8.773 1 93.06 111 TRP B O 1
ATOM 2999 N N . ARG B 1 112 ? 7.555 -15.156 7.02 1 96 112 ARG B N 1
ATOM 3000 C CA . ARG B 1 112 ? 8.977 -14.828 6.973 1 96 112 ARG B CA 1
ATOM 3001 C C . ARG B 1 112 ? 9.188 -13.367 6.586 1 96 112 ARG B C 1
ATOM 3003 O O . ARG B 1 112 ? 10.078 -12.695 7.117 1 96 112 ARG B O 1
ATOM 3010 N N . VAL B 1 113 ? 8.383 -12.969 5.645 1 96 113 VAL B N 1
ATOM 3011 C CA . VAL B 1 113 ? 8.469 -11.586 5.195 1 96 113 VAL B CA 1
ATOM 3012 C C . VAL B 1 113 ? 8.148 -10.641 6.352 1 96 113 VAL B C 1
ATOM 3014 O O . VAL B 1 113 ? 8.797 -9.609 6.516 1 96 113 VAL B O 1
ATOM 3017 N N . MET B 1 114 ? 7.176 -11.062 7.125 1 96.31 114 MET B N 1
ATOM 3018 C CA . MET B 1 114 ? 6.809 -10.266 8.289 1 96.31 114 MET B CA 1
ATOM 3019 C C . MET B 1 114 ? 7.984 -10.133 9.258 1 96.31 114 MET B C 1
ATOM 3021 O O . MET B 1 114 ? 8.305 -9.031 9.711 1 96.31 114 MET B O 1
ATOM 3025 N N . LEU B 1 115 ? 8.617 -11.188 9.492 1 97.12 115 LEU B N 1
ATOM 3026 C CA . LEU B 1 115 ? 9.781 -11.188 10.375 1 97.12 115 LEU B CA 1
ATOM 3027 C C . LEU B 1 115 ? 10.898 -10.336 9.797 1 97.12 115 LEU B C 1
ATOM 3029 O O . LEU B 1 115 ? 11.57 -9.609 10.531 1 97.12 115 LEU B O 1
ATOM 3033 N N . ALA B 1 116 ? 11.102 -10.477 8.547 1 97.38 116 ALA B N 1
ATOM 3034 C CA . ALA B 1 116 ? 12.141 -9.695 7.883 1 97.38 116 ALA B CA 1
ATOM 3035 C C . ALA B 1 116 ? 11.867 -8.203 7.992 1 97.38 116 ALA B C 1
ATOM 3037 O O . ALA B 1 116 ? 12.773 -7.414 8.258 1 97.38 116 ALA B O 1
ATOM 3038 N N . VAL B 1 117 ? 10.656 -7.812 7.801 1 96.25 117 VAL B N 1
ATOM 3039 C CA . VAL B 1 117 ? 10.273 -6.406 7.883 1 96.25 117 VAL B CA 1
ATOM 3040 C C . VAL B 1 117 ? 10.508 -5.891 9.305 1 96.25 117 VAL B C 1
ATOM 3042 O O . VAL B 1 117 ? 11.109 -4.836 9.492 1 96.25 117 VAL B O 1
ATOM 3045 N N . TRP B 1 118 ? 10.094 -6.656 10.281 1 96.5 118 TRP B N 1
ATOM 3046 C CA . TRP B 1 118 ? 10.18 -6.238 11.672 1 96.5 118 TRP B CA 1
ATOM 3047 C C . TRP B 1 118 ? 11.633 -6.141 12.125 1 96.5 118 TRP B C 1
ATOM 3049 O O . TRP B 1 118 ? 11.961 -5.34 13.008 1 96.5 118 TRP B O 1
ATOM 3059 N N . ALA B 1 119 ? 12.461 -6.816 11.523 1 97.31 119 ALA B N 1
ATOM 3060 C CA . ALA B 1 119 ? 13.859 -6.84 11.938 1 97.31 119 ALA B CA 1
ATOM 3061 C C . ALA B 1 119 ? 14.695 -5.887 11.086 1 97.31 119 ALA B C 1
ATOM 3063 O O . ALA B 1 119 ? 15.453 -5.07 11.625 1 97.31 119 ALA B O 1
ATOM 3064 N N . ALA B 1 120 ? 14.516 -5.949 9.828 1 96.75 120 ALA B N 1
ATOM 3065 C CA . ALA B 1 120 ? 15.43 -5.293 8.906 1 96.75 120 ALA B CA 1
ATOM 3066 C C . ALA B 1 120 ? 15.133 -3.799 8.805 1 96.75 120 ALA B C 1
ATOM 3068 O O . ALA B 1 120 ? 16.062 -2.979 8.789 1 96.75 120 ALA B O 1
ATOM 3069 N N . VAL B 1 121 ? 13.898 -3.4 8.781 1 94.31 121 VAL B N 1
ATOM 3070 C CA . VAL B 1 121 ? 13.555 -2.008 8.523 1 94.31 121 VAL B CA 1
ATOM 3071 C C . VAL B 1 121 ? 13.953 -1.143 9.711 1 94.31 121 VAL B C 1
ATOM 3073 O O . VAL B 1 121 ? 14.68 -0.157 9.562 1 94.31 121 VAL B O 1
ATOM 3076 N N . PRO B 1 122 ? 13.516 -1.484 10.945 1 91.88 122 PRO B N 1
ATOM 3077 C CA . PRO B 1 122 ? 13.984 -0.686 12.078 1 91.88 122 PRO B CA 1
ATOM 3078 C C . PRO B 1 122 ? 15.5 -0.7 12.227 1 91.88 122 PRO B C 1
ATOM 3080 O O . PRO B 1 122 ? 16.109 0.328 12.547 1 91.88 122 PRO B O 1
ATOM 3083 N N . ALA B 1 123 ? 16.141 -1.804 12.031 1 93.62 123 ALA B N 1
ATOM 3084 C CA . ALA B 1 123 ? 17.594 -1.889 12.133 1 93.62 123 ALA B CA 1
ATOM 3085 C C . ALA B 1 123 ? 18.266 -0.93 11.156 1 93.62 123 ALA B C 1
ATOM 3087 O O . ALA B 1 123 ? 19.203 -0.222 11.523 1 93.62 123 ALA B O 1
ATOM 3088 N N . ALA B 1 124 ? 17.781 -0.979 9.938 1 92.31 124 ALA B N 1
ATOM 3089 C CA . ALA B 1 124 ? 18.344 -0.1 8.914 1 92.31 124 ALA B CA 1
ATOM 3090 C C . ALA B 1 124 ? 18.094 1.366 9.258 1 92.31 124 ALA B C 1
ATOM 3092 O O . ALA B 1 124 ? 18.969 2.213 9.047 1 92.31 124 ALA B O 1
ATOM 3093 N N . TYR B 1 125 ? 16.953 1.626 9.789 1 85.81 125 TYR B N 1
ATOM 3094 C CA . TYR B 1 125 ? 16.609 2.994 10.156 1 85.81 125 TYR B CA 1
ATOM 3095 C C . TYR B 1 125 ? 17.5 3.498 11.281 1 85.81 125 TYR B C 1
ATOM 3097 O O . TYR B 1 125 ? 18.062 4.594 11.195 1 85.81 125 TYR B O 1
ATOM 3105 N N . PHE B 1 126 ? 17.656 2.723 12.305 1 86.75 126 PHE B N 1
ATOM 3106 C CA . PHE B 1 126 ? 18.5 3.107 13.43 1 86.75 126 PHE B CA 1
ATOM 3107 C C . PHE B 1 126 ? 19.969 3.182 13.016 1 86.75 126 PHE B C 1
ATOM 3109 O O . PHE B 1 126 ? 20.688 4.074 13.453 1 86.75 126 PHE B O 1
ATOM 3116 N N . CYS B 1 127 ? 20.359 2.301 12.227 1 89.44 127 CYS B N 1
ATOM 3117 C CA . CYS B 1 127 ? 21.719 2.324 11.711 1 89.44 127 CYS B CA 1
ATOM 3118 C C . CYS B 1 127 ? 21.984 3.609 10.93 1 89.44 127 CYS B C 1
ATOM 3120 O O . CYS B 1 127 ? 23.031 4.23 11.094 1 89.44 127 CYS B O 1
ATOM 3122 N N . ASN B 1 128 ? 21.109 3.965 10.125 1 85.75 128 ASN B N 1
ATOM 3123 C CA . ASN B 1 128 ? 21.25 5.184 9.336 1 85.75 128 ASN B CA 1
ATOM 3124 C C . ASN B 1 128 ? 21.391 6.414 10.227 1 85.75 128 ASN B C 1
ATOM 3126 O O . ASN B 1 128 ? 22.281 7.242 10.008 1 85.75 128 ASN B O 1
ATOM 3130 N N . GLY B 1 129 ? 20.531 6.535 11.188 1 78.31 129 GLY B N 1
ATOM 3131 C CA . GLY B 1 129 ? 20.625 7.645 12.125 1 78.31 129 GLY B CA 1
ATOM 3132 C C . GLY B 1 129 ? 21.938 7.684 12.883 1 78.31 129 GLY B C 1
ATOM 3133 O O . GLY B 1 129 ? 22.531 8.75 13.047 1 78.31 129 GLY B O 1
ATOM 3134 N N . PHE B 1 130 ? 22.344 6.578 13.289 1 83.56 130 PHE B N 1
ATOM 3135 C CA . PHE B 1 130 ? 23.578 6.465 14.039 1 83.56 130 PHE B CA 1
ATOM 3136 C C . PHE B 1 130 ? 24.766 6.875 13.172 1 83.56 130 PHE B C 1
ATOM 3138 O O . PHE B 1 130 ? 25.641 7.617 13.625 1 83.56 130 PHE B O 1
ATOM 3145 N N . ILE B 1 131 ? 24.781 6.441 11.977 1 85.19 131 ILE B N 1
ATOM 3146 C CA . ILE B 1 1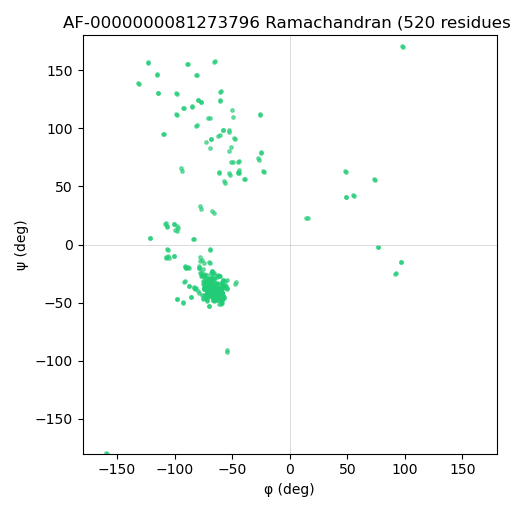31 ? 25.906 6.695 11.086 1 85.19 131 ILE B CA 1
ATOM 3147 C C . ILE B 1 131 ? 25.922 8.172 10.695 1 85.19 131 ILE B C 1
ATOM 3149 O O . ILE B 1 131 ? 26.984 8.789 10.625 1 85.19 131 ILE B O 1
ATOM 3153 N N . VAL B 1 132 ? 24.844 8.711 10.422 1 77.88 132 VAL B N 1
ATOM 3154 C CA . VAL B 1 132 ? 24.766 10.117 10.047 1 77.88 132 VAL B CA 1
ATOM 3155 C C . VAL B 1 132 ? 25.281 10.984 11.195 1 77.88 132 VAL B C 1
ATOM 3157 O O . VAL B 1 132 ? 26.016 11.945 10.977 1 77.88 132 VAL B O 1
ATOM 3160 N N . SER B 1 133 ? 24.828 10.695 12.406 1 76.12 133 SER B N 1
ATOM 3161 C CA . SER B 1 133 ? 25.281 11.438 13.578 1 76.12 133 SER B CA 1
ATOM 3162 C C . SER B 1 133 ? 26.781 11.297 13.789 1 76.12 133 SER B C 1
ATOM 3164 O O . SER B 1 133 ? 27.453 12.266 14.125 1 76.12 133 SER B O 1
ATOM 3166 N N . TRP B 1 134 ? 27.188 10.102 13.648 1 83.12 134 TRP B N 1
ATOM 3167 C CA . TRP B 1 134 ? 28.609 9.82 13.82 1 83.12 134 TRP B CA 1
ATOM 3168 C C . TRP B 1 134 ? 29.438 10.531 12.766 1 83.12 134 TRP B C 1
ATOM 3170 O O . TRP B 1 134 ? 30.5 11.07 13.062 1 83.12 134 TRP B O 1
ATOM 3180 N N . LEU B 1 135 ? 28.969 10.586 11.547 1 78.56 135 LEU B N 1
ATOM 3181 C CA . LEU B 1 135 ? 29.703 11.211 10.445 1 78.56 135 LEU B CA 1
ATOM 3182 C C . LEU B 1 135 ? 29.656 12.734 10.555 1 78.56 135 LEU B C 1
ATOM 3184 O O . LEU B 1 135 ? 30.562 13.422 10.078 1 78.56 135 LEU B O 1
ATOM 3188 N N . LYS B 1 136 ? 28.609 13.164 11.078 1 74.06 136 LYS B N 1
ATOM 3189 C CA . LYS B 1 136 ? 28.516 14.602 11.312 1 74.06 136 LYS B CA 1
ATOM 3190 C C . LYS B 1 136 ? 29.625 15.078 12.242 1 74.06 136 LYS B C 1
ATOM 3192 O O . LYS B 1 136 ? 30.219 16.141 12.023 1 74.06 136 LYS B O 1
ATOM 3197 N N . ILE B 1 137 ? 29.875 14.32 13.25 1 75 137 ILE B N 1
ATOM 3198 C CA . ILE B 1 137 ? 30.922 14.633 14.219 1 75 137 ILE B CA 1
ATOM 3199 C C . ILE B 1 137 ? 32.281 14.453 13.57 1 75 137 ILE B C 1
ATOM 3201 O O . ILE B 1 137 ? 33.156 15.312 13.711 1 75 137 ILE B O 1
ATOM 3205 N N . TYR B 1 138 ? 32.375 13.367 12.789 1 76.56 138 TYR B N 1
ATOM 3206 C CA . TYR B 1 138 ? 33.656 13.008 12.195 1 76.56 138 TYR B CA 1
ATOM 3207 C C . TYR B 1 138 ? 34.094 14.031 11.148 1 76.56 138 TYR B C 1
ATOM 3209 O O . TYR B 1 138 ? 35.25 14.391 11.055 1 76.56 138 TYR B O 1
ATOM 3217 N N . PHE B 1 139 ? 33.094 14.523 10.312 1 75.06 139 PHE B N 1
ATOM 3218 C CA . PHE B 1 139 ? 33.406 15.461 9.234 1 75.06 139 PHE B CA 1
ATOM 3219 C C . PHE B 1 139 ? 33.125 16.891 9.672 1 75.06 139 PHE B C 1
ATOM 3221 O O . PHE B 1 139 ? 33.125 17.797 8.836 1 75.06 139 PHE B O 1
ATOM 3228 N N . ASN B 1 140 ? 33 17.016 10.883 1 69.62 140 ASN B N 1
ATOM 3229 C CA . ASN B 1 140 ? 32.812 18.344 11.461 1 69.62 140 ASN B CA 1
ATOM 3230 C C . ASN B 1 140 ? 31.719 19.109 10.711 1 69.62 140 ASN B C 1
ATOM 3232 O O . ASN B 1 140 ? 31.906 20.281 10.383 1 69.62 140 ASN B O 1
ATOM 3236 N N . GLY B 1 141 ? 30.734 18.375 10.422 1 66.25 141 GLY B N 1
ATOM 3237 C CA . GLY B 1 141 ? 29.578 19 9.797 1 66.25 141 GLY B CA 1
ATOM 3238 C C . GLY B 1 141 ? 29.797 19.312 8.328 1 66.25 141 GLY B C 1
ATOM 3239 O O . GLY B 1 141 ? 28.906 19.844 7.66 1 66.25 141 GLY B O 1
ATOM 3240 N N . ARG B 1 142 ? 31.062 19 7.836 1 70.88 142 ARG B N 1
ATOM 3241 C CA . ARG B 1 142 ? 31.375 19.25 6.434 1 70.88 142 ARG B CA 1
ATOM 3242 C C . ARG B 1 142 ? 31.016 18.047 5.566 1 70.88 142 ARG B C 1
ATOM 3244 O O . ARG B 1 142 ? 30.641 16.984 6.086 1 70.88 142 ARG B O 1
ATOM 3251 N N . LEU B 1 143 ? 30.734 18.156 4.254 1 76.88 143 LEU B N 1
ATOM 3252 C CA . LEU B 1 143 ? 30.547 17.125 3.234 1 76.88 143 LEU B CA 1
ATOM 3253 C C . LEU B 1 143 ? 29.203 16.422 3.402 1 76.88 143 LEU B C 1
ATOM 3255 O O . LEU B 1 143 ? 29.141 15.195 3.504 1 76.88 143 LEU B O 1
ATOM 3259 N N . PHE B 1 144 ? 28.203 17.109 3.404 1 74.81 144 PHE B N 1
ATOM 3260 C CA . PHE B 1 144 ? 26.859 16.609 3.623 1 74.81 144 PHE B CA 1
ATOM 3261 C C . PHE B 1 144 ? 26.516 15.5 2.633 1 74.81 144 PHE B C 1
ATOM 3263 O O . PHE B 1 144 ? 25.984 14.453 3.02 1 74.81 144 PHE B O 1
ATOM 3270 N N . ILE B 1 145 ? 26.969 15.602 1.458 1 77.06 145 ILE B N 1
ATOM 3271 C CA . ILE B 1 145 ? 26.625 14.648 0.407 1 77.06 145 ILE B CA 1
ATOM 3272 C C . ILE B 1 145 ? 27.344 13.32 0.668 1 77.06 145 ILE B C 1
ATOM 3274 O O . ILE B 1 145 ? 26.734 12.25 0.533 1 77.06 145 ILE B O 1
ATOM 3278 N N . ALA B 1 146 ? 28.547 13.422 1.108 1 80.69 146 ALA B N 1
ATOM 3279 C CA . ALA B 1 146 ? 29.328 12.211 1.368 1 80.69 146 ALA B CA 1
ATOM 3280 C C . ALA B 1 146 ? 28.766 11.445 2.564 1 80.69 146 ALA B C 1
ATOM 3282 O O . ALA B 1 146 ? 28.719 10.219 2.561 1 80.69 146 ALA B O 1
ATOM 3283 N N . ARG B 1 147 ? 28.328 12.172 3.531 1 81.31 147 ARG B N 1
ATOM 3284 C CA . ARG B 1 147 ? 27.766 11.539 4.723 1 81.31 147 ARG B CA 1
ATOM 3285 C C . ARG B 1 147 ? 26.469 10.812 4.395 1 81.31 147 ARG B C 1
ATOM 3287 O O . ARG B 1 147 ? 26.219 9.711 4.891 1 81.31 147 ARG B O 1
ATOM 3294 N N . TYR B 1 148 ? 25.75 11.383 3.506 1 78.69 148 TYR B N 1
ATOM 3295 C CA . TYR B 1 148 ? 24.469 10.797 3.143 1 78.69 148 TYR B CA 1
ATOM 3296 C C . TYR B 1 148 ? 24.656 9.555 2.287 1 78.69 148 TYR B C 1
ATOM 3298 O O . TYR B 1 148 ? 23.953 8.555 2.479 1 78.69 148 TYR B O 1
ATOM 3306 N N . ILE B 1 149 ? 25.578 9.609 1.486 1 85.12 149 ILE B N 1
ATOM 3307 C CA . ILE B 1 149 ? 25.828 8.469 0.619 1 85.12 149 ILE B CA 1
ATOM 3308 C C . ILE B 1 149 ? 26.391 7.309 1.442 1 85.12 149 ILE B C 1
ATOM 3310 O O . ILE B 1 149 ? 25.938 6.172 1.314 1 85.12 149 ILE B O 1
ATOM 3314 N N . LEU B 1 150 ? 27.312 7.641 2.27 1 86.31 150 LEU B N 1
ATOM 3315 C CA . LEU B 1 150 ? 27.938 6.602 3.08 1 86.31 150 LEU B CA 1
ATOM 3316 C C . LEU B 1 150 ? 26.922 5.977 4.039 1 86.31 150 LEU B C 1
ATOM 3318 O O . LEU B 1 150 ? 26.922 4.758 4.227 1 86.31 150 LEU B O 1
ATOM 3322 N N . SER B 1 151 ? 26.141 6.77 4.68 1 86.19 151 SER B N 1
ATOM 3323 C CA . SER B 1 151 ? 25.125 6.25 5.586 1 86.19 151 SER B CA 1
ATOM 3324 C C . SER B 1 151 ? 24.125 5.367 4.848 1 86.19 151 SER B C 1
ATOM 3326 O O . SER B 1 151 ? 23.703 4.336 5.367 1 86.19 151 SER B O 1
ATOM 3328 N N . ALA B 1 152 ? 23.781 5.766 3.643 1 86.06 152 ALA B N 1
ATOM 3329 C CA . ALA B 1 152 ? 22.844 4.988 2.838 1 86.06 152 ALA B CA 1
ATOM 3330 C C . ALA B 1 152 ? 23.422 3.633 2.463 1 86.06 152 ALA B C 1
ATOM 3332 O O . ALA B 1 152 ? 22.75 2.605 2.559 1 86.06 152 ALA B O 1
ATOM 3333 N N . VAL B 1 153 ? 24.688 3.676 2.084 1 90.12 153 VAL B N 1
ATOM 3334 C CA . VAL B 1 153 ? 25.375 2.461 1.653 1 90.12 153 VAL B CA 1
ATOM 3335 C C . VAL B 1 153 ? 25.406 1.455 2.801 1 90.12 153 VAL B C 1
ATOM 3337 O O . VAL B 1 153 ? 25.078 0.281 2.617 1 90.12 153 VAL B O 1
ATOM 3340 N N . ILE B 1 154 ? 25.688 1.889 3.947 1 92.75 154 ILE B N 1
ATOM 3341 C CA . ILE B 1 154 ? 25.844 1.004 5.098 1 92.75 154 ILE B CA 1
ATOM 3342 C C . ILE B 1 154 ? 24.469 0.543 5.57 1 92.75 154 ILE B C 1
ATOM 3344 O O . ILE B 1 154 ? 24.25 -0.646 5.816 1 92.75 154 ILE B O 1
ATOM 3348 N N . SER B 1 155 ? 23.547 1.453 5.684 1 91.44 155 SER B N 1
ATOM 3349 C CA . SER B 1 155 ? 22.219 1.104 6.18 1 91.44 155 SER B CA 1
ATOM 3350 C C . SER B 1 155 ? 21.5 0.16 5.223 1 91.44 155 SER B C 1
ATOM 3352 O O . SER B 1 155 ? 20.797 -0.75 5.652 1 91.44 155 SER B O 1
ATOM 3354 N N . GLN B 1 156 ? 21.641 0.339 3.961 1 91.88 156 GLN B N 1
ATOM 3355 C CA . GLN B 1 156 ? 21.031 -0.553 2.98 1 91.88 156 GLN B CA 1
ATOM 3356 C C . GLN B 1 156 ? 21.672 -1.937 3.021 1 91.88 156 GLN B C 1
ATOM 3358 O O . GLN B 1 156 ? 21 -2.945 2.801 1 91.88 156 GLN B O 1
ATOM 3363 N N . GLY B 1 157 ? 23.016 -1.925 3.221 1 94.56 157 GLY B N 1
ATOM 3364 C CA . GLY B 1 157 ? 23.672 -3.201 3.414 1 94.56 157 GLY B CA 1
ATOM 3365 C C . GLY B 1 157 ? 23.141 -3.98 4.602 1 94.56 157 GLY B C 1
ATOM 3366 O O . GLY B 1 157 ? 22.906 -5.188 4.504 1 94.56 157 GLY B O 1
ATOM 3367 N N . VAL B 1 158 ? 22.938 -3.275 5.668 1 94.94 158 VAL B N 1
ATOM 3368 C CA . VAL B 1 158 ? 22.391 -3.891 6.871 1 94.94 158 VAL B CA 1
ATOM 3369 C C . VAL B 1 158 ? 21 -4.449 6.582 1 94.94 158 VAL B C 1
ATOM 3371 O O . VAL B 1 158 ? 20.672 -5.566 6.988 1 94.94 158 VAL B O 1
ATOM 3374 N N . MET B 1 159 ? 20.25 -3.713 5.906 1 94.62 159 MET B N 1
ATOM 3375 C CA . MET B 1 159 ? 18.891 -4.137 5.559 1 94.62 159 MET B CA 1
ATOM 3376 C C . MET B 1 159 ? 18.922 -5.422 4.742 1 94.62 159 MET B C 1
ATOM 3378 O O . MET B 1 159 ? 18.172 -6.363 5.039 1 94.62 159 MET B O 1
ATOM 3382 N N . LEU B 1 160 ? 19.75 -5.527 3.76 1 95.88 160 LEU B N 1
ATOM 3383 C CA . LEU B 1 160 ? 19.812 -6.676 2.863 1 95.88 160 LEU B CA 1
ATOM 3384 C C . LEU B 1 160 ? 20.328 -7.91 3.598 1 95.88 160 LEU B C 1
ATOM 3386 O O . LEU B 1 160 ? 19.828 -9.016 3.395 1 95.88 160 LEU B O 1
ATOM 3390 N N . LEU B 1 161 ? 21.297 -7.691 4.379 1 96.75 161 LEU B N 1
ATOM 3391 C CA . LEU B 1 161 ? 21.938 -8.805 5.078 1 96.75 161 LEU B CA 1
ATOM 3392 C C . LEU B 1 161 ? 20.984 -9.445 6.07 1 96.75 161 LEU B C 1
ATOM 3394 O O . LEU B 1 161 ? 21.109 -10.633 6.379 1 96.75 161 LEU B O 1
ATOM 3398 N N . ILE B 1 162 ? 20.031 -8.68 6.492 1 97.44 162 ILE B N 1
ATOM 3399 C CA . ILE B 1 162 ? 19.062 -9.219 7.438 1 97.44 162 ILE B CA 1
ATOM 3400 C C . ILE B 1 162 ? 17.859 -9.766 6.676 1 97.44 162 ILE B C 1
ATOM 3402 O O . ILE B 1 162 ? 17.453 -10.922 6.875 1 97.44 162 ILE B O 1
ATOM 3406 N N . SER B 1 163 ? 17.328 -9.023 5.812 1 97.06 163 SER B N 1
ATOM 3407 C CA . SER B 1 163 ? 16.047 -9.32 5.18 1 97.06 163 SER B CA 1
ATOM 3408 C C . SER B 1 163 ? 16.172 -10.469 4.184 1 97.06 163 SER B C 1
ATOM 3410 O O . SER B 1 163 ? 15.312 -11.359 4.145 1 97.06 163 SER B O 1
ATOM 3412 N N . TYR B 1 164 ? 17.188 -10.516 3.344 1 97.19 164 TYR B N 1
ATOM 3413 C CA . TYR B 1 164 ? 17.234 -11.43 2.209 1 97.19 164 TYR B CA 1
ATOM 3414 C C . TYR B 1 164 ? 17.469 -12.859 2.672 1 97.19 164 TYR B C 1
ATOM 3416 O O . TYR B 1 164 ? 16.812 -13.789 2.178 1 97.19 164 TYR B O 1
ATOM 3424 N N . PRO B 1 165 ? 18.391 -13.086 3.617 1 97.31 165 PRO B N 1
ATOM 3425 C CA . PRO B 1 165 ? 18.484 -14.469 4.102 1 97.31 165 PRO B CA 1
ATOM 3426 C C . PRO B 1 165 ? 17.172 -14.977 4.699 1 97.31 165 PRO B C 1
ATOM 3428 O O . PRO B 1 165 ? 16.828 -16.141 4.516 1 97.31 165 PRO B O 1
ATOM 3431 N N . ILE B 1 166 ? 16.453 -14.148 5.395 1 97.12 166 ILE B N 1
ATOM 3432 C CA . ILE B 1 166 ? 15.195 -14.547 6.012 1 97.12 166 ILE B CA 1
ATOM 3433 C C . ILE B 1 166 ? 14.164 -14.859 4.93 1 97.12 166 ILE B C 1
ATOM 3435 O O . ILE B 1 166 ? 13.469 -15.875 5.004 1 97.12 166 ILE B O 1
ATOM 3439 N N . ASN B 1 167 ? 14.086 -14.062 3.879 1 96.19 167 ASN B N 1
ATOM 3440 C CA . ASN B 1 167 ? 13.047 -14.172 2.863 1 96.19 167 ASN B CA 1
ATOM 3441 C C . ASN B 1 167 ? 13.391 -15.227 1.817 1 96.19 167 ASN B C 1
ATOM 3443 O O . ASN B 1 167 ? 12.516 -15.945 1.341 1 96.19 167 ASN B O 1
ATOM 3447 N N . LEU B 1 168 ? 14.656 -15.352 1.452 1 95.44 168 LEU B N 1
ATOM 3448 C CA . LEU B 1 168 ? 15 -16.094 0.237 1 95.44 168 LEU B CA 1
ATOM 3449 C C . LEU B 1 168 ? 15.641 -17.422 0.572 1 95.44 168 LEU B C 1
ATOM 3451 O O . LEU B 1 168 ? 15.758 -18.297 -0.294 1 95.44 168 LEU B O 1
ATOM 3455 N N . TYR B 1 169 ? 15.961 -17.547 1.823 1 93.88 169 TYR B N 1
ATOM 3456 C CA . TYR B 1 169 ? 16.547 -18.844 2.195 1 93.88 169 TYR B CA 1
ATOM 3457 C C . TYR B 1 169 ? 15.57 -19.984 1.917 1 93.88 169 TYR B C 1
ATOM 3459 O O . TYR B 1 169 ? 14.391 -19.891 2.254 1 93.88 169 TYR B O 1
ATOM 3467 N N . GLY B 1 170 ? 16.031 -21.094 1.231 1 91.31 170 GLY B N 1
ATOM 3468 C CA . GLY B 1 170 ? 15.188 -22.234 0.901 1 91.31 170 GLY B CA 1
ATOM 3469 C C . GLY B 1 170 ? 14.531 -22.125 -0.463 1 91.31 170 GLY B C 1
ATOM 3470 O O . GLY B 1 170 ? 14.156 -23.125 -1.062 1 91.31 170 GLY B O 1
ATOM 3471 N N . LYS B 1 171 ? 14.344 -20.984 -0.966 1 91.31 171 LYS B N 1
ATOM 3472 C CA . LYS B 1 171 ? 13.734 -20.766 -2.277 1 91.31 171 LYS B CA 1
ATOM 3473 C C . LYS B 1 171 ? 14.805 -20.703 -3.369 1 91.31 171 LYS B C 1
ATOM 3475 O O . LYS B 1 171 ? 14.523 -21 -4.531 1 91.31 171 LYS B O 1
ATOM 3480 N N . TYR B 1 172 ? 15.953 -20.203 -2.973 1 92.44 172 TYR B N 1
ATOM 3481 C CA . TYR B 1 172 ? 17.109 -20.141 -3.867 1 92.44 172 TYR B CA 1
ATOM 3482 C C . TYR B 1 172 ? 18.297 -20.859 -3.275 1 92.44 172 TYR B C 1
ATOM 3484 O O . TYR B 1 172 ? 18.375 -21.078 -2.062 1 92.44 172 TYR B O 1
ATOM 3492 N N . SER B 1 173 ? 19.219 -21.281 -4.164 1 94.19 173 SER B N 1
ATOM 3493 C CA . SER B 1 173 ? 20.453 -21.891 -3.697 1 94.19 173 SER B CA 1
ATOM 3494 C C . SER B 1 173 ? 21.312 -20.875 -2.936 1 94.19 173 SER B C 1
ATOM 3496 O O . SER B 1 173 ? 21.141 -19.672 -3.1 1 94.19 173 SER B O 1
ATOM 3498 N N . ASN B 1 174 ? 22.203 -21.312 -2.084 1 95.31 174 ASN B N 1
ATOM 3499 C CA . ASN B 1 174 ? 23.062 -20.422 -1.304 1 95.31 174 ASN B CA 1
ATOM 3500 C C . ASN B 1 174 ? 23.938 -19.562 -2.203 1 95.31 174 ASN B C 1
ATOM 3502 O O . ASN B 1 174 ? 24.188 -18.391 -1.896 1 95.31 174 ASN B O 1
ATOM 3506 N N . SER B 1 175 ? 24.375 -20.156 -3.266 1 95.19 175 SER B N 1
ATOM 3507 C CA . SER B 1 175 ? 25.188 -19.391 -4.215 1 95.19 175 SER B CA 1
ATOM 3508 C C . SER B 1 175 ? 24.359 -18.281 -4.863 1 95.19 175 SER B C 1
ATOM 3510 O O . SER B 1 175 ? 24.844 -17.156 -5.035 1 95.19 175 SER B O 1
ATOM 3512 N N . ASP B 1 176 ? 23.109 -18.609 -5.148 1 94.62 176 ASP B N 1
ATOM 3513 C CA . ASP B 1 176 ? 22.219 -17.609 -5.738 1 94.62 176 ASP B CA 1
ATOM 3514 C C . ASP B 1 176 ? 21.875 -16.5 -4.738 1 94.62 176 ASP B C 1
ATOM 3516 O O . ASP B 1 176 ? 21.75 -15.336 -5.113 1 94.62 176 ASP B O 1
ATOM 3520 N N . LEU B 1 177 ? 21.797 -16.922 -3.527 1 96.62 177 LEU B N 1
ATOM 3521 C CA . LEU B 1 177 ? 21.469 -15.961 -2.48 1 96.62 177 LEU B CA 1
ATOM 3522 C C . LEU B 1 177 ? 22.578 -14.922 -2.346 1 96.62 177 LEU B C 1
ATOM 3524 O O . LEU B 1 177 ? 22.297 -13.719 -2.289 1 96.62 177 LEU B O 1
ATOM 3528 N N . VAL B 1 178 ? 23.766 -15.336 -2.309 1 96.56 178 VAL B N 1
ATOM 3529 C CA . VAL B 1 178 ? 24.906 -14.422 -2.207 1 96.56 178 VAL B CA 1
ATOM 3530 C C . VAL B 1 178 ? 24.969 -13.547 -3.453 1 96.56 178 VAL B C 1
ATOM 3532 O O . VAL B 1 178 ? 25.219 -12.336 -3.357 1 96.56 178 VAL B O 1
ATOM 3535 N N . ASN B 1 179 ? 24.766 -14.148 -4.574 1 97.12 179 ASN B N 1
ATOM 3536 C CA . ASN B 1 179 ? 24.734 -13.406 -5.828 1 97.12 179 ASN B CA 1
ATOM 3537 C C . ASN B 1 179 ? 23.656 -12.312 -5.805 1 97.12 179 ASN B C 1
ATOM 3539 O O . ASN B 1 179 ? 23.922 -11.172 -6.184 1 97.12 179 ASN B O 1
ATOM 3543 N N . ILE B 1 180 ? 22.547 -12.68 -5.309 1 96.75 180 ILE B N 1
ATOM 3544 C CA . ILE B 1 180 ? 21.422 -11.75 -5.262 1 96.75 180 ILE B CA 1
ATOM 3545 C C . ILE B 1 180 ? 21.734 -10.602 -4.309 1 96.75 180 ILE B C 1
ATOM 3547 O O . ILE B 1 180 ? 21.5 -9.43 -4.637 1 96.75 180 ILE B O 1
ATOM 3551 N N . ILE B 1 181 ? 22.281 -10.906 -3.141 1 97.25 181 ILE B N 1
ATOM 3552 C CA . ILE B 1 181 ? 22.578 -9.898 -2.127 1 97.25 181 ILE B CA 1
ATOM 3553 C C . ILE B 1 181 ? 23.625 -8.93 -2.656 1 97.25 181 ILE B C 1
ATOM 3555 O O . ILE B 1 181 ? 23.453 -7.711 -2.576 1 97.25 181 ILE B O 1
ATOM 3559 N N . LEU B 1 182 ? 24.609 -9.414 -3.275 1 97 182 LEU B N 1
ATOM 3560 C CA . LEU B 1 182 ? 25.703 -8.586 -3.75 1 97 182 LEU B CA 1
ATOM 3561 C C . LEU B 1 182 ? 25.266 -7.734 -4.938 1 97 182 LEU B C 1
ATOM 3563 O O . LEU B 1 182 ? 25.609 -6.551 -5.02 1 97 182 LEU B O 1
ATOM 3567 N N . THR B 1 183 ? 24.578 -8.359 -5.793 1 97.31 183 THR B N 1
ATOM 3568 C CA . THR B 1 183 ? 24.109 -7.625 -6.965 1 97.31 183 THR B CA 1
ATOM 3569 C C . THR B 1 183 ? 23.125 -6.531 -6.562 1 97.31 183 THR B C 1
ATOM 3571 O O . THR B 1 183 ? 23.219 -5.402 -7.047 1 97.31 183 THR B O 1
ATOM 3574 N N . THR B 1 184 ? 22.25 -6.879 -5.688 1 96.56 184 THR B N 1
ATOM 3575 C CA . THR B 1 184 ? 21.25 -5.914 -5.238 1 96.56 184 THR B CA 1
ATOM 3576 C C . THR B 1 184 ? 21.906 -4.773 -4.469 1 96.56 184 THR B C 1
ATOM 3578 O O . THR B 1 184 ? 21.562 -3.605 -4.656 1 96.56 184 THR B O 1
ATOM 3581 N N . TRP B 1 185 ? 22.859 -5.113 -3.648 1 96.06 185 TRP B N 1
ATOM 3582 C CA . TRP B 1 185 ? 23.562 -4.094 -2.877 1 96.06 185 TRP B CA 1
ATOM 3583 C C . TRP B 1 185 ? 24.328 -3.148 -3.795 1 96.06 185 TRP B C 1
ATOM 3585 O O . TRP B 1 185 ? 24.312 -1.932 -3.6 1 96.06 185 TRP B O 1
ATOM 3595 N N . SER B 1 186 ? 24.984 -3.707 -4.742 1 96.25 186 SER B N 1
ATOM 3596 C CA . SER B 1 186 ? 25.719 -2.895 -5.703 1 96.25 186 SER B CA 1
ATOM 3597 C C . SER B 1 186 ? 24.797 -1.949 -6.457 1 96.25 186 SER B C 1
ATOM 3599 O O . SER B 1 186 ? 25.125 -0.78 -6.668 1 96.25 186 SER B O 1
ATOM 3601 N N . TYR B 1 187 ? 23.734 -2.479 -6.848 1 96.12 187 TYR B N 1
ATOM 3602 C CA . TYR B 1 187 ? 22.734 -1.662 -7.539 1 96.12 187 TYR B CA 1
ATOM 3603 C C . TYR B 1 187 ? 22.266 -0.516 -6.652 1 96.12 187 TYR B C 1
ATOM 3605 O O . TYR B 1 187 ? 22.188 0.63 -7.102 1 96.12 187 TYR B O 1
ATOM 3613 N N . LYS B 1 188 ? 22 -0.797 -5.395 1 92.62 188 LYS B N 1
ATOM 3614 C CA . LYS B 1 188 ? 21.484 0.213 -4.477 1 92.62 188 LYS B CA 1
ATOM 3615 C C . LYS B 1 188 ? 22.516 1.294 -4.203 1 92.62 188 LYS B C 1
ATOM 3617 O O . LYS B 1 188 ? 22.172 2.465 -4.035 1 92.62 188 LYS B O 1
ATOM 3622 N N . VAL B 1 189 ? 23.734 0.91 -4.195 1 92.25 189 VAL B N 1
ATOM 3623 C CA . VAL B 1 189 ? 24.812 1.867 -3.996 1 92.25 189 VAL B CA 1
ATOM 3624 C C . VAL B 1 189 ? 24.891 2.822 -5.184 1 92.25 189 VAL B C 1
ATOM 3626 O O . VAL B 1 189 ? 24.953 4.039 -5.008 1 92.25 189 VAL B O 1
ATOM 3629 N N . ILE B 1 190 ? 24.812 2.273 -6.371 1 94.44 190 ILE B N 1
ATOM 3630 C CA . ILE B 1 190 ? 24.859 3.082 -7.586 1 94.44 190 ILE B CA 1
ATOM 3631 C C . ILE B 1 190 ? 23.656 4.027 -7.625 1 94.44 190 ILE B C 1
ATOM 3633 O O . ILE B 1 190 ? 23.812 5.215 -7.922 1 94.44 190 ILE B O 1
ATOM 3637 N N . MET B 1 191 ? 22.547 3.49 -7.273 1 92.44 191 MET B N 1
ATOM 3638 C CA . MET B 1 191 ? 21.328 4.289 -7.336 1 92.44 191 MET B CA 1
ATOM 3639 C C . MET B 1 191 ? 21.344 5.387 -6.277 1 92.44 191 MET B C 1
ATOM 3641 O O . MET B 1 191 ? 20.797 6.469 -6.492 1 92.44 191 MET B O 1
ATOM 3645 N N . SER B 1 192 ? 21.938 5.09 -5.121 1 88.62 192 SER B N 1
ATOM 3646 C CA . SER B 1 192 ? 22.031 6.109 -4.082 1 88.62 192 SER B CA 1
ATOM 3647 C C . SER B 1 192 ? 22.828 7.312 -4.555 1 88.62 192 SER B C 1
ATOM 3649 O O . SER B 1 192 ? 22.484 8.461 -4.25 1 88.62 192 SER B O 1
ATOM 3651 N N . VAL B 1 193 ? 23.875 7.086 -5.312 1 90 193 VAL B N 1
ATOM 3652 C CA . VAL B 1 193 ? 24.734 8.156 -5.82 1 90 193 VAL B CA 1
ATOM 3653 C C . VAL B 1 193 ? 23.984 8.945 -6.891 1 90 193 VAL B C 1
ATOM 3655 O O . VAL B 1 193 ? 24.078 10.18 -6.934 1 90 193 VAL B O 1
ATOM 3658 N N . VAL B 1 194 ? 23.172 8.281 -7.645 1 92.38 194 VAL B N 1
ATOM 3659 C CA . VAL B 1 194 ? 22.484 8.906 -8.766 1 92.38 194 VAL B CA 1
ATOM 3660 C C . VAL B 1 194 ? 21.25 9.648 -8.258 1 92.38 194 VAL B C 1
ATOM 3662 O O . VAL B 1 194 ? 20.953 10.758 -8.703 1 92.38 194 VAL B O 1
ATOM 3665 N N . LEU B 1 195 ? 20.578 9.094 -7.305 1 91.06 195 LEU B N 1
ATOM 3666 C CA . LEU B 1 195 ? 19.266 9.602 -6.914 1 91.06 195 LEU B CA 1
ATOM 3667 C C . LEU B 1 195 ? 19.391 10.656 -5.816 1 91.06 195 LEU B C 1
ATOM 3669 O O . LEU B 1 195 ? 18.469 11.453 -5.602 1 91.06 195 LEU B O 1
ATOM 3673 N N . LEU B 1 196 ? 20.469 10.672 -5.125 1 87.12 196 LEU B N 1
ATOM 3674 C CA . LEU B 1 196 ? 20.609 11.633 -4.035 1 87.12 196 LEU B CA 1
ATOM 3675 C C . LEU B 1 196 ? 20.5 13.062 -4.551 1 87.12 196 LEU B C 1
ATOM 3677 O O . LEU B 1 196 ? 19.703 13.852 -4.031 1 87.12 196 LEU B O 1
ATOM 3681 N N . PRO B 1 197 ? 21.297 13.422 -5.617 1 87.75 197 PRO B N 1
ATOM 3682 C CA . PRO B 1 197 ? 21.141 14.781 -6.141 1 87.75 197 PRO B CA 1
ATOM 3683 C C . PRO B 1 197 ? 19.719 15.062 -6.625 1 87.75 197 PRO B C 1
ATOM 3685 O O . PRO B 1 197 ? 19.219 16.172 -6.457 1 87.75 197 PRO B O 1
ATOM 3688 N N . LEU B 1 198 ? 19.125 14.109 -7.141 1 90.56 198 LEU B N 1
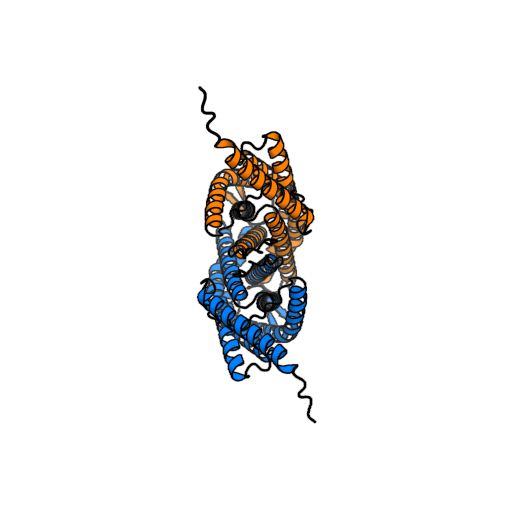ATOM 3689 C CA . LEU B 1 198 ? 17.75 14.266 -7.594 1 90.56 198 LEU B CA 1
ATOM 3690 C C . LEU B 1 198 ? 16.812 14.469 -6.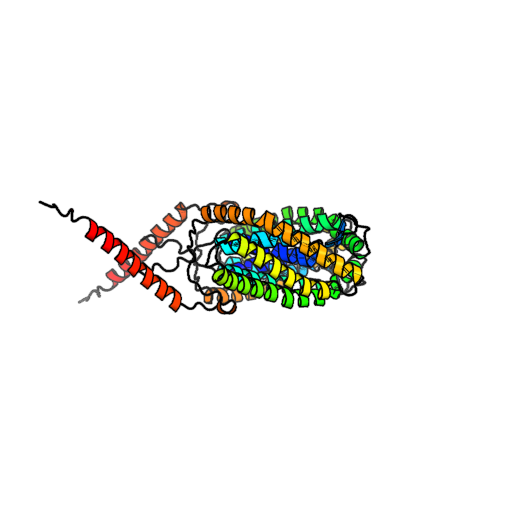414 1 90.56 198 LEU B C 1
ATOM 3692 O O . LEU B 1 198 ? 15.898 15.305 -6.477 1 90.56 198 LEU B O 1
ATOM 3696 N N . GLY B 1 199 ? 17.016 13.742 -5.449 1 88.69 199 GLY B N 1
ATOM 3697 C CA . GLY B 1 199 ? 16.203 13.883 -4.254 1 88.69 199 GLY B CA 1
ATOM 3698 C C . GLY B 1 199 ? 16.312 15.242 -3.604 1 88.69 199 GLY B C 1
ATOM 3699 O O . GLY B 1 199 ? 15.32 15.828 -3.174 1 88.69 199 GLY B O 1
ATOM 3700 N N . LEU B 1 200 ? 17.547 15.742 -3.553 1 86.56 200 LEU B N 1
ATOM 3701 C CA . LEU B 1 200 ? 17.781 17.062 -2.982 1 86.56 200 LEU B CA 1
ATOM 3702 C C . LEU B 1 200 ? 17.125 18.141 -3.838 1 86.56 200 LEU B C 1
ATOM 3704 O O . LEU B 1 200 ? 16.562 19.109 -3.309 1 86.56 200 LEU B O 1
ATOM 3708 N N . PHE B 1 201 ? 17.203 17.875 -5.055 1 90.56 201 PHE B N 1
ATOM 3709 C CA . PHE B 1 201 ? 16.594 18.828 -5.984 1 90.56 201 PHE B CA 1
ATOM 3710 C C . PHE B 1 201 ? 15.078 18.844 -5.828 1 90.56 201 PHE B C 1
ATOM 3712 O O . PHE B 1 201 ? 14.461 19.906 -5.754 1 90.56 201 PHE B O 1
ATOM 3719 N N . LEU B 1 202 ? 14.477 17.672 -5.746 1 89.62 202 LEU B N 1
ATOM 3720 C CA . LEU B 1 202 ? 13.031 17.562 -5.594 1 89.62 202 LEU B CA 1
ATOM 3721 C C . LEU B 1 202 ? 12.586 18.109 -4.242 1 89.62 202 LEU B C 1
ATOM 3723 O O . LEU B 1 202 ? 11.508 18.703 -4.129 1 89.62 202 LEU B O 1
ATOM 3727 N N . ALA B 1 203 ? 13.383 17.922 -3.305 1 87.38 203 ALA B N 1
ATOM 3728 C CA . ALA B 1 203 ? 13.086 18.453 -1.981 1 87.38 203 ALA B CA 1
ATOM 3729 C C . ALA B 1 203 ? 13.016 19.984 -2.014 1 87.38 203 ALA B C 1
ATOM 3731 O O . ALA B 1 203 ? 12.148 20.578 -1.376 1 87.38 203 ALA B O 1
ATOM 3732 N N . LEU B 1 204 ? 13.898 20.562 -2.793 1 86.94 204 LEU B N 1
ATOM 3733 C CA . LEU B 1 204 ? 13.906 22.016 -2.928 1 86.94 204 LEU B CA 1
ATOM 3734 C C . LEU B 1 204 ? 12.641 22.516 -3.623 1 86.94 204 LEU B C 1
ATOM 3736 O O . LEU B 1 204 ? 12.07 23.531 -3.238 1 86.94 204 LEU B O 1
ATOM 3740 N N . LEU B 1 205 ? 12.266 21.75 -4.547 1 88.12 205 LEU B N 1
ATOM 3741 C CA . LEU B 1 205 ? 11.055 22.109 -5.277 1 88.12 205 LEU B CA 1
ATOM 3742 C C . LEU B 1 205 ? 9.828 22 -4.383 1 88.12 205 LEU B C 1
ATOM 3744 O O . LEU B 1 205 ? 8.945 22.859 -4.426 1 88.12 205 LEU B O 1
ATOM 3748 N N . ILE B 1 206 ? 9.773 20.969 -3.613 1 85.94 206 ILE B N 1
ATOM 3749 C CA . ILE B 1 206 ? 8.625 20.734 -2.75 1 85.94 206 ILE B CA 1
ATOM 3750 C C . ILE B 1 206 ? 8.594 21.766 -1.629 1 85.94 206 ILE B C 1
ATOM 3752 O O . ILE B 1 206 ? 7.52 22.203 -1.213 1 85.94 206 ILE B O 1
ATOM 3756 N N . LYS B 1 207 ? 9.719 22.125 -1.171 1 83.25 207 LYS B N 1
ATOM 3757 C CA . LYS B 1 207 ? 9.797 23.172 -0.153 1 83.25 207 LYS B CA 1
ATOM 3758 C C . LYS B 1 207 ? 9.25 24.484 -0.68 1 83.25 207 LYS B C 1
ATOM 3760 O O . LYS B 1 207 ? 8.617 25.25 0.061 1 83.25 207 LYS B O 1
ATOM 3765 N N . ARG B 1 208 ? 9.547 24.672 -1.86 1 81.88 208 ARG B N 1
ATOM 3766 C CA . ARG B 1 208 ? 9.047 25.891 -2.494 1 81.88 208 ARG B CA 1
ATOM 3767 C C . ARG B 1 208 ? 7.527 25.875 -2.592 1 81.88 208 ARG B C 1
ATOM 3769 O O . ARG B 1 208 ? 6.875 26.906 -2.422 1 81.88 208 ARG B O 1
ATOM 3776 N N . VAL B 1 209 ? 7.145 24.703 -2.885 1 76.88 209 VAL B N 1
ATOM 3777 C CA . VAL B 1 209 ? 5.695 24.562 -2.996 1 76.88 209 VAL B CA 1
ATOM 3778 C C . VAL B 1 209 ? 5.062 24.625 -1.608 1 76.88 209 VAL B C 1
ATOM 3780 O O . VAL B 1 209 ? 3.982 25.188 -1.435 1 76.88 209 VAL B O 1
ATOM 3783 N N . GLU B 1 210 ? 5.766 23.812 -0.681 1 72.62 210 GLU B N 1
ATOM 3784 C CA . GLU B 1 210 ? 5.281 23.812 0.696 1 72.62 210 GLU B CA 1
ATOM 3785 C C . GLU B 1 210 ? 5.723 25.062 1.442 1 72.62 210 GLU B C 1
ATOM 3787 O O . GLU B 1 210 ? 5.07 25.484 2.4 1 72.62 210 GLU B O 1
ATOM 3792 N N . LYS B 1 211 ? 5.883 26.078 1.118 1 58.78 211 LYS B N 1
ATOM 3793 C CA . LYS B 1 211 ? 6.367 27.312 1.722 1 58.78 211 LYS B CA 1
ATOM 3794 C C . LYS B 1 211 ? 7.059 27.031 3.055 1 58.78 211 LYS B C 1
ATOM 3796 O O . LYS B 1 211 ? 7.148 27.922 3.906 1 58.78 211 LYS B O 1
ATOM 3801 N N . THR B 1 212 ? 7.609 25.734 3.375 1 50.94 212 THR B N 1
ATOM 3802 C CA . THR B 1 212 ? 8.109 25.375 4.695 1 50.94 212 THR B CA 1
ATOM 3803 C C . THR B 1 212 ? 9.609 25.625 4.801 1 50.94 212 THR B C 1
ATOM 3805 O O . THR B 1 212 ? 10.406 24.953 4.137 1 50.94 212 THR B O 1
ATOM 3808 N N . ASP B 1 213 ? 10.281 26.688 4.73 1 42.38 213 ASP B N 1
ATOM 3809 C CA . ASP B 1 213 ? 11.703 26.828 5.004 1 42.38 213 ASP B CA 1
ATOM 3810 C C . ASP B 1 213 ? 12.047 26.344 6.406 1 42.38 213 ASP B C 1
ATOM 3812 O O . ASP B 1 213 ? 11.914 27.078 7.383 1 42.38 213 ASP B O 1
ATOM 3816 N N . TYR B 1 214 ? 11.695 25.094 6.898 1 39.31 214 TYR B N 1
ATOM 3817 C CA . TYR B 1 214 ? 12.047 24.75 8.273 1 39.31 214 TYR B CA 1
ATOM 3818 C C . TYR B 1 214 ? 13.555 24.594 8.43 1 39.31 214 TYR B C 1
ATOM 3820 O O . TYR B 1 214 ? 14.172 23.812 7.695 1 39.31 214 TYR B O 1
ATOM 3828 N N . TYR B 1 215 ? 14.289 25.562 8.75 1 33.69 215 TYR B N 1
ATOM 3829 C CA . TYR B 1 215 ? 15.641 25.422 9.289 1 33.69 215 TYR B CA 1
ATOM 3830 C C . TYR B 1 215 ? 15.656 24.422 10.445 1 33.69 215 TYR B C 1
ATOM 3832 O O . TYR B 1 215 ? 15.07 24.672 11.5 1 33.69 215 TYR B O 1
ATOM 3840 N N . ASP B 1 216 ? 15.508 23.203 10.219 1 35.47 216 ASP B N 1
ATOM 3841 C CA . ASP B 1 216 ? 15.562 22.203 11.289 1 35.47 216 ASP B CA 1
ATOM 3842 C C . ASP B 1 216 ? 16.938 22.203 11.969 1 35.47 216 ASP B C 1
ATOM 3844 O O . ASP B 1 216 ? 17.875 21.562 11.5 1 35.47 216 ASP B O 1
ATOM 3848 N N . TRP B 1 217 ? 17.469 23.094 12.555 1 31.56 217 TRP B N 1
ATOM 3849 C CA . TRP B 1 217 ? 18.75 23 13.25 1 31.56 217 TRP B CA 1
ATOM 3850 C C . TRP B 1 217 ? 18.734 21.859 14.266 1 31.56 217 TRP B C 1
ATOM 3852 O O . TRP B 1 217 ? 19.641 21.031 14.289 1 31.56 217 TRP B O 1
ATOM 3862 N N . GLY B 1 218 ? 18.344 21.969 15.633 1 31.05 218 GLY B N 1
ATOM 3863 C CA . GLY B 1 218 ? 18.781 21.422 16.906 1 31.05 218 GLY B CA 1
ATOM 3864 C C . GLY B 1 218 ? 17.953 20.234 17.359 1 31.05 218 GLY B C 1
ATOM 3865 O O . GLY B 1 218 ? 17.859 19.969 18.562 1 31.05 218 GLY B O 1
ATOM 3866 N N . VAL B 1 219 ? 17.109 19.641 16.578 1 36.28 219 VAL B N 1
ATOM 3867 C CA . VAL B 1 219 ? 16.297 18.656 17.297 1 36.28 219 VAL B CA 1
ATOM 3868 C C . VAL B 1 219 ? 17.094 17.359 17.484 1 36.28 219 VAL B C 1
ATOM 3870 O O . VAL B 1 219 ? 17.734 16.891 16.547 1 36.28 219 VAL B O 1
ATOM 3873 N N . PRO B 1 220 ? 17.266 16.875 18.719 1 35.41 220 PRO B N 1
ATOM 3874 C CA . PRO B 1 220 ? 17.953 15.617 19.016 1 35.41 220 PRO B CA 1
ATOM 3875 C C . PRO B 1 220 ? 17.281 14.406 18.375 1 35.41 220 PRO B C 1
ATOM 3877 O O . PRO B 1 220 ? 16.047 14.375 18.25 1 35.41 220 PRO B O 1
ATOM 3880 N N . TYR B 1 221 ? 17.891 13.633 17.625 1 35.84 221 TYR B N 1
ATOM 3881 C CA . TYR B 1 221 ? 17.562 12.469 16.797 1 35.84 221 TYR B CA 1
ATOM 3882 C C . TYR B 1 221 ? 17.172 11.281 17.656 1 35.84 221 TYR B C 1
ATOM 3884 O O . TYR B 1 221 ? 17.969 10.367 17.875 1 35.84 221 TYR B O 1
ATOM 3892 N N . ASN B 1 222 ? 16.609 11.398 18.859 1 30.36 222 ASN B N 1
ATOM 3893 C CA . ASN B 1 222 ? 16.219 10.156 19.5 1 30.36 222 ASN B CA 1
ATOM 3894 C C . ASN B 1 222 ? 15.008 9.531 18.812 1 30.36 222 ASN B C 1
ATOM 3896 O O . ASN B 1 222 ? 13.93 10.117 18.766 1 30.36 222 ASN B O 1
ATOM 3900 N N . PRO B 1 223 ? 15.141 8.508 18.141 1 35.38 223 PRO B N 1
ATOM 3901 C CA . PRO B 1 223 ? 14.125 7.852 17.328 1 35.38 223 PRO B CA 1
ATOM 3902 C C . PRO B 1 223 ? 12.875 7.484 18.125 1 35.38 223 PRO B C 1
ATOM 3904 O O . PRO B 1 223 ? 11.797 7.312 17.547 1 35.38 223 PRO B O 1
ATOM 3907 N N . PHE B 1 224 ? 13.062 7.113 19.375 1 35.22 224 PHE B N 1
ATOM 3908 C CA . PHE B 1 224 ? 11.93 6.645 20.172 1 35.22 224 PHE B CA 1
ATOM 3909 C C . PHE B 1 224 ? 11.07 7.812 20.625 1 35.22 224 PHE B C 1
ATOM 3911 O O . PHE B 1 224 ? 9.969 7.613 21.141 1 35.22 224 PHE B O 1
ATOM 3918 N N . LEU B 1 225 ? 11.672 8.859 20.719 1 36.5 225 LEU B N 1
ATOM 3919 C CA . LEU B 1 225 ? 10.977 10 21.281 1 36.5 225 LEU B CA 1
ATOM 3920 C C . LEU B 1 225 ? 10.133 10.719 20.234 1 36.5 225 LEU B C 1
ATOM 3922 O O . LEU B 1 225 ? 9.633 11.812 20.469 1 36.5 225 LEU B O 1
ATOM 3926 N N . VAL B 1 226 ? 10.07 10.227 19.141 1 39.56 226 VAL B N 1
ATOM 3927 C CA . VAL B 1 226 ? 9.43 10.914 18.031 1 39.56 226 VAL B CA 1
ATOM 3928 C C . VAL B 1 226 ? 7.957 11.172 18.359 1 39.56 226 VAL B C 1
ATOM 3930 O O . VAL B 1 226 ? 7.359 12.125 17.844 1 39.56 226 VAL B O 1
ATOM 3933 N N . PHE B 1 227 ? 7.406 10.367 19.172 1 37.69 227 PHE B N 1
ATOM 3934 C CA . PHE B 1 227 ? 6.008 10.602 19.5 1 37.69 227 PHE B CA 1
ATOM 3935 C C . PHE B 1 227 ? 5.887 11.508 20.719 1 37.69 227 PHE B C 1
ATOM 3937 O O . PHE B 1 227 ? 4.777 11.859 21.125 1 37.69 227 PHE B O 1
ATOM 3944 N N . ARG B 1 228 ? 6.988 11.625 21.562 1 33.66 228 ARG B N 1
ATOM 3945 C CA . ARG B 1 228 ? 6.848 12.414 22.781 1 33.66 228 ARG B CA 1
ATOM 3946 C C . ARG B 1 228 ? 6.984 13.906 22.484 1 33.66 228 ARG B C 1
ATOM 3948 O O . ARG B 1 228 ? 7.969 14.336 21.875 1 33.66 228 ARG B O 1
ATOM 3955 N N . GLU B 1 229 ? 5.977 14.594 22.438 1 35.22 229 GLU B N 1
ATOM 3956 C CA . GLU B 1 229 ? 5.949 16.047 22.359 1 35.22 229 GLU B CA 1
ATOM 3957 C C . GLU B 1 229 ? 6.797 16.672 23.469 1 35.22 229 GLU B C 1
ATOM 3959 O O . GLU B 1 229 ? 6.41 16.656 24.641 1 35.22 229 GLU B O 1
ATOM 3964 N N . ASN B 1 230 ? 8.133 16.453 23.562 1 32.44 230 ASN B N 1
ATOM 3965 C CA . ASN B 1 230 ? 8.766 17.25 24.609 1 32.44 230 ASN B CA 1
ATOM 3966 C C . ASN B 1 230 ? 8.641 18.734 24.344 1 32.44 230 ASN B C 1
ATOM 3968 O O . ASN B 1 230 ? 9.25 19.266 23.406 1 32.44 230 ASN B O 1
ATOM 3972 N N . ASP B 1 231 ? 7.664 19.469 24.828 1 35.62 231 ASP B N 1
ATOM 3973 C CA . ASP B 1 231 ? 7.348 20.906 24.859 1 35.62 231 ASP B CA 1
ATOM 3974 C C . ASP B 1 231 ? 8.57 21.719 25.266 1 35.62 231 ASP B C 1
ATOM 3976 O O . ASP B 1 231 ? 8.703 22.875 24.859 1 35.62 231 ASP B O 1
ATOM 3980 N N . ALA B 1 232 ? 9.445 21.219 26.094 1 38.88 232 ALA B N 1
ATOM 3981 C CA . ALA B 1 232 ? 10.477 22.031 26.75 1 38.88 232 ALA B CA 1
ATOM 3982 C C . ALA B 1 232 ? 11.547 22.453 25.75 1 38.88 232 ALA B C 1
ATOM 3984 O O . ALA B 1 232 ? 12.109 23.547 25.859 1 38.88 232 ALA B O 1
ATOM 3985 N N . ALA B 1 233 ? 11.891 21.594 24.844 1 36.5 233 ALA B N 1
ATOM 3986 C CA . ALA B 1 233 ? 12.992 21.922 23.938 1 36.5 233 ALA B CA 1
ATOM 3987 C C . ALA B 1 233 ? 12.562 22.953 22.906 1 36.5 233 ALA B C 1
ATOM 3989 O O . ALA B 1 233 ? 13.391 23.719 22.391 1 36.5 233 ALA B O 1
ATOM 3990 N N . ILE B 1 234 ? 11.32 23.016 22.625 1 36.59 234 ILE B N 1
ATOM 3991 C CA . ILE B 1 234 ? 10.805 24.062 21.75 1 36.59 234 ILE B CA 1
ATOM 3992 C C . ILE B 1 234 ? 10.875 25.406 22.453 1 36.59 234 ILE B C 1
ATOM 3994 O O . ILE B 1 234 ? 11.203 26.422 21.844 1 36.59 234 ILE B O 1
ATOM 3998 N N . ASP B 1 235 ? 10.703 25.406 23.766 1 33.84 235 ASP B N 1
ATOM 3999 C CA . ASP B 1 235 ? 10.781 26.641 24.547 1 33.84 235 ASP B CA 1
ATOM 4000 C C . ASP B 1 235 ? 12.211 27.172 24.609 1 33.84 235 ASP B C 1
ATOM 4002 O O . ASP B 1 235 ? 12.43 28.375 24.641 1 33.84 235 ASP B O 1
ATOM 4006 N N . ARG B 1 236 ? 13.156 26.312 24.594 1 35.31 236 ARG B N 1
ATOM 4007 C CA . ARG B 1 236 ? 14.531 26.781 24.688 1 35.31 236 ARG B CA 1
ATOM 4008 C C . ARG B 1 236 ? 14.984 27.438 23.391 1 35.31 236 ARG B C 1
ATOM 4010 O O . ARG B 1 236 ? 15.734 28.406 23.406 1 35.31 236 ARG B O 1
ATOM 4017 N N . ASN B 1 237 ? 14.469 26.922 22.297 1 34.5 237 ASN B N 1
ATOM 4018 C CA . ASN B 1 237 ? 14.867 27.5 21.031 1 34.5 237 ASN B CA 1
ATOM 4019 C C . ASN B 1 237 ? 14.219 28.859 20.812 1 34.5 237 ASN B C 1
ATOM 4021 O O . ASN B 1 237 ? 14.742 29.688 20.062 1 34.5 237 ASN B O 1
ATOM 4025 N N . ARG B 1 238 ? 13.078 29.094 21.422 1 35.41 238 ARG B N 1
ATOM 4026 C CA . ARG B 1 238 ? 12.453 30.406 21.359 1 35.41 238 ARG B CA 1
ATOM 4027 C C . ARG B 1 238 ? 13.266 31.438 22.125 1 35.41 238 ARG B C 1
ATOM 4029 O O . ARG B 1 238 ? 13.398 32.594 21.703 1 35.41 238 ARG B O 1
ATOM 4036 N N . TYR B 1 239 ? 13.836 30.906 23.219 1 36.5 239 TYR B N 1
ATOM 4037 C CA . TYR B 1 239 ? 14.625 31.828 24.031 1 36.5 239 TYR B CA 1
ATOM 4038 C C . TYR B 1 239 ? 15.906 32.219 23.312 1 36.5 239 TYR B C 1
ATOM 4040 O O . TYR B 1 239 ? 16.328 33.375 23.359 1 36.5 239 TYR B O 1
ATOM 4048 N N . ASP B 1 240 ? 16.438 31.266 22.609 1 38.59 240 ASP B N 1
ATOM 4049 C CA . ASP B 1 240 ? 17.719 31.609 22.016 1 38.59 240 ASP B CA 1
ATOM 4050 C C . ASP B 1 240 ? 17.531 32.5 20.766 1 38.59 240 ASP B C 1
ATOM 4052 O O . ASP B 1 240 ? 18.406 33.281 20.422 1 38.59 240 ASP B O 1
ATOM 4056 N N . ARG B 1 241 ? 16.359 32.438 20.094 1 38.91 241 ARG B N 1
ATOM 4057 C CA . ARG B 1 241 ? 16.125 33.312 18.969 1 38.91 241 ARG B CA 1
ATOM 4058 C C . ARG B 1 241 ? 15.852 34.75 19.422 1 38.91 241 ARG B C 1
ATOM 4060 O O . ARG B 1 241 ? 16.328 35.719 18.812 1 38.91 241 ARG B O 1
ATOM 4067 N N . SER B 1 242 ? 15.055 34.844 20.438 1 40.47 242 SER B N 1
ATOM 4068 C CA . SER B 1 242 ? 14.797 36.188 20.953 1 40.47 242 SER B CA 1
ATOM 4069 C C . SER B 1 242 ? 16.094 36.844 21.406 1 40.47 242 SER B C 1
ATOM 4071 O O . SER B 1 242 ? 16.266 38.062 21.234 1 40.47 242 SER B O 1
ATOM 4073 N N . LYS B 1 243 ? 16.938 36 21.891 1 45 243 LYS B N 1
ATOM 4074 C CA . LYS B 1 243 ? 18.219 36.562 22.312 1 45 243 LYS B CA 1
ATOM 4075 C C . LYS B 1 243 ? 19.078 36.938 21.109 1 45 243 LYS B C 1
ATOM 4077 O O . LYS B 1 243 ? 19.734 37.969 21.109 1 45 243 LYS B O 1
ATOM 4082 N N . ASN B 1 244 ? 18.984 36.062 20.094 1 40.03 244 ASN B N 1
ATOM 4083 C CA . ASN B 1 244 ? 19.812 36.375 18.938 1 40.03 244 ASN B CA 1
ATOM 4084 C C . ASN B 1 244 ? 19.234 37.531 18.125 1 40.03 244 ASN B C 1
ATOM 4086 O O . ASN B 1 244 ? 19.984 38.281 17.531 1 40.03 244 ASN B O 1
ATOM 4090 N N . GLU B 1 245 ? 17.953 37.656 18.047 1 41.53 245 GLU B N 1
ATOM 4091 C CA . GLU B 1 245 ? 17.359 38.844 17.422 1 41.53 245 GLU B CA 1
ATOM 4092 C C . GLU B 1 245 ? 17.656 40.094 18.219 1 41.53 245 GLU B C 1
ATOM 4094 O O . GLU B 1 245 ? 17.922 41.156 17.656 1 41.53 245 GLU B O 1
ATOM 4099 N N . GLN B 1 246 ? 17.609 39.938 19.531 1 41.47 246 GLN B N 1
ATOM 4100 C CA . GLN B 1 246 ? 17.984 41.094 20.359 1 41.47 246 GLN B CA 1
ATOM 4101 C C . GLN B 1 246 ? 19.469 41.438 20.203 1 41.47 246 GLN B C 1
ATOM 4103 O O . GLN B 1 246 ? 19.844 42.594 20.188 1 41.47 246 GLN B O 1
ATOM 4108 N N . GLU B 1 247 ? 20.234 40.375 20.062 1 43.09 247 GLU B N 1
ATOM 4109 C CA . GLU B 1 247 ? 21.656 40.656 19.875 1 43.09 247 GLU B CA 1
ATOM 4110 C C . GLU B 1 247 ? 21.938 41.219 18.484 1 43.09 247 GLU B C 1
ATOM 4112 O O . GLU B 1 247 ? 22.797 42.094 18.312 1 43.09 247 GLU B O 1
ATOM 4117 N N . TYR B 1 248 ? 21.156 40.844 17.5 1 42.84 248 TYR B N 1
ATOM 4118 C CA . TYR B 1 248 ? 21.297 41.375 16.156 1 42.84 248 TYR B CA 1
ATOM 4119 C C . TYR B 1 248 ? 20.828 42.812 16.094 1 42.84 248 TYR B C 1
ATOM 4121 O O . TYR B 1 248 ? 21.516 43.688 15.508 1 42.84 248 TYR B O 1
ATOM 4129 N N . TYR B 1 249 ? 19.75 43.156 16.75 1 46.31 249 TYR B N 1
ATOM 4130 C CA . TYR B 1 249 ? 19.281 44.531 16.766 1 46.31 249 TYR B CA 1
ATOM 4131 C C . TYR B 1 249 ? 20.188 45.406 17.656 1 46.31 249 TYR B C 1
ATOM 4133 O O . TYR B 1 249 ? 20.281 46.625 17.453 1 46.31 249 TYR B O 1
ATOM 4141 N N . ARG B 1 250 ? 20.781 44.844 18.641 1 45.16 250 ARG B N 1
ATOM 4142 C CA . ARG B 1 250 ? 21.703 45.594 19.469 1 45.16 250 ARG B CA 1
ATOM 4143 C C . ARG B 1 250 ? 22.984 45.906 18.703 1 45.16 250 ARG B C 1
ATOM 4145 O O . ARG B 1 250 ? 23.609 46.969 18.922 1 45.16 250 ARG B O 1
ATOM 4152 N N . ARG B 1 251 ? 23.422 45 17.844 1 45.84 251 ARG B N 1
ATOM 4153 C CA . ARG B 1 251 ? 24.656 45.312 17.125 1 45.84 251 ARG B CA 1
ATOM 4154 C C . ARG B 1 251 ? 24.422 46.375 16.062 1 45.84 251 ARG B C 1
ATOM 4156 O O . ARG B 1 251 ? 25.328 47.156 15.75 1 45.84 251 ARG B O 1
ATOM 4163 N N . THR B 1 252 ? 23.297 46.375 15.484 1 43.84 252 THR B N 1
ATOM 4164 C CA . THR B 1 252 ? 23.062 47.344 14.438 1 43.84 252 THR B CA 1
ATOM 4165 C C . THR B 1 252 ? 22.922 48.75 15.039 1 43.84 252 THR B C 1
ATOM 4167 O O . THR B 1 252 ? 23.109 49.75 14.344 1 43.84 252 THR B O 1
ATOM 4170 N N . ASP B 1 253 ? 22.422 48.906 16.219 1 40.5 253 ASP B N 1
ATOM 4171 C CA . ASP B 1 253 ? 22.281 50.25 16.781 1 40.5 253 ASP B CA 1
ATOM 4172 C C . ASP B 1 253 ? 23.625 50.812 17.188 1 40.5 253 ASP B C 1
ATOM 4174 O O . ASP B 1 253 ? 23.797 52.062 17.25 1 40.5 253 ASP B O 1
ATOM 4178 N N . ASN B 1 254 ? 24.578 49.969 17.656 1 39.94 254 ASN B N 1
ATOM 4179 C CA . ASN B 1 254 ? 25.812 50.562 18.172 1 39.94 254 ASN B CA 1
ATOM 4180 C C . ASN B 1 254 ? 26.75 50.969 17.047 1 39.94 254 ASN B C 1
ATOM 4182 O O . ASN B 1 254 ? 27.875 51.406 17.297 1 39.94 254 ASN B O 1
ATOM 4186 N N . GLY B 1 255 ? 26.578 50.438 15.789 1 38.88 255 GLY B N 1
ATOM 4187 C CA . GLY B 1 255 ? 27.625 50.688 14.805 1 38.88 255 GLY B CA 1
ATOM 4188 C C . GLY B 1 255 ? 27.609 52.094 14.266 1 38.88 255 GLY B C 1
ATOM 4189 O O . GLY B 1 255 ? 28.375 52.438 13.359 1 38.88 255 GLY B O 1
ATOM 4190 N N . SER B 1 256 ? 26.469 52.844 14.469 1 36.25 256 SER B N 1
ATOM 4191 C CA . SER B 1 256 ? 26.484 54.062 13.633 1 36.25 256 SER B CA 1
ATOM 4192 C C . SER B 1 256 ? 27.391 55.125 14.219 1 36.25 256 SER B C 1
ATOM 4194 O O . SER B 1 256 ? 27.375 56.281 13.773 1 36.25 256 SER B O 1
ATOM 4196 N N . ALA B 1 257 ? 27.891 55 15.445 1 39.44 257 ALA B N 1
ATOM 4197 C CA . ALA B 1 257 ? 28.484 56.281 15.852 1 39.44 257 ALA B CA 1
ATOM 4198 C C . ALA B 1 257 ? 29.781 56.531 15.094 1 39.44 257 ALA B C 1
ATOM 4200 O O . ALA B 1 257 ? 30.734 55.75 15.18 1 39.44 257 ALA B O 1
ATOM 4201 N N . PRO B 1 258 ? 29.781 57.188 13.82 1 37.25 258 PRO B N 1
ATOM 4202 C CA . PRO B 1 258 ? 30.984 57.625 13.102 1 37.25 258 PRO B CA 1
ATOM 4203 C C . PRO B 1 258 ? 31.953 58.406 13.984 1 37.25 258 PRO B C 1
ATOM 4205 O O . PRO B 1 258 ? 31.531 59.312 14.727 1 37.25 258 PRO B O 1
ATOM 4208 N N . VAL B 1 259 ? 32.938 57.844 14.664 1 34.19 259 VAL B N 1
ATOM 4209 C CA . VAL B 1 259 ? 33.969 58.5 15.453 1 34.19 259 VAL B CA 1
ATOM 4210 C C . VAL B 1 259 ? 34.656 59.562 14.602 1 34.19 259 VAL B C 1
ATOM 4212 O O . VAL B 1 259 ? 35.188 59.25 13.539 1 34.19 259 VAL B O 1
ATOM 4215 N N . GLY B 1 260 ? 34.062 60.781 14.43 1 31.12 260 GLY B N 1
ATOM 4216 C CA . GLY B 1 260 ? 34.656 62 13.883 1 31.12 260 GLY B CA 1
ATOM 4217 C C . GLY B 1 260 ? 36.062 62.281 14.43 1 31.12 260 GLY B C 1
ATOM 4218 O O . GLY B 1 260 ? 36.219 62.531 15.625 1 31.12 260 GLY B O 1
ATOM 4219 N N . GLY B 1 261 ? 37.062 61.438 14.172 1 26.14 261 GLY B N 1
ATOM 4220 C CA . GLY B 1 261 ? 38.438 61.719 14.461 1 26.14 261 GLY B CA 1
ATOM 4221 C C . GLY B 1 261 ? 38.906 63.062 13.961 1 26.14 261 GLY B C 1
ATOM 4222 O O . GLY B 1 261 ? 38.562 63.469 12.844 1 26.14 261 GLY B O 1
ATOM 4223 N N . SER B 1 262 ? 39.188 64.062 14.906 1 25.11 262 SER B N 1
ATOM 4224 C CA . SER B 1 262 ? 40.031 65.25 14.703 1 25.11 262 SER B CA 1
ATOM 4225 C C . SER B 1 262 ? 41.375 64.875 14.078 1 25.11 262 SER B C 1
ATOM 4227 O O . SER B 1 262 ? 41.906 63.812 14.383 1 25.11 262 SER B O 1
#